Protein AF-A0A8H7F3T9-F1 (afdb_monomer)

Radius of gyration: 26.92 Å; Cα contacts (8 Å, |Δi|>4): 583; chains: 1; bounding box: 80×58×82 Å

InterPro domains:
  IPR002259 Equilibrative nucleoside transporter [PF01733] (180-491)
  IPR002259 Equilibrative nucleoside transporter [PIRSF016379] (73-493)
  IPR002259 Equilibrative nucleoside transporter [PR01130] (208-228)
  IPR002259 Equilibrative nucleoside transporter [PR01130] (334-351)
  IPR002259 Equilibrative nucleoside transporter [PR01130] (392-409)
  IPR002259 Equilibrative nucleoside transporter [PTHR10332] (68-492)

Solvent-accessible surface area (backbone atoms only — not comparable to full-atom values): 27573 Å² total; per-residue (Å²): 133,87,79,92,84,90,89,86,83,84,91,86,78,72,74,74,65,64,67,60,63,80,70,72,82,85,87,84,84,89,84,88,86,84,86,81,89,79,90,86,85,89,83,90,78,89,86,82,92,82,92,82,91,79,86,89,81,90,70,84,69,81,78,68,81,73,76,72,52,67,67,60,29,52,42,31,16,48,48,17,23,56,48,46,41,63,63,54,51,56,64,72,34,40,67,40,53,42,62,60,24,58,94,67,83,50,46,90,50,43,67,58,53,41,51,50,40,25,51,53,31,26,53,55,36,26,53,52,34,46,75,44,48,66,62,40,32,43,68,59,44,28,51,52,18,44,52,50,40,30,54,52,34,44,50,55,33,53,48,64,80,52,91,60,60,41,70,57,45,50,51,49,51,41,53,46,45,21,52,40,25,32,26,29,23,34,26,46,42,25,50,44,20,56,22,30,69,71,27,45,72,29,34,35,28,22,54,31,16,36,27,50,46,46,28,54,52,26,47,50,47,31,53,54,40,48,54,67,63,73,58,78,60,100,80,71,101,62,86,57,65,66,57,44,38,50,51,38,36,52,52,29,46,54,50,27,53,49,35,51,54,41,48,53,46,51,55,54,47,65,70,33,69,68,40,48,71,70,45,41,68,44,44,51,51,16,49,54,61,61,54,66,75,72,65,92,83,72,98,63,100,60,75,60,75,58,56,55,54,50,51,52,50,49,49,51,53,49,44,48,64,64,40,36,57,37,32,50,22,29,10,44,39,30,23,56,42,32,30,35,50,59,81,48,64,62,49,43,56,66,74,54,85,88,55,55,61,67,44,53,47,28,45,51,52,26,38,28,26,46,16,20,29,51,16,24,52,44,65,74,40,79,89,66,62,71,69,50,54,67,59,50,29,51,55,30,59,55,50,59,61,52,56,61,55,56,68,34,28,49,52,78,28,89,89,51,84,83,62,83,39,81,48,81,44,59,67,58,53,51,50,53,38,24,52,54,17,20,54,43,23,29,50,41,39,44,30,60,26,36,61,22,26,68,93,67,24,86,77,52,93,50,78,86,42,1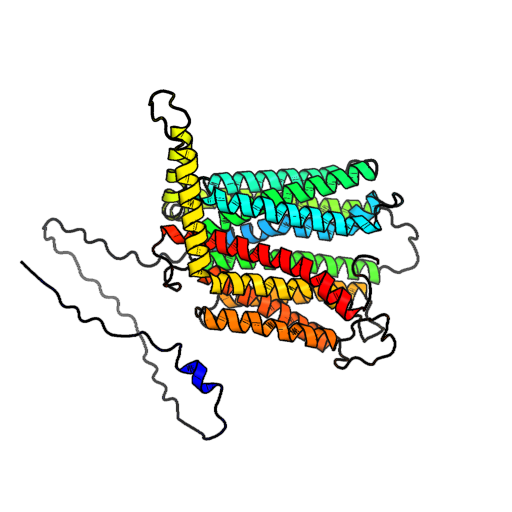5,34,56,32,26,25,49,42,51,47,31,33,52,50,10,41,55,52,2,51,58,41,21,43,56,47,46,20,68,69,51,76,44,64,68,87,60,132

Foldseek 3Di:
DDDDDDDDDDDDDPPPPVVVVVPDDDDDDDDDDDDDDDDDDDDDDDDDDDDDDDDDDPDPDDPDLPPLDPLLLLLLLLLLLLLQLLVLLLVLLLVLLLVLQPPVVCSVCLVVLLVCLLLVLLLVLLVVLLLCVLLDQLLVLLLVLLVQLLVLLVVLLVVLVDRDRNVVSSVSSSVSSSSNSNSSSSNQLSSLLLQLLSALSSLLSSLLSNLVNLLVSLVVLLVVLVVVVVPPDPDDPPPPSVVSSVVSNVSSVVSSVSSVVSSVSSVVQCVDPVSCVRSVVSNVSNVVVVVVVPDPDDDDPDPVVVVVSVVSVVLLVLLCVLLVLLLCLLLLLLLLCLLCPPLFLLQFAALDPVDDSSSLSSVLSNLLSLLLSLLSVLCNDPVLADLDSVVLNVLSVCLVVLLVVSLLGRHDAPVCNPDDRPPSHSVVSSVSSSPSSNSSNNSNSNSLNNQLHVVSRVSDPDSVSRSSSNSSSVSSNSVSNVNSNVSNLVSCCVSRVDNSPPD

Mean predicted aligned error: 12.06 Å

Structure (mmCIF, N/CA/C/O backbone):
data_AF-A0A8H7F3T9-F1
#
_entry.id   AF-A0A8H7F3T9-F1
#
loop_
_atom_site.group_PDB
_atom_site.id
_atom_site.type_symbol
_atom_site.label_atom_id
_atom_site.label_alt_id
_atom_site.label_comp_id
_atom_site.label_asym_id
_atom_site.label_entity_id
_atom_site.label_seq_id
_atom_site.pdbx_PDB_ins_code
_atom_site.Cartn_x
_atom_site.Cartn_y
_atom_site.Cartn_z
_atom_site.occupancy
_atom_site.B_iso_or_equiv
_atom_site.auth_seq_id
_atom_site.auth_comp_id
_atom_site.auth_asym_id
_atom_site.auth_atom_id
_atom_site.pdbx_PDB_model_num
ATOM 1 N N . MET A 1 1 ? -34.857 -10.027 46.946 1.00 29.08 1 MET A N 1
ATOM 2 C CA . MET A 1 1 ? -35.131 -11.472 46.869 1.00 29.08 1 MET A CA 1
ATOM 3 C C . MET A 1 1 ?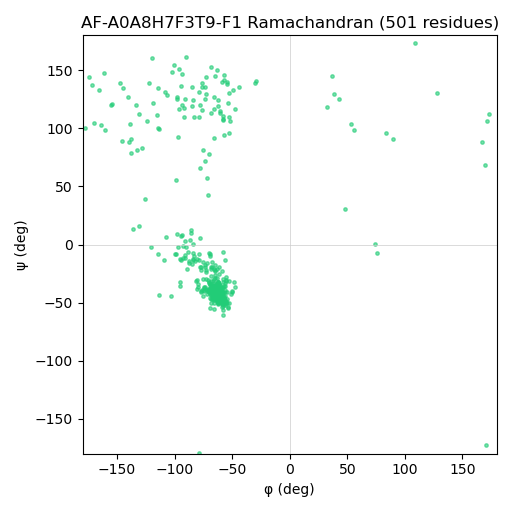 -35.548 -11.751 45.433 1.00 29.08 1 MET A C 1
ATOM 5 O O . MET A 1 1 ? -36.601 -11.265 45.062 1.00 29.08 1 MET A O 1
ATOM 9 N N . ASN A 1 2 ? -34.618 -12.328 44.657 1.00 25.08 2 ASN A N 1
ATOM 10 C CA . ASN A 1 2 ? -34.732 -13.279 43.528 1.00 25.08 2 ASN A CA 1
ATOM 11 C C . ASN A 1 2 ? -35.911 -13.139 42.537 1.00 25.08 2 ASN A C 1
ATOM 13 O O . ASN A 1 2 ? -37.032 -12.918 42.955 1.00 25.08 2 ASN A O 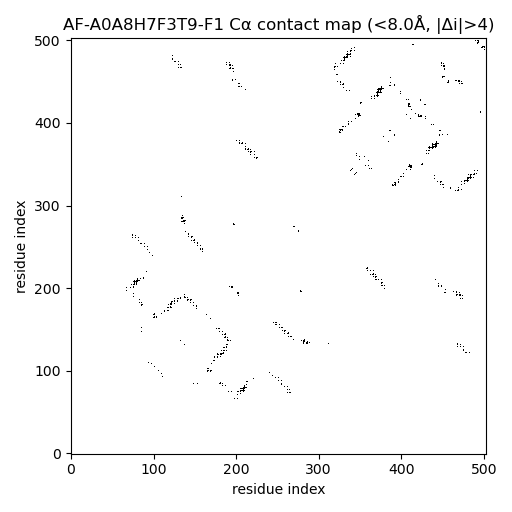1
ATOM 17 N N . GLU A 1 3 ? -35.848 -13.392 41.230 1.00 24.84 3 GLU A N 1
ATOM 18 C CA . GLU A 1 3 ? -34.859 -13.764 40.209 1.00 24.84 3 GLU A CA 1
ATOM 19 C C . GLU A 1 3 ? -35.647 -13.723 38.864 1.00 24.84 3 GLU A C 1
ATOM 21 O O . GLU A 1 3 ? -36.829 -14.048 38.830 1.00 24.84 3 GLU A O 1
ATOM 26 N N . TRP A 1 4 ? -34.991 -13.298 37.780 1.00 24.72 4 TRP A N 1
ATOM 27 C CA . TRP A 1 4 ? -35.016 -13.819 36.392 1.00 24.72 4 TRP A CA 1
ATOM 28 C C . TRP A 1 4 ? -36.285 -14.349 35.673 1.00 24.72 4 TRP A C 1
ATOM 30 O O . TRP A 1 4 ? -36.911 -15.320 36.078 1.00 24.72 4 TRP A O 1
ATOM 40 N N . THR A 1 5 ? -36.516 -13.836 34.448 1.00 26.75 5 THR A N 1
ATOM 41 C CA . THR A 1 5 ? -36.383 -14.517 33.116 1.00 26.75 5 THR A CA 1
ATOM 42 C C . THR A 1 5 ? -36.969 -13.586 32.028 1.00 26.75 5 THR A C 1
ATOM 44 O O . THR A 1 5 ? -38.134 -13.223 32.072 1.00 26.75 5 THR A O 1
ATOM 47 N N . SER A 1 6 ? -36.184 -12.917 31.174 1.00 24.92 6 SER A N 1
ATOM 48 C CA . SER A 1 6 ? -35.502 -13.371 29.945 1.00 24.92 6 SER A CA 1
ATOM 49 C C . SER A 1 6 ? -36.415 -14.001 28.881 1.00 24.92 6 SER A C 1
ATOM 51 O O . SER A 1 6 ? -36.696 -15.194 28.917 1.00 24.92 6 SER A O 1
ATOM 53 N N . ALA A 1 7 ? -36.786 -13.201 27.875 1.00 24.58 7 ALA A N 1
ATOM 54 C CA . ALA A 1 7 ? -37.246 -13.666 26.568 1.00 24.58 7 ALA A CA 1
ATOM 55 C C . ALA A 1 7 ? -36.658 -12.766 25.460 1.00 24.58 7 ALA A C 1
ATOM 57 O O . ALA A 1 7 ? -37.250 -11.770 25.050 1.00 24.58 7 ALA A O 1
ATOM 58 N N . LYS A 1 8 ? -35.457 -13.118 24.985 1.00 23.66 8 LYS A N 1
ATOM 59 C CA . LYS A 1 8 ? -34.898 -12.692 23.690 1.00 23.66 8 LYS A CA 1
ATOM 60 C C . LYS A 1 8 ? -34.537 -13.949 22.892 1.00 23.66 8 LYS A C 1
ATOM 62 O O . LYS A 1 8 ? -33.540 -14.593 23.185 1.00 23.66 8 LYS A O 1
ATOM 67 N N . TYR A 1 9 ? -35.332 -14.263 21.875 1.00 26.31 9 TYR A N 1
ATOM 68 C CA . TYR A 1 9 ? -35.023 -15.176 20.766 1.00 26.31 9 TYR A CA 1
ATOM 69 C C . TYR A 1 9 ? -35.770 -14.631 19.535 1.00 26.31 9 TYR A C 1
ATOM 71 O O . TYR A 1 9 ? -36.903 -14.192 19.669 1.00 26.31 9 TYR A O 1
ATOM 79 N N . GLY A 1 10 ? -35.241 -14.591 18.315 1.00 23.11 10 GLY A N 1
ATOM 80 C CA . GLY A 1 10 ? -33.932 -14.985 17.827 1.00 23.11 10 GLY A CA 1
ATOM 81 C C . GLY A 1 10 ? -33.781 -14.543 16.367 1.00 23.11 10 GLY A C 1
ATOM 82 O O . GLY A 1 10 ? -34.691 -14.706 15.563 1.00 23.11 10 GLY A O 1
ATOM 83 N N . TRP A 1 11 ? -32.614 -14.002 16.030 1.00 25.55 11 TRP A N 1
ATOM 84 C CA . TRP A 1 11 ? -32.131 -13.815 14.659 1.00 25.55 11 TRP A CA 1
ATOM 85 C C . TRP A 1 11 ? -30.655 -14.201 14.666 1.00 25.55 11 TRP A C 1
ATOM 87 O O . TRP A 1 11 ? -29.779 -13.357 14.803 1.00 25.55 11 TRP A O 1
ATOM 97 N N . GLN A 1 12 ? -30.371 -15.505 14.642 1.00 30.08 12 GLN A N 1
ATOM 98 C CA . GLN A 1 12 ? -28.996 -15.991 14.808 1.00 30.08 12 GLN A CA 1
ATOM 99 C C . GLN A 1 12 ? -28.579 -17.094 13.834 1.00 30.08 12 GLN A C 1
ATOM 101 O O . GLN A 1 12 ? -27.525 -17.692 14.020 1.00 30.08 12 GLN A O 1
ATOM 106 N N . ARG A 1 13 ? -29.334 -17.366 12.759 1.00 32.09 13 ARG A N 1
ATOM 107 C CA . ARG A 1 13 ? -28.899 -18.343 11.743 1.00 32.09 13 ARG A CA 1
ATOM 108 C C . ARG A 1 13 ? -29.325 -17.982 10.311 1.00 32.09 13 ARG A C 1
ATOM 110 O O . ARG A 1 13 ? -30.347 -18.478 9.855 1.00 32.09 13 ARG A O 1
ATOM 117 N N . PRO A 1 14 ? -28.505 -17.220 9.561 1.00 32.84 14 PRO A N 1
ATOM 118 C CA . PRO A 1 14 ? -28.488 -17.347 8.098 1.00 32.84 14 PRO A CA 1
ATOM 119 C C . PRO A 1 14 ? -27.153 -17.886 7.546 1.00 32.84 14 PRO A C 1
ATOM 121 O O . PRO A 1 14 ? -27.061 -18.193 6.360 1.00 32.84 14 PRO A O 1
ATOM 124 N N . CYS A 1 15 ? -26.106 -18.027 8.368 1.00 34.84 15 CYS A N 1
ATOM 125 C CA . CYS A 1 15 ? -24.763 -18.354 7.867 1.00 34.84 15 CYS A CA 1
ATOM 126 C C . CYS A 1 15 ? -24.530 -19.847 7.579 1.00 34.84 15 CYS A C 1
ATOM 128 O O . CYS A 1 15 ? -23.792 -20.160 6.647 1.00 34.84 15 CYS A O 1
ATOM 130 N N . ASP A 1 16 ? -25.173 -20.764 8.308 1.00 33.75 16 ASP A N 1
ATOM 131 C CA . ASP A 1 16 ? -24.966 -22.209 8.108 1.00 33.75 16 ASP A CA 1
ATOM 132 C C . ASP A 1 16 ? -25.892 -22.816 7.037 1.00 33.75 16 ASP A C 1
ATOM 134 O O . ASP A 1 16 ? -25.623 -23.903 6.528 1.00 33.75 16 ASP A O 1
ATOM 138 N N . PHE A 1 17 ? -26.960 -22.112 6.645 1.00 31.59 17 PHE A N 1
ATOM 139 C CA . PHE A 1 17 ? -27.946 -22.638 5.694 1.00 31.59 17 PHE A CA 1
ATOM 140 C C . PHE A 1 17 ? -27.475 -22.537 4.233 1.00 31.59 17 PHE A C 1
ATOM 142 O O . PHE A 1 17 ? -27.714 -23.439 3.437 1.00 31.59 17 PHE A O 1
ATOM 149 N N . LEU A 1 18 ? -26.716 -21.491 3.884 1.00 33.34 18 LEU A N 1
ATOM 150 C CA . LEU A 1 18 ? -26.244 -21.275 2.508 1.00 33.34 18 LEU A CA 1
ATOM 151 C C . LEU A 1 18 ? -24.987 -22.078 2.139 1.00 33.34 18 LEU A C 1
ATOM 153 O O . LEU A 1 18 ? -24.693 -22.215 0.956 1.00 33.34 18 LEU A O 1
ATOM 157 N N . LEU A 1 19 ? -24.270 -22.656 3.111 1.00 31.36 19 LEU A N 1
ATOM 158 C CA . LEU A 1 19 ? -23.142 -23.554 2.822 1.00 31.36 19 LEU A CA 1
ATOM 159 C C . LEU A 1 19 ? -23.613 -24.958 2.389 1.00 31.36 19 LEU A C 1
ATOM 161 O O . LEU A 1 19 ? 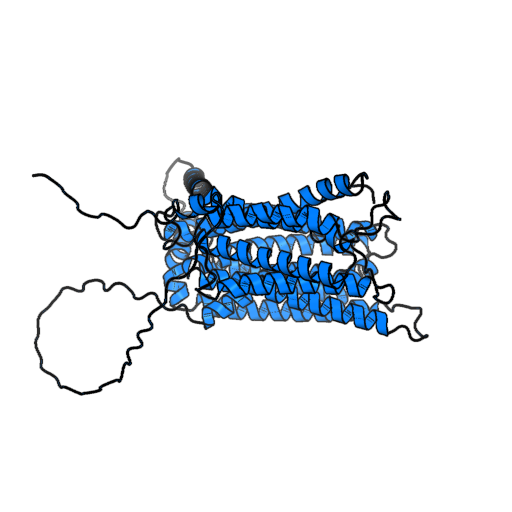-22.873 -25.669 1.718 1.00 31.36 19 LEU A O 1
ATOM 165 N N . ARG A 1 20 ? -24.851 -25.351 2.733 1.00 31.08 20 ARG A N 1
ATOM 166 C CA . ARG A 1 20 ? -25.444 -26.640 2.327 1.00 31.08 20 ARG A CA 1
ATOM 167 C C . ARG A 1 20 ? -26.077 -26.627 0.932 1.00 31.08 20 ARG A C 1
ATOM 169 O O . ARG A 1 20 ? -26.332 -27.695 0.398 1.00 31.08 20 ARG A O 1
ATOM 176 N N . LEU A 1 21 ? -26.278 -25.457 0.322 1.00 29.12 21 LEU A N 1
ATOM 177 C CA . LEU A 1 21 ? -26.834 -25.342 -1.034 1.00 29.12 21 LEU A CA 1
ATOM 178 C C . LEU A 1 21 ? -25.782 -25.383 -2.154 1.00 29.12 21 LEU A C 1
ATOM 180 O O . LEU A 1 21 ? -26.151 -25.457 -3.319 1.00 29.12 21 LEU A O 1
ATOM 184 N N . SER A 1 22 ? -24.485 -25.391 -1.827 1.00 30.44 22 SER A N 1
ATOM 185 C CA . SER A 1 22 ? -23.418 -25.523 -2.834 1.00 30.44 22 SER A CA 1
ATOM 186 C C . SER A 1 22 ? -23.074 -26.981 -3.182 1.00 30.44 22 SER A C 1
ATOM 188 O O . SER A 1 22 ? -22.148 -27.216 -3.953 1.00 30.44 22 SER A O 1
ATOM 190 N N . ILE A 1 23 ? -23.804 -27.957 -2.625 1.00 35.25 23 ILE A N 1
ATOM 191 C CA . ILE A 1 23 ? -23.659 -29.394 -2.899 1.00 35.25 23 ILE A CA 1
ATOM 192 C C . ILE A 1 23 ? -25.067 -29.967 -3.136 1.00 35.25 23 ILE A C 1
ATOM 194 O O . ILE A 1 23 ? -25.700 -30.490 -2.224 1.00 35.25 23 ILE A O 1
ATOM 198 N N . GLY A 1 24 ? -25.598 -29.807 -4.349 1.00 25.09 24 GLY A N 1
ATOM 199 C CA . GLY A 1 24 ? -26.915 -30.330 -4.729 1.00 25.09 24 GLY A CA 1
ATOM 200 C C . GLY A 1 24 ? -27.350 -29.856 -6.116 1.00 25.09 24 GLY A C 1
ATOM 201 O O . GLY A 1 24 ? -27.567 -28.671 -6.332 1.00 25.09 24 GLY A O 1
ATOM 202 N N . LEU A 1 25 ? -27.424 -30.797 -7.052 1.00 26.41 25 LEU A N 1
ATOM 203 C CA . LEU A 1 25 ? -27.729 -30.642 -8.476 1.00 26.41 25 LEU A CA 1
ATOM 204 C C . LEU A 1 25 ? -29.141 -30.094 -8.793 1.00 26.41 25 LEU A C 1
ATOM 206 O O . LEU A 1 25 ? -30.101 -30.389 -8.094 1.00 26.41 25 LEU A O 1
ATOM 210 N N . THR A 1 26 ? -29.216 -29.388 -9.933 1.00 27.80 26 THR A N 1
ATOM 211 C CA . THR A 1 26 ? -30.293 -29.328 -10.955 1.00 27.80 26 THR A CA 1
ATOM 212 C C . THR A 1 26 ? -31.773 -29.261 -10.543 1.00 27.80 26 THR A C 1
ATOM 214 O O . THR A 1 26 ? -32.322 -30.223 -10.018 1.00 27.80 26 THR A O 1
ATOM 217 N N . GLY A 1 27 ? -32.469 -28.235 -11.056 1.00 23.69 27 GLY A N 1
ATOM 218 C CA . GLY A 1 27 ? -33.854 -28.364 -11.532 1.00 23.69 27 GLY A CA 1
ATOM 219 C C . GLY A 1 27 ? -34.877 -27.366 -10.972 1.00 23.69 27 GLY A C 1
ATOM 220 O O . GLY A 1 27 ? -35.044 -27.259 -9.766 1.00 23.69 27 GLY A O 1
ATOM 221 N N . LEU A 1 28 ? -35.629 -26.761 -11.904 1.00 24.83 28 LEU A N 1
ATOM 222 C CA . LEU A 1 28 ? -36.981 -26.176 -11.780 1.00 24.83 28 LEU A CA 1
ATOM 223 C C . LEU A 1 28 ? -37.134 -24.691 -11.371 1.00 24.83 28 LEU A C 1
ATOM 225 O O . LEU A 1 28 ? -37.266 -24.315 -10.214 1.00 24.83 28 LEU A O 1
ATOM 229 N N . SER A 1 29 ? -37.177 -23.863 -12.422 1.00 24.38 29 SER A N 1
ATOM 230 C CA . SER A 1 29 ? -38.244 -22.908 -12.788 1.00 24.38 29 SER A CA 1
ATOM 231 C C . SER A 1 29 ? -39.091 -22.208 -11.706 1.00 24.38 29 SER A C 1
ATOM 233 O O . SER A 1 29 ? -39.962 -22.816 -11.094 1.00 24.38 29 SER A O 1
ATOM 235 N N . GLY A 1 30 ? -38.984 -20.871 -11.700 1.00 25.45 30 GLY A N 1
ATOM 236 C CA . GLY A 1 30 ? -40.120 -19.950 -11.859 1.00 25.45 30 GLY A CA 1
ATOM 237 C C . GLY A 1 30 ? -40.952 -19.604 -10.625 1.00 25.45 30 GLY A C 1
ATOM 238 O O . GLY A 1 30 ? -41.942 -20.274 -10.368 1.00 25.45 30 GLY A O 1
ATOM 239 N N . ILE A 1 31 ? -40.661 -18.470 -9.967 1.00 26.89 31 ILE A N 1
ATOM 240 C CA . ILE A 1 31 ? -41.640 -17.749 -9.130 1.00 26.89 31 ILE A CA 1
ATOM 241 C C . ILE A 1 31 ? -41.481 -16.227 -9.312 1.00 26.89 31 ILE A C 1
ATOM 243 O O . ILE A 1 31 ? -40.394 -15.665 -9.193 1.00 26.89 31 ILE A O 1
ATOM 247 N N . TYR A 1 32 ? -42.613 -15.601 -9.638 1.00 23.89 32 TYR A N 1
ATOM 248 C CA . TYR A 1 32 ? -42.886 -14.182 -9.882 1.00 23.89 32 TYR A CA 1
ATOM 249 C C . TYR A 1 32 ? -42.466 -13.242 -8.734 1.00 23.89 32 TYR A C 1
ATOM 251 O O . TYR A 1 32 ? -42.804 -13.483 -7.576 1.00 23.89 32 TYR A O 1
ATOM 259 N N . TRP A 1 33 ? -41.872 -12.091 -9.075 1.00 24.81 33 TRP A N 1
ATOM 260 C CA . TRP A 1 33 ? -41.761 -10.927 -8.186 1.00 24.81 33 TRP A CA 1
ATOM 261 C C . TRP A 1 33 ? -42.932 -9.965 -8.423 1.00 24.81 33 TRP A C 1
ATOM 263 O O . TRP A 1 33 ? -43.113 -9.451 -9.526 1.00 24.81 33 TRP A O 1
ATOM 273 N N . ARG A 1 34 ? -43.729 -9.715 -7.378 1.00 22.20 34 ARG A N 1
ATOM 274 C CA . ARG A 1 34 ? -44.790 -8.700 -7.349 1.00 22.20 34 ARG A CA 1
ATOM 275 C C . ARG A 1 34 ? -44.204 -7.395 -6.802 1.00 22.20 34 ARG A C 1
ATOM 277 O O . ARG A 1 34 ? -43.741 -7.347 -5.667 1.00 22.20 34 ARG A O 1
ATOM 284 N N . THR A 1 35 ? -44.211 -6.354 -7.625 1.00 25.52 35 THR A N 1
ATOM 285 C CA . THR A 1 35 ? -43.823 -4.979 -7.294 1.00 25.52 35 THR A CA 1
ATOM 286 C C . THR A 1 35 ? -44.920 -4.280 -6.486 1.00 25.52 35 THR A C 1
ATOM 288 O O . THR A 1 35 ? -46.100 -4.394 -6.804 1.00 25.52 35 THR A O 1
ATOM 291 N N . SER A 1 36 ? -44.536 -3.513 -5.463 1.00 24.59 36 SER A N 1
ATOM 292 C CA . SER A 1 36 ? -45.397 -2.490 -4.861 1.00 24.59 36 SER A CA 1
ATOM 293 C C . SER A 1 36 ? -44.564 -1.247 -4.558 1.00 24.59 36 SER A C 1
ATOM 295 O O . SER A 1 36 ? -43.776 -1.224 -3.617 1.00 24.59 36 SER A O 1
ATOM 297 N N . GLN A 1 37 ? -44.732 -0.231 -5.404 1.00 25.42 37 GLN A N 1
ATOM 298 C CA . GLN A 1 37 ? -44.357 1.157 -5.148 1.00 25.42 37 GLN A CA 1
ATOM 299 C C . GLN A 1 37 ? -45.386 1.779 -4.199 1.00 25.42 37 GLN A C 1
ATOM 301 O O . GLN A 1 37 ? -46.583 1.667 -4.449 1.00 25.42 37 GLN A O 1
ATOM 306 N N . THR A 1 38 ? -44.943 2.526 -3.189 1.00 26.81 38 THR A N 1
ATOM 307 C CA . THR A 1 38 ? -45.796 3.528 -2.535 1.00 26.81 38 THR A CA 1
ATOM 308 C C . THR A 1 38 ? -45.042 4.840 -2.366 1.00 26.81 38 THR A C 1
ATOM 310 O O . THR A 1 38 ? -43.989 4.907 -1.737 1.00 26.81 38 THR A O 1
ATOM 313 N N . HIS A 1 39 ? -45.623 5.861 -2.994 1.00 24.91 39 HIS A N 1
ATOM 314 C CA . HIS A 1 39 ? -45.281 7.276 -2.978 1.00 24.91 39 HIS A CA 1
ATOM 315 C C . HIS A 1 39 ? -45.266 7.884 -1.568 1.00 24.91 39 HIS A C 1
ATOM 317 O O . HIS A 1 39 ? -46.143 7.595 -0.759 1.00 24.91 39 HIS A O 1
ATOM 323 N N . VAL A 1 40 ? -44.361 8.840 -1.334 1.00 27.88 40 VAL A N 1
ATOM 324 C CA . VAL A 1 40 ? -44.433 9.789 -0.212 1.00 27.88 40 VAL A CA 1
ATOM 325 C C . VAL A 1 40 ? -44.527 11.208 -0.785 1.00 27.88 40 VAL A C 1
ATOM 327 O O . VAL A 1 40 ? -43.661 11.628 -1.551 1.00 27.88 40 VAL A O 1
ATOM 330 N N . ARG A 1 41 ? -45.593 11.938 -0.432 1.00 24.88 41 ARG A N 1
ATOM 331 C CA . ARG A 1 41 ? -45.717 13.402 -0.581 1.00 24.88 41 ARG A CA 1
ATOM 332 C C . ARG A 1 41 ? -45.500 14.065 0.791 1.00 24.88 41 ARG A C 1
ATOM 334 O O . ARG A 1 41 ? -45.890 13.461 1.788 1.00 24.88 41 ARG A O 1
ATOM 341 N N . PRO A 1 42 ? -44.945 15.290 0.864 1.00 32.72 42 PRO A N 1
ATOM 342 C CA . PRO A 1 42 ? -44.750 16.005 2.121 1.00 32.72 42 PRO A CA 1
ATOM 343 C C . PRO A 1 42 ? -45.935 16.937 2.424 1.00 32.72 42 PRO A C 1
ATOM 345 O O . PRO A 1 42 ? -46.516 17.526 1.513 1.00 32.72 42 PRO A O 1
ATOM 348 N N . LEU A 1 43 ? -46.264 17.111 3.704 1.00 24.89 43 LEU A N 1
ATOM 349 C CA . LEU A 1 43 ? -47.196 18.135 4.182 1.00 24.89 43 LEU A CA 1
ATOM 350 C C . LEU A 1 43 ? -46.552 18.879 5.356 1.00 24.89 43 LEU A C 1
ATOM 352 O O . LEU A 1 43 ? -46.307 18.312 6.417 1.00 24.89 43 LEU A O 1
ATOM 356 N N . LEU A 1 44 ? -46.247 20.151 5.107 1.00 29.92 44 LEU A N 1
ATOM 357 C CA . LEU A 1 44 ? -45.952 21.173 6.103 1.00 29.92 44 LEU A CA 1
ATOM 358 C C . LEU A 1 44 ? -47.276 21.669 6.694 1.00 29.92 44 LEU A C 1
ATOM 360 O O . LEU A 1 44 ? -48.152 22.088 5.940 1.00 29.92 44 LEU A O 1
ATOM 364 N N . SER A 1 45 ? -47.375 21.729 8.020 1.00 26.56 45 SER A N 1
ATOM 365 C CA . SER A 1 45 ? -48.245 22.695 8.694 1.00 26.56 45 SER A CA 1
ATOM 366 C C . SER A 1 45 ? -47.755 22.988 10.112 1.00 26.56 45 SER A C 1
ATOM 368 O O . SER A 1 45 ? -47.645 22.106 10.958 1.00 26.56 45 SER A O 1
ATOM 370 N N . THR A 1 46 ? -47.471 24.270 10.302 1.00 27.06 46 THR A N 1
ATOM 371 C CA . THR A 1 46 ? -47.393 25.099 11.506 1.00 27.06 46 THR A CA 1
ATOM 372 C C . THR A 1 46 ? -48.319 24.663 12.646 1.00 27.06 46 THR A C 1
ATOM 374 O O . THR A 1 46 ? -49.481 24.387 12.375 1.00 27.06 46 THR A O 1
ATOM 377 N N . LEU A 1 47 ? -47.859 24.732 13.905 1.00 25.64 47 LEU A N 1
ATOM 378 C CA . LEU A 1 47 ? -48.685 25.097 15.068 1.00 25.64 47 LEU A CA 1
ATOM 379 C C . LEU A 1 47 ? -47.815 25.542 16.261 1.00 25.64 47 LEU A C 1
ATOM 381 O O . LEU A 1 47 ? -46.672 25.130 16.430 1.00 25.64 47 LEU A O 1
ATOM 385 N N . THR A 1 48 ? -48.389 26.470 17.014 1.00 24.61 48 THR A N 1
ATOM 386 C CA . THR A 1 48 ? -47.820 27.433 17.964 1.00 24.61 48 THR A CA 1
ATOM 387 C C . THR A 1 48 ? -47.713 26.941 19.416 1.00 24.61 48 THR A C 1
ATOM 389 O O . THR A 1 48 ? -48.403 26.017 19.826 1.00 24.61 48 THR A O 1
ATOM 392 N N . PHE A 1 49 ? -46.862 27.645 20.175 1.00 26.31 49 PHE A N 1
ATOM 393 C CA . PHE A 1 49 ? -46.593 27.630 21.625 1.00 26.31 49 PHE A CA 1
ATOM 394 C C . PHE A 1 49 ? -47.747 27.264 22.583 1.00 26.31 49 PHE A C 1
ATOM 396 O O . PHE A 1 49 ? -48.807 27.881 22.523 1.00 26.31 49 PHE A O 1
ATOM 403 N N . THR A 1 50 ? -47.426 26.468 23.616 1.00 25.17 50 THR A N 1
ATOM 404 C CA . THR A 1 50 ? -47.924 26.646 24.999 1.00 25.17 50 THR A CA 1
ATOM 405 C C . THR A 1 50 ? -46.852 26.252 26.021 1.00 25.17 50 THR A C 1
ATOM 407 O O . THR A 1 50 ? -46.202 25.218 25.890 1.00 25.17 50 THR A O 1
ATOM 410 N N . HIS A 1 51 ? -46.687 27.106 27.030 1.00 27.33 51 HIS A N 1
ATOM 411 C CA . HIS A 1 51 ? -45.759 27.016 28.158 1.00 27.33 51 HIS A CA 1
ATOM 412 C C . HIS A 1 51 ? -46.229 25.956 29.172 1.00 27.33 51 HIS A C 1
ATOM 414 O O . HIS A 1 51 ? -47.405 25.939 29.530 1.00 27.33 51 HIS A O 1
ATOM 420 N N . GLY A 1 52 ? -45.321 25.116 29.673 1.00 25.38 52 GLY A N 1
ATOM 421 C CA . GLY A 1 52 ? -45.595 24.140 30.731 1.00 25.38 52 GLY A CA 1
ATOM 422 C C . GLY A 1 52 ? -44.292 23.625 31.336 1.00 25.38 52 GLY A C 1
ATOM 423 O O . GLY A 1 52 ? -43.582 22.843 30.718 1.00 25.38 52 GLY A O 1
ATOM 424 N N . SER A 1 53 ? -43.963 24.138 32.516 1.00 27.66 53 SER A N 1
ATOM 425 C CA . SER A 1 53 ? -42.810 23.805 33.356 1.00 27.66 53 SER A CA 1
ATOM 426 C C . SER A 1 53 ? -42.962 22.435 34.016 1.00 27.66 53 SER A C 1
ATOM 428 O O . SER A 1 53 ? -43.984 22.225 34.661 1.00 27.66 53 SER A O 1
ATOM 430 N N . HIS A 1 54 ? -41.954 21.561 33.919 1.00 28.91 54 HIS A N 1
ATOM 431 C CA . HIS A 1 54 ? -41.627 20.540 34.925 1.00 28.91 54 HIS A CA 1
ATOM 432 C C . HIS A 1 54 ? -40.221 19.962 34.670 1.00 28.91 54 HIS A C 1
ATOM 434 O O . HIS A 1 54 ? -39.874 19.647 33.532 1.00 28.91 54 HIS A O 1
ATOM 440 N N . ASP A 1 55 ? -39.445 19.875 35.748 1.00 28.50 55 ASP A N 1
ATOM 441 C CA . ASP A 1 55 ? -38.038 19.478 35.823 1.00 28.50 55 ASP A CA 1
ATOM 442 C C . ASP A 1 55 ? -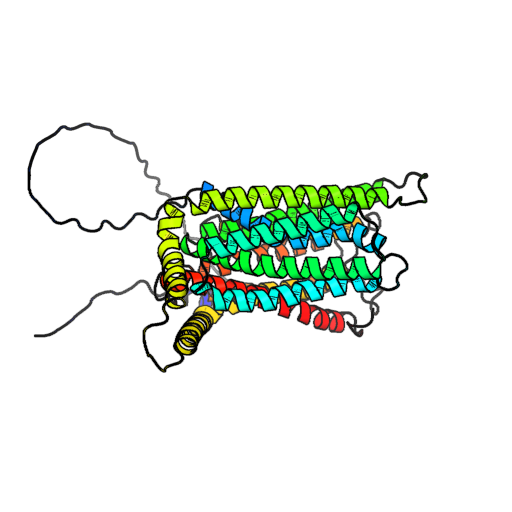37.760 17.991 35.506 1.00 28.50 55 ASP A C 1
ATOM 444 O O . ASP A 1 55 ? -38.595 17.117 35.743 1.00 28.50 55 ASP A O 1
ATOM 448 N N . ASP A 1 56 ? -36.536 17.758 35.015 1.00 29.39 56 ASP A N 1
ATOM 449 C CA . ASP A 1 56 ? -35.667 16.574 35.133 1.00 29.39 56 ASP A CA 1
ATOM 450 C C . ASP A 1 56 ? -36.181 15.173 34.748 1.00 29.39 56 ASP A C 1
ATOM 452 O O . ASP A 1 56 ? -36.789 14.486 35.557 1.00 29.39 56 ASP A O 1
ATOM 456 N N . VAL A 1 57 ? -35.761 14.682 33.568 1.00 28.86 57 VAL A N 1
ATOM 457 C CA . VAL A 1 57 ? -34.959 13.443 33.377 1.00 28.86 57 VAL A CA 1
ATOM 458 C C . VAL A 1 57 ? -34.303 13.544 31.992 1.00 28.86 57 VAL A C 1
ATOM 460 O O . VAL A 1 57 ? -34.922 13.247 30.968 1.00 28.86 57 VAL A O 1
ATOM 463 N N . GLU A 1 58 ? -33.038 13.956 31.935 1.00 27.12 58 GLU A N 1
ATOM 464 C CA . GLU A 1 58 ? -32.258 13.967 30.694 1.00 27.12 58 GLU A CA 1
ATOM 465 C C . GLU A 1 58 ? -31.835 12.529 30.345 1.00 27.12 58 GLU A C 1
ATOM 467 O O . GLU A 1 58 ? -30.747 12.049 30.659 1.00 27.12 58 GLU A O 1
ATOM 472 N N . GLY A 1 59 ? -32.767 11.794 29.735 1.00 26.55 59 GLY A N 1
ATOM 473 C CA . GLY A 1 59 ? -32.496 10.515 29.099 1.00 26.55 59 GLY A CA 1
ATOM 474 C C . GLY A 1 59 ? -31.518 10.725 27.949 1.00 26.55 59 GLY A C 1
ATOM 475 O O . GLY A 1 59 ? -31.806 11.452 26.997 1.00 26.55 59 GLY A O 1
ATOM 476 N N . SER A 1 60 ? -30.361 10.075 28.036 1.00 31.25 60 SER A N 1
ATOM 477 C CA . SER A 1 60 ? -29.365 9.996 26.975 1.00 31.25 60 SER A CA 1
ATOM 478 C C . SER A 1 60 ? -29.991 9.404 25.711 1.00 31.25 60 SER A C 1
ATOM 480 O O . SER A 1 60 ? -30.078 8.192 25.520 1.00 31.25 60 SER A O 1
ATOM 482 N N . GLN A 1 61 ? -30.442 10.296 24.830 1.00 25.64 61 GLN A N 1
ATOM 483 C CA . GLN A 1 61 ? -30.830 9.980 23.463 1.00 25.64 61 GLN A CA 1
ATOM 484 C C . GLN A 1 61 ? -29.715 9.141 22.812 1.00 25.64 61 GLN A C 1
ATOM 486 O O . GLN A 1 61 ? -28.537 9.511 22.913 1.00 25.64 61 GLN A O 1
ATOM 491 N N . PRO A 1 62 ? -30.037 8.024 22.136 1.00 32.66 62 PRO A N 1
ATOM 492 C CA . PRO A 1 62 ? -29.044 7.294 21.369 1.00 32.66 62 PRO A CA 1
ATOM 493 C C . PRO A 1 62 ? -28.515 8.238 20.289 1.00 32.66 62 PRO A C 1
ATOM 495 O O . PRO A 1 62 ? -29.265 8.676 19.417 1.00 32.66 62 PRO A O 1
ATOM 498 N N . LYS A 1 63 ? -27.225 8.592 20.369 1.00 34.06 63 LYS A N 1
ATOM 499 C CA . LYS A 1 63 ? -26.545 9.379 19.337 1.00 34.06 63 LYS A CA 1
ATOM 500 C C . LYS A 1 63 ? -26.778 8.683 17.997 1.00 34.06 63 LYS A C 1
ATOM 502 O O . LYS A 1 63 ? -26.236 7.605 17.760 1.00 34.06 63 LYS A O 1
ATOM 507 N N . THR A 1 64 ? -27.583 9.296 17.131 1.00 33.47 64 THR A N 1
ATOM 508 C CA . THR A 1 64 ? -27.657 8.959 15.705 1.00 33.47 64 THR A CA 1
ATOM 509 C C . THR A 1 64 ? -26.236 8.784 15.173 1.00 33.47 64 THR A C 1
ATOM 511 O O . THR A 1 64 ? -25.385 9.613 15.516 1.00 33.47 64 THR A O 1
ATOM 514 N N . PRO A 1 65 ? -25.949 7.744 14.366 1.00 41.22 65 PRO A N 1
ATOM 515 C CA . PRO A 1 65 ? -24.611 7.528 13.842 1.00 41.22 65 PRO A CA 1
ATOM 516 C C . PRO A 1 65 ? -24.231 8.783 13.064 1.00 41.22 65 PRO A C 1
ATOM 518 O O . PRO A 1 65 ? -24.847 9.106 12.048 1.00 41.22 65 PRO A O 1
ATOM 521 N N . THR A 1 66 ? -23.276 9.547 13.591 1.00 49.06 66 THR A N 1
ATOM 522 C CA . THR A 1 66 ? -22.767 10.744 12.932 1.00 49.06 66 THR A CA 1
ATOM 523 C C . THR A 1 66 ? -22.253 10.298 11.577 1.00 49.06 66 THR A C 1
ATOM 525 O O . THR A 1 66 ? -21.248 9.589 11.508 1.00 49.06 66 THR A O 1
ATOM 528 N N . LEU A 1 67 ? -22.973 10.655 10.511 1.00 55.31 67 LEU A N 1
ATOM 529 C CA . LEU A 1 67 ? -22.529 10.457 9.142 1.00 55.31 67 LEU A CA 1
ATOM 530 C C . LEU A 1 67 ? -21.131 11.072 9.059 1.00 55.31 67 LEU A C 1
ATOM 532 O O . LEU A 1 67 ? -20.993 12.290 9.159 1.00 55.31 67 LEU A O 1
ATOM 536 N N . VAL A 1 68 ? -20.095 10.230 9.003 1.00 65.19 68 VAL A N 1
ATOM 537 C CA . VAL A 1 68 ? -18.708 10.705 8.991 1.00 65.19 68 VAL A CA 1
ATOM 538 C C . VAL A 1 68 ? -18.579 11.704 7.855 1.00 65.19 68 VAL A C 1
ATOM 540 O O . VAL A 1 68 ? -18.858 11.348 6.706 1.00 65.19 68 VAL A O 1
ATOM 543 N N . ASP A 1 69 ? -18.180 12.931 8.193 1.00 83.88 69 ASP A N 1
ATOM 544 C CA . ASP A 1 69 ? -18.065 14.025 7.235 1.00 83.88 69 ASP A CA 1
ATOM 545 C C . ASP A 1 69 ? -17.205 13.567 6.049 1.00 83.88 69 ASP A C 1
ATOM 547 O O . ASP A 1 69 ? -16.112 13.012 6.211 1.00 83.88 69 ASP A O 1
ATOM 551 N N . PHE A 1 70 ? -17.712 13.799 4.842 1.00 89.12 70 PHE A N 1
ATOM 552 C CA . PHE A 1 70 ? -17.008 13.561 3.589 1.00 89.12 70 PHE A CA 1
ATOM 553 C C . PHE A 1 70 ? -15.589 14.145 3.617 1.00 89.12 70 PHE A C 1
ATOM 555 O O . PHE A 1 70 ? -14.653 13.503 3.142 1.00 89.12 70 PHE A O 1
ATOM 562 N N . LYS A 1 71 ? -15.397 15.305 4.261 1.00 92.38 71 LYS A N 1
ATOM 563 C CA . LYS A 1 71 ? -14.078 15.928 4.446 1.00 92.38 71 LYS A CA 1
ATOM 564 C C . LYS A 1 71 ? -13.104 15.032 5.213 1.00 92.38 71 LYS A C 1
ATOM 566 O O . LYS A 1 71 ? -11.953 14.896 4.809 1.00 92.38 71 LYS A O 1
ATOM 571 N N . ILE A 1 72 ? -13.557 14.372 6.280 1.00 93.56 72 ILE A N 1
ATOM 572 C CA . ILE A 1 72 ? -12.724 13.463 7.084 1.00 93.56 72 ILE A CA 1
ATOM 573 C C . ILE A 1 72 ? -12.289 12.258 6.246 1.00 93.56 72 ILE A C 1
ATOM 575 O O . ILE A 1 72 ? -11.135 11.832 6.337 1.00 93.56 72 ILE A O 1
ATOM 579 N N . ARG A 1 73 ? -13.178 11.736 5.391 1.00 94.06 73 ARG A N 1
ATOM 580 C CA . ARG A 1 73 ? -12.848 10.633 4.476 1.00 94.06 73 ARG A CA 1
ATOM 581 C C . ARG A 1 73 ? -11.780 11.041 3.463 1.00 94.06 73 ARG A C 1
ATOM 583 O O . ARG A 1 73 ? -10.839 10.283 3.262 1.00 94.06 73 ARG A O 1
ATOM 590 N N . TRP A 1 74 ? -11.863 12.245 2.895 1.00 95.00 74 TRP A N 1
ATOM 591 C CA . TRP A 1 74 ? -10.820 12.757 1.995 1.00 95.00 74 TRP A CA 1
ATOM 592 C C . TRP A 1 74 ? -9.469 12.929 2.667 1.00 95.00 74 TRP A C 1
ATOM 594 O O . TRP A 1 74 ? -8.453 12.607 2.059 1.00 95.00 74 TRP A O 1
ATOM 604 N N . VAL A 1 75 ? -9.437 13.389 3.919 1.00 96.44 75 VAL A N 1
ATOM 605 C CA . VAL A 1 75 ? -8.170 13.478 4.654 1.00 96.44 75 VAL A CA 1
ATOM 606 C C . VAL A 1 75 ? -7.564 12.092 4.860 1.00 96.44 75 VAL A C 1
ATOM 608 O O . VAL A 1 75 ? -6.368 11.922 4.657 1.00 96.44 75 VAL A O 1
ATOM 611 N N . HIS A 1 76 ? -8.368 11.084 5.200 1.00 96.44 76 HIS A N 1
ATOM 612 C CA . HIS A 1 76 ? -7.864 9.715 5.332 1.00 96.44 76 HIS A CA 1
ATOM 613 C C . HIS A 1 76 ? -7.422 9.125 3.993 1.00 96.44 76 HIS A C 1
ATOM 615 O O . HIS A 1 76 ? -6.398 8.453 3.952 1.00 96.44 76 HIS A O 1
ATOM 621 N N . LEU A 1 77 ? -8.119 9.432 2.897 1.00 97.31 77 LEU A N 1
ATOM 622 C CA . LEU A 1 77 ? -7.668 9.089 1.550 1.00 97.31 77 LEU A CA 1
ATOM 623 C C . LEU A 1 77 ? -6.304 9.720 1.249 1.00 97.31 77 LEU A C 1
ATOM 625 O O . LEU A 1 77 ? -5.389 9.019 0.826 1.00 97.31 77 LEU A O 1
ATOM 629 N N . LEU A 1 78 ? -6.128 11.012 1.539 1.00 97.50 78 LEU A N 1
ATOM 630 C CA . LEU A 1 78 ? -4.852 11.704 1.359 1.00 97.50 78 LEU A CA 1
ATOM 631 C C . LEU A 1 78 ? -3.737 11.068 2.202 1.00 97.50 78 LEU A C 1
ATOM 633 O O . LEU A 1 78 ? -2.667 10.785 1.673 1.00 97.50 78 LEU A O 1
ATOM 637 N N . LEU A 1 79 ? -4.004 10.773 3.478 1.00 97.31 79 LEU A N 1
ATOM 638 C CA . LEU A 1 79 ? -3.063 10.078 4.364 1.00 97.31 79 LEU A CA 1
ATOM 639 C C . LEU A 1 79 ? -2.724 8.669 3.858 1.00 97.31 79 LEU A C 1
ATOM 641 O O . LEU A 1 79 ? -1.589 8.219 3.998 1.00 97.31 79 LEU A O 1
ATOM 645 N N . GLY A 1 80 ? -3.684 7.991 3.226 1.00 97.25 80 GLY A N 1
ATOM 646 C CA . GLY A 1 80 ? -3.485 6.713 2.546 1.00 97.25 80 GLY A CA 1
ATOM 647 C C . GLY A 1 80 ? -2.469 6.821 1.418 1.00 97.25 80 GLY A C 1
ATOM 648 O O . GLY A 1 80 ? -1.543 6.012 1.345 1.00 97.25 80 GLY A O 1
ATOM 649 N N . CYS A 1 81 ? -2.587 7.864 0.593 1.00 96.75 81 CYS A N 1
ATOM 650 C CA . CYS A 1 81 ? -1.583 8.178 -0.418 1.00 96.75 81 CYS A CA 1
ATOM 651 C C . CYS A 1 81 ? -0.211 8.429 0.230 1.00 96.75 81 CYS A C 1
ATOM 653 O O . CYS A 1 81 ? 0.782 7.863 -0.218 1.00 96.75 81 CYS A O 1
ATOM 655 N N . THR A 1 82 ? -0.144 9.215 1.314 1.00 96.75 82 THR A N 1
ATOM 656 C CA . THR A 1 82 ? 1.114 9.535 2.017 1.00 96.75 82 THR A CA 1
ATOM 657 C C . THR A 1 82 ? 1.824 8.297 2.564 1.00 96.75 82 THR A C 1
ATOM 659 O O . THR A 1 82 ? 3.049 8.261 2.565 1.00 96.75 82 THR A O 1
ATOM 662 N N . ILE A 1 83 ? 1.084 7.278 3.018 1.00 95.44 83 ILE A N 1
ATOM 663 C CA . ILE A 1 83 ? 1.665 6.039 3.562 1.00 95.44 83 ILE A CA 1
ATOM 664 C C . ILE A 1 83 ? 2.455 5.271 2.494 1.00 95.44 83 ILE A C 1
ATOM 666 O O . ILE A 1 83 ? 3.544 4.783 2.783 1.00 95.44 83 ILE A O 1
ATOM 670 N N . LEU A 1 84 ? 1.926 5.156 1.270 1.00 92.31 84 LEU A N 1
ATOM 671 C CA . LEU A 1 84 ? 2.583 4.401 0.194 1.00 92.31 84 LEU A CA 1
ATOM 672 C C . LEU A 1 84 ? 3.455 5.251 -0.732 1.00 92.31 84 LEU A C 1
ATOM 674 O O . LEU A 1 84 ? 4.236 4.692 -1.504 1.00 92.31 84 LEU A O 1
ATOM 678 N N . LEU A 1 85 ? 3.342 6.577 -0.674 1.00 90.25 85 LEU A N 1
ATOM 679 C CA . LEU A 1 85 ? 4.110 7.478 -1.526 1.00 90.25 85 LEU A CA 1
ATOM 680 C C . LEU A 1 85 ? 5.632 7.236 -1.450 1.00 90.25 85 LEU A C 1
ATOM 682 O O . LEU A 1 85 ? 6.224 7.104 -2.519 1.00 90.25 85 LEU A O 1
ATOM 686 N N . PRO A 1 86 ? 6.278 7.099 -0.270 1.00 89.25 86 PRO A N 1
ATOM 687 C CA . PRO A 1 86 ? 7.733 6.943 -0.199 1.00 89.25 86 PRO A CA 1
ATOM 688 C C . PRO A 1 86 ? 8.245 5.746 -1.002 1.00 89.25 86 PRO A C 1
ATOM 690 O O . PRO A 1 86 ? 9.139 5.887 -1.828 1.00 89.25 86 PRO A O 1
ATOM 693 N N . TRP A 1 87 ? 7.619 4.579 -0.837 1.00 89.62 87 TRP A N 1
ATOM 694 C CA . TRP A 1 87 ? 7.995 3.370 -1.572 1.00 89.62 87 TRP A CA 1
ATOM 695 C C . TRP A 1 87 ? 7.815 3.525 -3.087 1.00 89.62 87 TRP A C 1
ATOM 697 O O . TRP A 1 87 ? 8.691 3.155 -3.868 1.00 89.62 87 TRP A O 1
ATOM 707 N N . ASN A 1 88 ? 6.699 4.119 -3.508 1.00 89.62 88 ASN A N 1
ATOM 708 C CA . ASN A 1 88 ? 6.414 4.341 -4.923 1.00 89.62 88 ASN A CA 1
ATOM 709 C C . ASN A 1 88 ? 7.404 5.314 -5.583 1.00 89.62 88 ASN A C 1
ATOM 711 O O . ASN A 1 88 ? 7.803 5.119 -6.733 1.00 89.62 88 ASN A O 1
ATOM 715 N N . VAL A 1 89 ? 7.831 6.339 -4.847 1.00 88.19 89 VAL A N 1
ATOM 716 C CA . VAL A 1 89 ? 8.859 7.290 -5.283 1.00 88.19 89 VAL A CA 1
ATOM 717 C C . VAL A 1 89 ? 10.197 6.587 -5.492 1.00 88.19 89 VAL A C 1
ATOM 719 O O . VAL A 1 89 ? 10.831 6.791 -6.525 1.00 88.19 89 VAL A O 1
ATOM 722 N N . MET A 1 90 ? 10.584 5.705 -4.567 1.00 89.81 90 MET A N 1
ATOM 723 C CA . MET A 1 90 ? 11.816 4.923 -4.686 1.00 89.81 90 MET A CA 1
ATOM 724 C C . MET A 1 90 ? 11.822 4.033 -5.933 1.00 89.81 90 MET A C 1
ATOM 726 O O . MET A 1 90 ? 12.807 4.021 -6.663 1.00 89.81 90 MET A O 1
ATOM 730 N N . ILE A 1 91 ? 10.722 3.326 -6.216 1.00 86.06 91 ILE A N 1
ATOM 731 C CA . ILE A 1 91 ? 10.626 2.476 -7.415 1.00 86.06 91 ILE A CA 1
ATOM 732 C C . ILE A 1 91 ? 10.702 3.317 -8.695 1.00 86.06 91 ILE A C 1
ATOM 734 O O . ILE A 1 91 ? 11.357 2.930 -9.659 1.00 86.06 91 ILE A O 1
ATOM 738 N N . THR A 1 92 ? 10.034 4.468 -8.721 1.00 85.56 92 THR A N 1
ATOM 739 C CA . THR A 1 92 ? 9.973 5.315 -9.924 1.00 85.56 92 THR A CA 1
ATOM 740 C C . THR A 1 92 ? 11.314 5.970 -10.235 1.00 85.56 92 THR A C 1
ATOM 742 O O . THR A 1 92 ? 11.650 6.143 -11.399 1.00 85.56 92 THR A O 1
ATOM 745 N N . ALA A 1 93 ? 12.103 6.283 -9.206 1.00 89.31 93 ALA A N 1
ATOM 746 C CA . ALA A 1 93 ? 13.429 6.874 -9.349 1.00 89.31 93 ALA A CA 1
ATOM 747 C C . ALA A 1 93 ? 14.557 5.842 -9.557 1.00 89.31 93 ALA A C 1
ATOM 749 O O . ALA A 1 93 ? 15.730 6.207 -9.527 1.00 89.31 93 ALA A O 1
ATOM 750 N N . MET A 1 94 ? 14.232 4.562 -9.784 1.00 88.38 94 MET A N 1
ATOM 751 C CA . MET A 1 94 ? 15.234 3.519 -10.035 1.00 88.38 94 MET A CA 1
ATOM 752 C C . MET A 1 94 ? 16.197 3.830 -11.194 1.00 88.38 94 MET A C 1
ATOM 754 O O . MET A 1 94 ? 17.387 3.591 -11.000 1.00 88.38 94 MET A O 1
ATOM 758 N N . PRO A 1 95 ? 15.765 4.392 -12.345 1.00 86.94 95 PRO A N 1
ATOM 759 C CA . PRO A 1 95 ? 16.691 4.781 -13.414 1.00 86.94 95 PRO A CA 1
ATOM 760 C C . PRO A 1 95 ? 17.774 5.762 -12.940 1.00 86.94 95 PRO A C 1
ATOM 762 O O . PRO A 1 95 ? 18.961 5.506 -13.129 1.00 86.94 95 PRO A O 1
ATOM 765 N N . TYR A 1 96 ? 17.374 6.809 -12.210 1.00 89.75 96 TYR A N 1
ATOM 766 C CA . TYR A 1 96 ? 18.296 7.765 -11.588 1.00 89.75 96 TYR A CA 1
ATOM 767 C C . TYR A 1 96 ? 19.262 7.082 -10.610 1.00 89.75 96 TYR A C 1
ATOM 769 O O . TYR A 1 96 ? 20.460 7.368 -10.602 1.00 89.75 96 TYR A O 1
ATOM 777 N N . PHE A 1 97 ? 18.768 6.153 -9.788 1.00 91.88 97 PHE A N 1
ATOM 778 C CA . PHE A 1 97 ? 19.635 5.441 -8.856 1.00 91.88 97 PHE A CA 1
ATOM 779 C C . PHE A 1 97 ? 20.655 4.551 -9.561 1.00 91.88 97 PHE A C 1
ATOM 781 O O . PHE A 1 97 ? 21.814 4.551 -9.148 1.00 91.88 97 PHE A O 1
ATOM 788 N N . PHE A 1 98 ? 20.246 3.825 -10.605 1.00 89.88 98 PHE A N 1
ATOM 789 C CA . PHE A 1 98 ? 21.137 2.967 -11.385 1.00 89.88 98 PHE A CA 1
ATOM 790 C C . PHE A 1 98 ? 22.241 3.765 -12.061 1.00 89.88 98 PHE A C 1
ATOM 792 O O . PHE A 1 98 ? 23.406 3.395 -11.946 1.00 89.88 98 PHE A O 1
ATOM 799 N N . GLU A 1 99 ? 21.903 4.902 -12.662 1.00 88.25 99 GLU A N 1
ATOM 800 C CA . GLU A 1 99 ? 22.892 5.780 -13.273 1.00 88.25 99 GLU A CA 1
ATOM 801 C C . GLU A 1 99 ? 23.938 6.275 -12.262 1.00 88.25 99 GLU A C 1
ATOM 803 O O . GLU A 1 99 ? 25.142 6.198 -12.508 1.00 88.25 99 GLU A O 1
ATOM 808 N N . ARG A 1 100 ? 23.506 6.701 -11.069 1.00 89.31 100 ARG A N 1
ATOM 809 C CA . ARG A 1 100 ? 24.420 7.179 -10.017 1.00 89.31 100 ARG A CA 1
ATOM 810 C C . ARG A 1 100 ? 25.321 6.090 -9.430 1.00 89.31 100 ARG A C 1
ATOM 812 O O . ARG A 1 100 ? 26.340 6.416 -8.816 1.00 89.31 100 ARG A O 1
ATOM 819 N N . VAL A 1 101 ? 24.972 4.814 -9.595 1.00 89.75 101 VAL A N 1
ATOM 820 C CA . VAL A 1 101 ? 25.811 3.679 -9.178 1.00 89.75 101 VAL A CA 1
ATOM 821 C C . VAL A 1 101 ? 26.454 2.937 -10.352 1.00 89.75 101 VAL A C 1
ATOM 823 O O . VAL A 1 101 ? 27.111 1.915 -10.129 1.00 89.75 101 VAL A O 1
ATOM 826 N N . ALA A 1 102 ? 26.325 3.439 -11.580 1.00 86.62 102 ALA A N 1
ATOM 827 C CA . ALA A 1 102 ? 26.857 2.786 -12.768 1.00 86.62 102 ALA A CA 1
ATOM 828 C C . ALA A 1 102 ? 28.374 2.545 -12.653 1.00 86.62 102 ALA A C 1
ATOM 830 O O . ALA A 1 102 ? 29.127 3.343 -12.086 1.00 86.62 102 ALA A O 1
ATOM 831 N N . GLY A 1 103 ? 28.835 1.392 -13.144 1.00 81.69 103 GLY A N 1
ATOM 832 C CA . GLY A 1 103 ? 30.259 1.024 -13.157 1.00 81.69 103 GLY A CA 1
ATOM 833 C C . GLY A 1 103 ? 30.865 0.631 -11.800 1.00 81.69 103 GLY A C 1
ATOM 834 O O . GLY A 1 103 ? 32.043 0.286 -11.733 1.00 81.69 103 GLY A O 1
ATOM 835 N N . SER A 1 104 ? 30.089 0.628 -10.710 1.00 83.06 104 SER A N 1
ATOM 836 C CA . SER A 1 104 ? 30.587 0.298 -9.362 1.00 83.06 104 SER A CA 1
ATOM 837 C C . SER A 1 104 ? 30.447 -1.183 -8.962 1.00 83.06 104 SER A C 1
ATOM 839 O O . SER A 1 104 ? 30.854 -1.566 -7.863 1.00 83.06 104 SER A O 1
ATOM 841 N N . GLY A 1 105 ? 29.870 -2.019 -9.836 1.00 81.38 105 GLY A N 1
ATOM 842 C CA . GLY A 1 105 ? 29.634 -3.455 -9.612 1.00 81.38 105 GLY A CA 1
ATOM 843 C C . GLY A 1 105 ? 28.464 -3.787 -8.670 1.00 81.38 105 GLY A C 1
ATOM 844 O O . GLY A 1 105 ? 28.084 -4.949 -8.560 1.00 81.38 105 GLY A O 1
ATOM 845 N N . ILE A 1 106 ? 27.866 -2.783 -8.018 1.00 84.06 106 ILE A N 1
ATOM 846 C CA . ILE A 1 106 ? 26.708 -2.925 -7.107 1.00 84.06 106 ILE A CA 1
ATOM 847 C C . ILE A 1 106 ? 25.358 -2.621 -7.778 1.00 84.06 106 ILE A C 1
ATOM 849 O O . ILE A 1 106 ? 24.310 -2.770 -7.159 1.00 84.06 106 ILE A O 1
ATOM 853 N N . GLU A 1 107 ? 25.364 -2.224 -9.050 1.00 79.50 107 GLU A N 1
ATOM 854 C CA . GLU A 1 107 ? 24.167 -1.860 -9.818 1.00 79.50 107 GLU A CA 1
ATOM 855 C C . GLU A 1 107 ? 23.144 -3.007 -9.877 1.00 79.50 107 GLU A C 1
ATOM 857 O O . GLU A 1 107 ? 21.988 -2.838 -9.489 1.00 79.50 107 GLU A O 1
ATOM 862 N N . HIS A 1 108 ? 23.589 -4.213 -10.246 1.00 77.56 108 HIS A N 1
ATOM 863 C CA . HIS A 1 108 ? 22.720 -5.389 -10.381 1.00 77.56 108 HIS A CA 1
ATOM 864 C C . HIS A 1 108 ? 22.086 -5.855 -9.063 1.00 77.56 108 HIS A C 1
ATOM 866 O O . HIS A 1 108 ? 21.055 -6.525 -9.076 1.00 77.56 108 HIS A O 1
ATOM 872 N N . THR A 1 109 ? 22.683 -5.516 -7.918 1.00 84.00 109 THR A N 1
ATOM 873 C CA . THR A 1 109 ? 22.172 -5.907 -6.596 1.00 84.00 109 THR A CA 1
ATOM 874 C C . THR A 1 109 ? 21.375 -4.793 -5.917 1.00 84.00 109 THR A C 1
ATOM 876 O O . THR A 1 109 ? 20.713 -5.049 -4.908 1.00 84.00 109 THR A O 1
ATOM 879 N N . PHE A 1 110 ? 21.369 -3.581 -6.485 1.00 87.25 110 PHE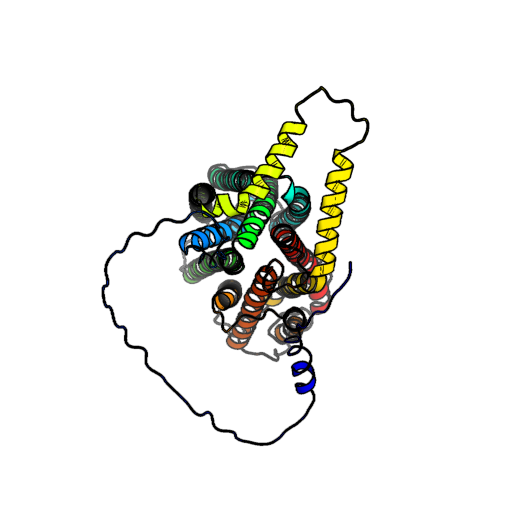 A N 1
ATOM 880 C CA . PHE A 1 110 ? 20.776 -2.390 -5.879 1.00 87.25 110 PHE A CA 1
ATOM 881 C C . PHE A 1 110 ? 19.297 -2.570 -5.530 1.00 87.25 110 PHE A C 1
ATOM 883 O O . PHE A 1 110 ? 18.898 -2.362 -4.384 1.00 87.25 110 PHE A O 1
ATOM 890 N N . ALA A 1 111 ? 18.492 -3.014 -6.499 1.00 86.81 111 ALA A N 1
ATOM 891 C CA . ALA A 1 111 ? 17.053 -3.212 -6.322 1.00 86.81 111 ALA A CA 1
ATOM 892 C C . ALA A 1 111 ? 16.739 -4.218 -5.201 1.00 86.81 111 ALA A C 1
ATOM 894 O O . ALA A 1 111 ? 15.844 -3.994 -4.383 1.00 86.81 111 ALA A O 1
ATOM 895 N N . SER A 1 112 ? 17.511 -5.307 -5.136 1.00 86.31 112 SER A N 1
ATOM 896 C CA . SER A 1 112 ? 17.361 -6.356 -4.126 1.00 86.31 112 SER A CA 1
ATOM 897 C C . SER A 1 112 ? 17.687 -5.835 -2.728 1.00 86.31 112 SER A C 1
ATOM 899 O O . SER A 1 112 ? 16.897 -6.025 -1.803 1.00 86.31 112 SER A O 1
ATOM 901 N N . TYR A 1 113 ? 18.809 -5.123 -2.570 1.00 89.81 113 TYR A N 1
ATOM 902 C CA . TYR A 1 113 ? 19.177 -4.520 -1.287 1.00 89.81 113 TYR A CA 1
ATOM 903 C C . TYR A 1 113 ? 18.172 -3.459 -0.837 1.00 89.81 113 TYR A C 1
ATOM 905 O O . TYR A 1 113 ? 17.809 -3.433 0.341 1.00 89.81 113 TYR A O 1
ATOM 913 N N . LEU A 1 114 ? 17.681 -2.628 -1.761 1.00 91.06 114 LEU A N 1
ATOM 914 C CA . LEU A 1 114 ? 16.654 -1.627 -1.480 1.00 91.06 114 LEU A CA 1
ATOM 915 C C . LEU A 1 114 ? 15.365 -2.285 -0.973 1.00 91.06 114 LEU A C 1
ATOM 917 O O . LEU A 1 114 ? 14.850 -1.912 0.080 1.00 91.06 114 LEU A O 1
ATOM 921 N N . SER A 1 115 ? 14.881 -3.312 -1.676 1.00 88.56 115 SER A N 1
ATOM 922 C CA . SER A 1 115 ? 13.661 -4.035 -1.307 1.00 88.56 115 SER A CA 1
ATOM 923 C C . SER A 1 115 ? 13.776 -4.738 0.051 1.00 88.56 115 SER A C 1
ATOM 925 O O . SER A 1 115 ? 12.885 -4.588 0.894 1.00 88.56 115 SER A O 1
ATOM 927 N N . ILE A 1 116 ? 14.882 -5.448 0.310 1.00 88.38 116 ILE A N 1
ATOM 928 C CA . ILE A 1 116 ? 15.111 -6.144 1.587 1.00 88.38 116 ILE A CA 1
ATOM 929 C C . ILE A 1 116 ? 15.220 -5.141 2.741 1.00 88.38 116 ILE A C 1
ATOM 931 O O . ILE A 1 116 ? 14.624 -5.365 3.798 1.00 88.38 116 ILE A O 1
ATOM 935 N N . SER A 1 117 ? 15.927 -4.024 2.540 1.00 91.50 117 SER A N 1
ATOM 936 C CA . SER A 1 117 ? 16.102 -2.983 3.564 1.00 91.50 117 SER A CA 1
ATOM 937 C C . SER A 1 117 ? 14.766 -2.348 3.950 1.00 91.50 117 SER A C 1
ATOM 939 O O . SER A 1 117 ? 14.436 -2.275 5.135 1.00 91.50 117 SER A O 1
ATOM 941 N N . CYS A 1 118 ? 13.956 -1.958 2.960 1.00 91.81 118 CYS A N 1
ATOM 942 C CA . CYS A 1 118 ? 12.624 -1.402 3.196 1.00 91.81 118 CYS A CA 1
ATOM 943 C C . CYS A 1 118 ? 11.691 -2.410 3.869 1.00 91.81 118 CYS A C 1
ATOM 945 O O . CYS A 1 118 ? 11.043 -2.079 4.858 1.00 91.81 118 CYS A O 1
ATOM 947 N N . THR A 1 119 ? 11.649 -3.651 3.377 1.00 90.50 119 THR A N 1
ATOM 948 C CA . THR A 1 119 ? 10.745 -4.690 3.897 1.00 90.50 119 THR A CA 1
ATOM 949 C C . THR A 1 119 ? 11.085 -5.059 5.340 1.00 90.50 119 THR A C 1
ATOM 951 O O . THR A 1 119 ? 10.192 -5.121 6.186 1.00 90.50 119 THR A O 1
ATOM 954 N N . THR A 1 120 ? 12.374 -5.248 5.641 1.00 90.75 120 THR A N 1
ATOM 955 C CA . THR A 1 120 ? 12.848 -5.567 6.996 1.00 90.75 120 THR A CA 1
ATOM 956 C C . THR A 1 120 ? 12.568 -4.415 7.953 1.00 90.75 120 THR A C 1
ATOM 958 O O . THR A 1 120 ? 12.019 -4.634 9.031 1.00 90.75 120 THR A O 1
ATOM 961 N N . SER A 1 121 ? 12.886 -3.181 7.542 1.00 94.75 121 SER A N 1
ATOM 962 C CA . SER A 1 121 ? 12.592 -1.986 8.334 1.00 94.75 121 SER A CA 1
ATOM 963 C C . SER A 1 121 ? 11.090 -1.863 8.606 1.00 94.75 121 SER A C 1
ATOM 965 O O . SER A 1 121 ? 10.678 -1.785 9.762 1.00 94.75 121 SER A O 1
ATOM 967 N N . ASN A 1 122 ? 10.258 -1.950 7.565 1.00 93.38 122 ASN A N 1
ATOM 968 C CA . ASN A 1 122 ? 8.808 -1.851 7.692 1.00 93.38 122 ASN A CA 1
ATOM 969 C C . ASN A 1 122 ? 8.247 -2.906 8.657 1.00 93.38 122 ASN A C 1
ATOM 971 O O . ASN A 1 122 ? 7.477 -2.577 9.547 1.00 93.38 122 ASN A O 1
ATOM 975 N N . PHE A 1 123 ? 8.658 -4.171 8.543 1.00 92.38 123 PHE A N 1
ATOM 976 C CA . PHE A 1 123 ? 8.149 -5.224 9.424 1.00 92.38 123 PHE A CA 1
ATOM 977 C C . PHE A 1 123 ? 8.547 -5.013 10.894 1.00 92.38 123 PHE A C 1
ATOM 979 O O . PHE A 1 123 ? 7.694 -5.077 11.781 1.00 92.38 123 PHE A O 1
ATOM 986 N N . MET A 1 124 ? 9.823 -4.710 11.157 1.00 94.56 124 MET A N 1
ATOM 987 C CA . MET A 1 124 ? 10.334 -4.526 12.520 1.00 94.56 124 MET A CA 1
ATOM 988 C C . MET A 1 124 ? 9.728 -3.295 13.200 1.00 94.56 124 MET A C 1
ATOM 990 O O . MET A 1 124 ? 9.263 -3.373 14.340 1.00 94.56 124 MET A O 1
ATOM 994 N N . PHE A 1 125 ? 9.691 -2.159 12.501 1.00 95.25 125 PHE A N 1
ATOM 995 C CA . PHE A 1 125 ? 9.122 -0.933 13.053 1.00 95.25 125 PHE A CA 1
ATOM 996 C C . PHE A 1 125 ? 7.604 -0.989 13.147 1.00 95.25 125 PHE A C 1
ATOM 998 O O . PHE A 1 125 ? 7.050 -0.400 14.071 1.00 95.25 125 PHE A O 1
ATOM 1005 N N . LEU A 1 126 ? 6.921 -1.730 12.273 1.00 93.06 126 LEU A N 1
ATOM 1006 C CA . LEU A 1 126 ? 5.488 -1.949 12.411 1.00 93.06 126 LEU A CA 1
ATOM 1007 C C . LEU A 1 126 ? 5.148 -2.850 13.598 1.00 93.06 126 LEU A C 1
ATOM 1009 O O . LEU A 1 126 ? 4.188 -2.555 14.311 1.00 93.06 126 LEU A O 1
ATOM 1013 N N . ALA A 1 127 ? 5.937 -3.898 13.857 1.00 91.19 127 ALA A N 1
ATOM 1014 C CA . ALA A 1 127 ? 5.792 -4.703 15.069 1.00 91.19 127 ALA A CA 1
ATOM 1015 C C . ALA A 1 127 ? 5.890 -3.805 16.311 1.00 91.19 127 ALA A C 1
ATOM 1017 O O . ALA A 1 127 ? 4.987 -3.776 17.147 1.00 91.19 127 ALA A O 1
ATOM 1018 N N . HIS A 1 128 ? 6.937 -2.979 16.372 1.00 92.50 128 HIS A N 1
ATOM 1019 C CA . HIS A 1 128 ? 7.130 -2.031 17.464 1.00 92.50 128 HIS A CA 1
ATOM 1020 C C . HIS A 1 128 ? 6.004 -0.982 17.553 1.00 92.50 128 HIS A C 1
ATOM 1022 O O . HIS A 1 128 ? 5.492 -0.703 18.639 1.00 92.50 128 HIS A O 1
ATOM 1028 N N . ALA A 1 129 ? 5.566 -0.415 16.426 1.00 91.19 129 ALA A N 1
ATOM 1029 C CA . ALA A 1 129 ? 4.484 0.566 16.378 1.00 91.19 129 ALA A CA 1
ATOM 1030 C C . ALA A 1 129 ? 3.139 -0.020 16.834 1.00 91.19 129 ALA A C 1
ATOM 1032 O O . ALA A 1 129 ? 2.340 0.695 17.441 1.00 91.19 129 ALA A O 1
ATOM 1033 N N . THR A 1 130 ? 2.894 -1.303 16.555 1.00 89.06 130 THR A N 1
ATOM 1034 C CA . THR A 1 130 ? 1.690 -2.030 16.982 1.00 89.06 130 THR A CA 1
ATOM 1035 C C . THR A 1 130 ? 1.699 -2.227 18.495 1.00 89.06 130 THR A C 1
ATOM 1037 O O . THR A 1 130 ? 0.722 -1.882 19.155 1.00 89.06 130 THR A O 1
ATOM 1040 N N . LEU A 1 131 ? 2.830 -2.668 19.057 1.00 86.75 131 LEU A N 1
ATOM 1041 C CA . LEU A 1 131 ? 2.999 -2.861 20.503 1.00 86.75 131 LEU A CA 1
ATOM 1042 C C . LEU A 1 131 ? 2.893 -1.554 21.298 1.00 86.75 131 LEU A C 1
ATOM 1044 O O . LEU A 1 131 ? 2.329 -1.529 22.382 1.00 86.75 131 LEU A O 1
ATOM 1048 N N . THR A 1 132 ? 3.403 -0.452 20.751 1.00 85.75 132 THR A N 1
ATOM 1049 C CA . THR A 1 132 ? 3.399 0.866 21.415 1.00 85.75 132 THR A CA 1
ATOM 1050 C C . THR A 1 132 ? 2.164 1.713 21.095 1.00 85.75 132 THR A C 1
ATOM 1052 O O . THR A 1 132 ? 2.069 2.862 21.531 1.00 85.75 132 THR A O 1
ATOM 1055 N N . SER A 1 133 ? 1.212 1.177 20.322 1.00 82.69 133 SER A N 1
ATOM 1056 C CA . SER A 1 133 ? 0.079 1.938 19.783 1.00 82.69 133 SER A CA 1
ATOM 1057 C C . SER A 1 133 ? -0.844 2.526 20.850 1.00 82.69 133 SER A C 1
ATOM 1059 O O . SER A 1 133 ? -1.348 3.627 20.644 1.00 82.69 133 SER A O 1
ATOM 1061 N N . LYS A 1 134 ? -0.999 1.847 21.990 1.00 78.50 134 LYS A N 1
ATOM 1062 C CA . LYS A 1 134 ? -1.830 2.291 23.115 1.00 78.50 134 LYS A CA 1
ATOM 1063 C C . LYS A 1 134 ? -1.219 3.424 23.933 1.00 78.50 134 LYS A C 1
ATOM 1065 O O . LYS A 1 134 ? -1.921 4.331 24.374 1.00 78.50 134 LYS A O 1
ATOM 1070 N N . HIS A 1 135 ? 0.092 3.378 24.149 1.00 72.62 135 HIS A N 1
ATOM 1071 C CA . HIS A 1 135 ? 0.788 4.359 24.985 1.00 72.62 135 HIS A CA 1
ATOM 1072 C C . HIS A 1 135 ? 1.180 5.624 24.215 1.00 72.62 135 HIS A C 1
ATOM 1074 O O . HIS A 1 135 ? 1.484 6.657 24.817 1.00 72.62 135 HIS A O 1
ATOM 1080 N N . ALA A 1 136 ? 1.180 5.568 22.883 1.00 78.44 136 ALA A N 1
ATOM 1081 C CA . ALA A 1 136 ? 1.544 6.687 22.032 1.00 78.44 136 ALA A CA 1
ATOM 1082 C C . ALA A 1 136 ? 0.308 7.444 21.530 1.00 78.44 136 ALA A C 1
ATOM 1084 O O . ALA A 1 136 ? -0.537 6.883 20.841 1.00 78.44 136 ALA A O 1
ATOM 1085 N N . SER A 1 137 ? 0.272 8.757 21.777 1.00 86.81 137 SER A N 1
ATOM 1086 C CA . SER A 1 137 ? -0.657 9.690 21.125 1.00 86.81 137 SER A CA 1
ATOM 1087 C C . SER A 1 137 ? -0.680 9.470 19.601 1.00 86.81 137 SER A C 1
ATOM 1089 O O . SER A 1 137 ? 0.348 9.694 18.938 1.00 86.81 137 SER A O 1
ATOM 1091 N N . PRO A 1 138 ? -1.827 9.071 19.011 1.00 88.12 138 PRO A N 1
ATOM 1092 C CA . PRO A 1 138 ? -1.949 8.907 17.567 1.00 88.12 138 PRO A CA 1
ATOM 1093 C C . PRO A 1 138 ? -1.631 10.200 16.811 1.00 88.12 138 PRO A C 1
ATOM 1095 O O . PRO A 1 138 ? -0.895 10.149 15.824 1.00 88.12 138 PRO A O 1
ATOM 1098 N N . ALA A 1 139 ? -2.078 11.364 17.309 1.00 90.31 139 ALA A N 1
ATOM 1099 C CA . ALA A 1 139 ? -1.788 12.657 16.687 1.00 90.31 139 ALA A CA 1
ATOM 1100 C C . ALA A 1 139 ? -0.289 12.971 16.667 1.00 90.31 139 ALA A C 1
ATOM 1102 O O . ALA A 1 139 ? 0.239 13.426 15.647 1.00 90.31 139 ALA A O 1
ATOM 1103 N N . ARG A 1 140 ? 0.408 12.763 17.793 1.00 90.50 140 ARG A N 1
ATOM 1104 C CA . ARG A 1 140 ? 1.846 13.047 17.903 1.00 90.50 140 ARG A CA 1
ATOM 1105 C C . ARG A 1 140 ? 2.651 12.101 17.022 1.00 90.50 140 ARG A C 1
ATOM 1107 O O . ARG A 1 140 ? 3.535 12.556 16.299 1.00 90.50 140 ARG A O 1
ATOM 1114 N N . ARG A 1 141 ? 2.304 10.811 17.043 1.00 93.38 141 ARG A N 1
ATOM 1115 C CA . ARG A 1 141 ? 2.946 9.770 16.237 1.00 93.38 141 ARG A CA 1
ATOM 1116 C C . ARG A 1 141 ? 2.779 10.027 14.741 1.00 93.38 141 ARG A C 1
ATOM 1118 O O . ARG A 1 141 ? 3.775 10.062 14.025 1.00 93.38 141 ARG A O 1
ATOM 1125 N N . ALA A 1 142 ? 1.552 10.274 14.281 1.00 94.81 142 ALA A N 1
ATOM 1126 C CA . ALA A 1 142 ? 1.283 10.581 12.878 1.00 94.81 142 ALA A CA 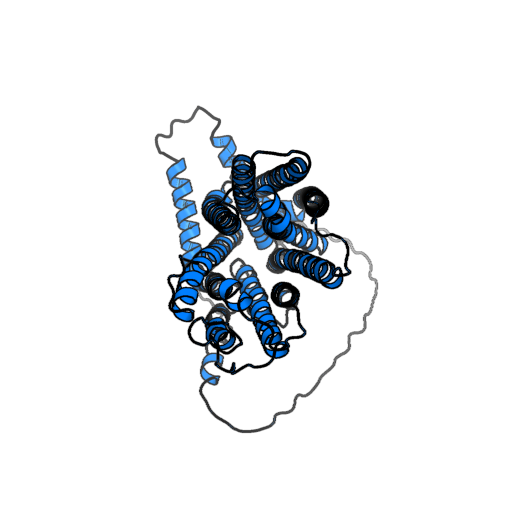1
ATOM 1127 C C . ALA A 1 142 ? 1.999 11.864 12.431 1.00 94.81 142 ALA A C 1
ATOM 1129 O O . ALA A 1 142 ? 2.649 11.874 11.390 1.00 94.81 142 ALA A O 1
ATOM 1130 N N . ARG A 1 143 ? 1.958 12.932 13.240 1.00 94.62 143 ARG A N 1
ATOM 1131 C CA . ARG A 1 143 ? 2.644 14.193 12.918 1.00 94.62 143 ARG A CA 1
ATOM 1132 C C . ARG A 1 143 ? 4.159 14.018 12.821 1.00 94.62 143 ARG A C 1
ATOM 1134 O O . ARG A 1 143 ? 4.748 14.483 11.852 1.00 94.62 143 ARG A O 1
ATOM 1141 N N . GLY A 1 144 ? 4.772 13.349 13.799 1.00 95.31 144 GLY A N 1
ATOM 1142 C CA . GLY A 1 144 ? 6.206 13.059 13.790 1.00 95.31 144 GLY A CA 1
ATOM 1143 C C . GLY A 1 144 ? 6.606 12.258 12.553 1.00 95.31 144 GLY A C 1
ATOM 1144 O O . GLY A 1 144 ? 7.521 12.655 11.842 1.00 95.31 144 GLY A O 1
ATOM 1145 N N . ALA A 1 145 ? 5.849 11.207 12.232 1.00 97.00 145 ALA A N 1
ATOM 1146 C CA . ALA A 1 145 ? 6.097 10.382 11.057 1.00 97.00 145 ALA A CA 1
ATOM 1147 C C . ALA A 1 145 ? 5.957 11.151 9.729 1.00 97.00 145 ALA A C 1
ATOM 1149 O O . ALA A 1 145 ? 6.821 11.020 8.866 1.00 97.00 145 ALA A O 1
ATOM 1150 N N . ILE A 1 146 ? 4.924 11.990 9.567 1.00 96.88 146 ILE A N 1
ATOM 1151 C CA . ILE A 1 146 ? 4.751 12.830 8.366 1.00 96.88 146 ILE A CA 1
ATOM 1152 C C . ILE A 1 146 ? 5.931 13.797 8.206 1.00 96.88 146 ILE A C 1
ATOM 1154 O O . ILE A 1 146 ? 6.464 13.931 7.106 1.00 96.88 146 ILE A O 1
ATOM 1158 N N . ILE A 1 147 ? 6.371 14.440 9.295 1.00 96.38 147 ILE A N 1
ATOM 1159 C CA . ILE A 1 147 ? 7.533 15.341 9.275 1.00 96.38 147 ILE A CA 1
ATOM 1160 C C . ILE A 1 147 ? 8.800 14.570 8.886 1.00 96.38 147 ILE A C 1
ATOM 1162 O O . ILE A 1 147 ? 9.534 15.018 8.008 1.00 96.38 147 ILE A O 1
ATOM 1166 N N . SER A 1 148 ? 9.036 13.395 9.479 1.00 97.19 148 SER A N 1
ATOM 1167 C CA . SER A 1 148 ? 10.178 12.543 9.134 1.00 97.19 148 SER A CA 1
ATOM 1168 C C . SER A 1 148 ? 10.165 12.131 7.661 1.00 97.19 148 SER A C 1
ATOM 1170 O O . SER A 1 148 ? 11.186 12.266 6.992 1.00 97.19 148 SER A O 1
ATOM 1172 N N . ILE A 1 149 ? 9.019 11.696 7.125 1.00 96.62 149 ILE A N 1
ATOM 1173 C CA . ILE A 1 149 ? 8.876 11.367 5.698 1.00 96.62 149 ILE A CA 1
ATOM 1174 C C . ILE A 1 149 ? 9.168 12.596 4.828 1.00 96.62 149 ILE A C 1
ATOM 1176 O O . ILE A 1 149 ? 9.865 12.474 3.821 1.00 96.62 149 ILE A O 1
ATOM 1180 N N . GLY A 1 150 ? 8.683 13.778 5.219 1.00 96.00 150 GLY A N 1
ATOM 1181 C CA . GLY A 1 150 ? 8.929 15.030 4.503 1.00 96.00 150 GLY A CA 1
ATOM 1182 C C . GLY A 1 150 ? 10.415 15.379 4.433 1.00 96.00 150 GLY A C 1
ATOM 1183 O O . GLY A 1 150 ? 10.927 15.642 3.349 1.00 96.00 150 GLY A O 1
ATOM 1184 N N . ILE A 1 151 ? 11.126 15.294 5.562 1.00 97.12 151 ILE A N 1
ATOM 1185 C CA . ILE A 1 151 ? 12.577 15.529 5.629 1.00 97.12 151 ILE A CA 1
ATOM 1186 C C . ILE A 1 151 ? 13.330 14.512 4.766 1.00 97.12 151 ILE A C 1
ATOM 1188 O O . ILE A 1 151 ? 14.175 14.896 3.965 1.00 97.12 151 ILE A O 1
ATOM 1192 N N . LEU A 1 152 ? 13.017 13.220 4.888 1.00 96.88 152 LEU A N 1
ATOM 1193 C CA . LEU A 1 152 ? 13.703 12.164 4.137 1.00 96.88 152 LEU A CA 1
ATOM 1194 C C . LEU A 1 152 ? 13.490 12.294 2.624 1.00 96.88 152 LEU A C 1
ATOM 1196 O O . LEU A 1 152 ? 14.432 12.112 1.856 1.00 96.88 152 LEU A O 1
ATOM 1200 N N . THR A 1 153 ? 12.282 12.670 2.199 1.00 94.31 153 THR A N 1
ATOM 1201 C CA . THR A 1 153 ? 11.978 12.925 0.781 1.00 94.31 153 THR A CA 1
ATOM 1202 C C . THR A 1 153 ? 12.691 14.183 0.284 1.00 94.31 153 THR A C 1
ATOM 1204 O O . THR A 1 153 ? 13.247 14.185 -0.811 1.00 94.31 153 THR A O 1
ATOM 1207 N N . PHE A 1 154 ? 12.776 15.228 1.111 1.00 95.19 154 PHE A N 1
ATOM 1208 C CA . PHE A 1 154 ? 13.557 16.422 0.795 1.00 95.19 154 PHE A CA 1
ATOM 1209 C C . PHE A 1 154 ? 15.062 16.124 0.674 1.00 95.19 154 PHE A C 1
ATOM 1211 O O . PHE A 1 154 ? 15.727 16.667 -0.204 1.00 95.19 154 PHE A O 1
ATOM 1218 N N . LEU A 1 155 ? 15.611 15.210 1.482 1.00 95.81 155 LEU A N 1
ATOM 1219 C CA . LEU A 1 155 ? 16.997 14.755 1.318 1.00 95.81 155 LEU A CA 1
ATOM 1220 C C . LEU A 1 155 ? 17.226 14.063 -0.038 1.00 95.81 155 LEU A C 1
ATOM 1222 O O . LEU A 1 155 ? 18.309 14.199 -0.604 1.00 95.81 155 LEU A O 1
ATOM 1226 N N . LEU A 1 156 ? 16.226 13.363 -0.590 1.00 94.56 156 LEU A N 1
ATOM 1227 C CA . LEU A 1 156 ? 16.312 12.808 -1.947 1.00 94.56 156 LEU A CA 1
ATOM 1228 C C . LEU A 1 156 ? 16.341 13.915 -3.007 1.00 94.56 156 LEU A C 1
ATOM 1230 O O . LEU A 1 156 ? 17.146 13.824 -3.931 1.00 94.56 156 LEU A O 1
ATOM 1234 N N . VAL A 1 157 ? 15.555 14.988 -2.841 1.00 94.62 157 VAL A N 1
ATOM 1235 C CA . VAL A 1 157 ? 15.658 16.195 -3.689 1.00 94.62 157 VAL A CA 1
ATOM 1236 C C . VAL A 1 157 ? 17.074 16.760 -3.627 1.00 94.62 157 VAL A C 1
ATOM 1238 O O . VAL A 1 157 ? 17.680 17.037 -4.652 1.00 94.62 157 VAL A O 1
ATOM 1241 N N . LEU A 1 158 ? 17.642 16.888 -2.427 1.00 93.81 158 LEU A N 1
ATOM 1242 C CA . LEU A 1 158 ? 18.990 17.420 -2.263 1.00 93.81 158 LEU A CA 1
ATOM 1243 C C . LEU A 1 158 ? 20.046 16.548 -2.963 1.00 93.81 158 LEU A C 1
ATOM 1245 O O . LEU A 1 158 ? 21.012 17.069 -3.518 1.00 93.81 158 LEU A O 1
ATOM 1249 N N . SER A 1 159 ? 19.839 15.228 -2.988 1.00 93.31 159 SER A N 1
ATOM 1250 C CA . SER A 1 159 ? 20.750 14.286 -3.645 1.00 93.31 159 SER A CA 1
ATOM 1251 C C . SER A 1 159 ? 20.898 14.523 -5.152 1.00 93.31 159 SER A C 1
ATOM 1253 O O . SER A 1 159 ? 21.951 14.203 -5.699 1.00 93.31 159 SER A O 1
ATOM 1255 N N . THR A 1 160 ? 19.902 15.124 -5.816 1.00 91.62 160 THR A N 1
ATOM 1256 C CA . THR A 1 160 ? 19.980 15.398 -7.261 1.00 91.62 160 THR A CA 1
ATOM 1257 C C . THR A 1 160 ? 20.935 16.546 -7.581 1.00 91.62 160 THR A C 1
ATOM 1259 O O . THR A 1 160 ? 21.413 16.638 -8.702 1.00 91.62 160 THR A O 1
ATOM 1262 N N . PHE A 1 161 ? 21.259 17.403 -6.607 1.00 88.81 161 PHE A N 1
ATOM 1263 C CA . PHE A 1 161 ? 22.204 18.512 -6.788 1.00 88.81 161 PHE A CA 1
ATOM 1264 C C . PHE A 1 161 ? 23.657 18.134 -6.494 1.00 88.81 161 PHE A C 1
ATOM 1266 O O . PHE A 1 161 ? 24.569 18.826 -6.941 1.00 88.81 161 PHE A O 1
ATOM 1273 N N . PHE A 1 162 ? 23.891 17.061 -5.734 1.00 87.19 162 PHE A N 1
ATOM 1274 C CA . PHE A 1 162 ? 25.229 16.669 -5.295 1.00 87.19 162 PHE A CA 1
ATOM 1275 C C . PHE A 1 162 ? 25.663 15.339 -5.906 1.00 87.19 162 PHE A C 1
ATOM 1277 O O . PHE A 1 162 ? 24.937 14.345 -5.877 1.00 87.19 162 PHE A O 1
ATOM 1284 N N . THR A 1 163 ? 26.897 15.293 -6.401 1.00 86.50 163 THR A N 1
ATOM 1285 C CA . THR A 1 163 ? 27.542 14.067 -6.878 1.00 86.50 163 THR A CA 1
ATOM 1286 C C . THR A 1 163 ? 28.327 13.421 -5.740 1.00 86.50 163 THR A C 1
ATOM 1288 O O . THR A 1 163 ? 29.348 13.948 -5.297 1.00 86.50 163 THR A O 1
ATOM 1291 N N . MET A 1 164 ? 27.849 12.278 -5.254 1.00 87.75 164 MET A N 1
ATOM 1292 C CA . MET A 1 164 ? 28.531 11.471 -4.239 1.00 87.75 164 MET A CA 1
ATOM 1293 C C . MET A 1 164 ? 29.252 10.280 -4.886 1.00 87.75 164 MET A C 1
ATOM 1295 O O . MET A 1 164 ? 28.800 9.793 -5.922 1.00 87.75 164 MET A O 1
ATOM 1299 N N . PRO A 1 165 ? 30.320 9.743 -4.265 1.00 91.94 165 PRO A N 1
ATOM 1300 C CA . PRO A 1 165 ? 30.896 8.467 -4.676 1.00 91.94 165 PRO A CA 1
ATOM 1301 C C . PRO A 1 165 ? 29.831 7.351 -4.687 1.00 91.94 165 PRO A C 1
ATOM 1303 O O . PRO A 1 165 ? 29.053 7.273 -3.729 1.00 91.94 165 PRO A O 1
ATOM 1306 N N . PRO A 1 166 ? 29.829 6.433 -5.677 1.00 90.94 166 PRO A N 1
ATOM 1307 C CA . PRO A 1 166 ? 28.766 5.434 -5.858 1.00 90.94 166 PRO A CA 1
ATOM 1308 C C . PRO A 1 166 ? 28.406 4.630 -4.602 1.00 90.94 166 PRO A C 1
ATOM 1310 O O . PRO A 1 166 ? 27.235 4.430 -4.296 1.00 90.94 166 PRO A O 1
ATOM 1313 N N . ARG A 1 167 ? 29.407 4.219 -3.810 1.00 90.56 167 ARG A N 1
ATOM 1314 C CA . ARG A 1 167 ? 29.194 3.453 -2.566 1.00 90.56 167 ARG A CA 1
ATOM 1315 C C . ARG A 1 167 ? 28.512 4.268 -1.465 1.00 90.56 167 ARG A C 1
ATOM 1317 O O . ARG A 1 167 ? 27.714 3.724 -0.707 1.00 90.56 167 ARG A O 1
ATOM 1324 N N . LEU A 1 168 ? 28.834 5.559 -1.365 1.00 92.62 168 LEU A N 1
ATOM 1325 C CA . LEU A 1 168 ? 28.215 6.455 -0.387 1.00 92.62 168 LEU A CA 1
ATOM 1326 C C . LEU A 1 168 ? 26.792 6.811 -0.808 1.00 92.62 168 LEU A C 1
ATOM 1328 O O . LEU A 1 168 ? 25.900 6.800 0.033 1.00 92.62 168 LEU A O 1
ATOM 1332 N N . PHE A 1 169 ? 26.572 7.046 -2.104 1.00 94.06 169 PHE A N 1
ATOM 1333 C CA . PHE A 1 169 ? 25.236 7.250 -2.655 1.00 94.06 169 PHE A CA 1
ATOM 1334 C C . PHE A 1 169 ? 24.340 6.028 -2.421 1.00 94.06 169 PHE A C 1
ATOM 1336 O O . PHE A 1 169 ? 23.226 6.158 -1.921 1.00 94.06 169 PHE A O 1
ATOM 1343 N N . PHE A 1 170 ? 24.865 4.832 -2.691 1.00 92.75 170 PHE A N 1
ATOM 1344 C CA . PHE A 1 170 ? 24.193 3.568 -2.411 1.00 92.75 170 PHE A CA 1
ATOM 1345 C C . PHE A 1 170 ? 23.751 3.451 -0.948 1.00 92.75 170 PHE A C 1
ATOM 1347 O O . PHE A 1 170 ? 22.572 3.234 -0.667 1.00 92.75 170 PHE A O 1
ATOM 1354 N N . LEU A 1 171 ? 24.683 3.645 -0.008 1.00 94.38 171 LEU A N 1
ATOM 1355 C CA . LEU A 1 171 ? 24.386 3.571 1.421 1.00 94.38 171 LEU A CA 1
ATOM 1356 C C . LEU A 1 171 ? 23.375 4.643 1.849 1.00 94.38 171 LEU A C 1
ATOM 1358 O O . LEU A 1 171 ? 22.453 4.344 2.606 1.00 94.38 171 LEU A O 1
ATOM 1362 N N . PHE A 1 172 ? 23.524 5.870 1.343 1.00 95.75 172 PHE A N 1
ATOM 1363 C CA . PHE A 1 172 ? 22.589 6.965 1.587 1.00 95.75 172 PHE A CA 1
ATOM 1364 C C . PHE A 1 172 ? 21.164 6.580 1.181 1.00 95.75 172 PHE A C 1
ATOM 1366 O O . PHE A 1 172 ? 20.246 6.724 1.989 1.00 95.75 172 PHE A O 1
ATOM 1373 N N . VAL A 1 173 ? 20.980 6.043 -0.030 1.00 95.12 173 VAL A N 1
ATOM 1374 C CA . VAL A 1 173 ? 19.659 5.648 -0.525 1.00 95.12 173 VAL A CA 1
ATOM 1375 C C . VAL A 1 173 ? 19.059 4.524 0.323 1.00 95.12 173 VAL A C 1
ATOM 1377 O O . VAL A 1 173 ? 17.898 4.623 0.716 1.00 95.12 173 VAL A O 1
ATOM 1380 N N . LEU A 1 174 ? 19.836 3.492 0.673 1.00 94.88 174 LEU A N 1
ATOM 1381 C CA . LEU A 1 174 ? 19.342 2.391 1.509 1.00 94.88 174 LEU A CA 1
ATOM 1382 C C . LEU A 1 174 ? 18.913 2.854 2.905 1.00 94.88 174 LEU A C 1
ATOM 1384 O O . LEU A 1 174 ? 17.842 2.475 3.379 1.00 94.88 174 LEU A O 1
ATOM 1388 N N . VAL A 1 175 ? 19.730 3.684 3.560 1.00 96.38 175 VAL A N 1
ATOM 1389 C CA . VAL A 1 175 ? 19.420 4.218 4.893 1.00 96.38 175 VAL A CA 1
ATOM 1390 C C . VAL A 1 175 ? 18.203 5.138 4.834 1.00 96.38 175 VAL A C 1
ATOM 1392 O O . VAL A 1 175 ? 17.323 5.035 5.689 1.00 96.38 175 VAL A O 1
ATOM 1395 N N . ASN A 1 176 ? 18.109 5.995 3.812 1.00 96.69 176 ASN A N 1
ATOM 1396 C CA . ASN A 1 176 ? 16.950 6.860 3.599 1.00 96.69 176 ASN A CA 1
ATOM 1397 C C . ASN A 1 176 ? 15.670 6.027 3.430 1.00 96.69 176 ASN A C 1
ATOM 1399 O O . ASN A 1 176 ? 14.702 6.233 4.161 1.00 96.69 176 ASN A O 1
ATOM 1403 N N . ALA A 1 177 ? 15.696 5.021 2.556 1.00 95.75 177 ALA A N 1
ATOM 1404 C CA . ALA A 1 177 ? 14.546 4.170 2.275 1.00 95.75 177 ALA A CA 1
ATOM 1405 C C . ALA A 1 177 ? 14.114 3.333 3.496 1.00 95.75 177 ALA A C 1
ATOM 1407 O O . ALA A 1 177 ? 12.920 3.196 3.785 1.00 95.75 177 ALA A O 1
ATOM 1408 N N . ALA A 1 178 ? 15.079 2.825 4.272 1.00 96.44 178 ALA A N 1
ATOM 1409 C CA . ALA A 1 178 ? 14.809 2.142 5.533 1.00 96.44 178 ALA A CA 1
ATOM 1410 C C . ALA A 1 178 ? 14.175 3.091 6.564 1.00 96.44 178 ALA A C 1
ATOM 1412 O O . ALA A 1 178 ? 13.193 2.718 7.209 1.00 96.44 178 ALA A O 1
ATOM 1413 N N . ALA A 1 179 ? 14.672 4.325 6.690 1.00 97.44 179 ALA A N 1
ATOM 1414 C CA . ALA A 1 179 ? 14.102 5.333 7.581 1.00 97.44 179 ALA A CA 1
ATOM 1415 C C . ALA A 1 179 ? 12.692 5.771 7.141 1.00 97.44 179 ALA A C 1
ATOM 1417 O O . ALA A 1 179 ? 11.808 5.942 7.982 1.00 97.44 179 ALA A O 1
ATOM 1418 N N . GLN A 1 180 ? 12.446 5.888 5.831 1.00 96.62 180 GLN A N 1
ATOM 1419 C CA . GLN A 1 180 ? 11.118 6.177 5.287 1.00 96.62 180 GLN A CA 1
ATOM 1420 C C . GLN A 1 180 ? 10.142 5.037 5.582 1.00 96.62 180 GLN A C 1
ATOM 1422 O O . GLN A 1 180 ? 9.008 5.297 5.974 1.00 96.62 180 GLN A O 1
ATOM 1427 N N . SER A 1 181 ? 10.589 3.785 5.464 1.00 95.62 181 SER A N 1
ATOM 1428 C CA . SER A 1 181 ? 9.790 2.603 5.812 1.00 95.62 181 SER A CA 1
ATOM 1429 C C . SER A 1 181 ? 9.435 2.576 7.302 1.00 95.62 181 SER A C 1
ATOM 1431 O O . SER A 1 181 ? 8.285 2.322 7.658 1.00 95.62 181 SER A O 1
ATOM 1433 N N . ALA A 1 182 ? 10.386 2.932 8.173 1.00 96.44 182 ALA A N 1
ATOM 1434 C CA . ALA A 1 182 ? 10.157 3.048 9.612 1.00 96.44 182 ALA A CA 1
ATOM 1435 C C . ALA A 1 182 ? 9.113 4.129 9.936 1.00 96.44 182 ALA A C 1
ATOM 1437 O O . ALA A 1 182 ? 8.133 3.869 10.636 1.00 96.44 182 ALA A O 1
ATOM 1438 N N . ALA A 1 183 ? 9.279 5.337 9.388 1.00 97.12 183 ALA A N 1
ATOM 1439 C CA . ALA A 1 183 ? 8.317 6.421 9.564 1.00 97.12 183 ALA A CA 1
ATOM 1440 C C . ALA A 1 183 ? 6.936 6.052 8.988 1.00 97.12 183 ALA A C 1
ATOM 1442 O O . ALA A 1 183 ? 5.914 6.282 9.637 1.00 97.12 183 ALA A O 1
ATOM 1443 N N . GLY A 1 184 ? 6.901 5.403 7.822 1.00 96.12 184 GLY A N 1
ATOM 1444 C CA . GLY A 1 184 ? 5.687 4.882 7.194 1.00 96.12 184 GLY A CA 1
ATOM 1445 C C . GLY A 1 184 ? 4.936 3.891 8.083 1.00 96.12 184 GLY A C 1
ATOM 1446 O O . GLY A 1 184 ? 3.720 4.012 8.222 1.00 96.12 184 GLY A O 1
ATOM 1447 N N . SER A 1 185 ? 5.644 2.987 8.769 1.00 95.81 185 SER A N 1
ATOM 1448 C CA . SER A 1 185 ? 5.049 2.044 9.729 1.00 95.81 185 SER A CA 1
ATOM 1449 C C . SER A 1 185 ? 4.330 2.754 10.880 1.00 95.81 185 SER A C 1
ATOM 1451 O O . SER A 1 185 ? 3.183 2.427 11.206 1.00 95.81 185 SER A O 1
ATOM 1453 N N . TYR A 1 186 ? 4.967 3.763 11.486 1.00 96.12 186 TYR A N 1
ATOM 1454 C CA . TYR A 1 186 ? 4.348 4.550 12.558 1.00 96.12 186 TYR A CA 1
ATOM 1455 C C . TYR A 1 186 ? 3.157 5.371 12.057 1.00 96.12 186 TYR A C 1
ATOM 1457 O O . TYR A 1 186 ? 2.135 5.438 12.747 1.00 96.12 186 TYR A O 1
ATOM 1465 N N . LEU A 1 187 ? 3.265 5.962 10.860 1.00 96.56 187 LEU A N 1
ATOM 1466 C CA . LEU A 1 187 ? 2.175 6.709 10.237 1.00 96.56 187 LEU A CA 1
ATOM 1467 C C . LEU A 1 187 ? 0.970 5.805 9.968 1.00 96.56 187 LEU A C 1
ATOM 1469 O O . LEU A 1 187 ? -0.139 6.117 10.396 1.00 96.56 187 LEU A O 1
ATOM 1473 N N . GLN A 1 188 ? 1.194 4.667 9.309 1.00 95.62 188 GLN A N 1
ATOM 1474 C CA . GLN A 1 188 ? 0.149 3.703 8.977 1.00 95.62 188 GLN A CA 1
ATOM 1475 C C . GLN A 1 188 ? -0.573 3.220 10.233 1.00 95.62 188 GLN A C 1
ATOM 1477 O O . GLN A 1 188 ? -1.800 3.239 10.270 1.00 95.62 188 GLN A O 1
ATOM 1482 N N . THR A 1 189 ? 0.177 2.872 11.283 1.00 95.12 189 THR A N 1
ATOM 1483 C CA . THR A 1 189 ? -0.388 2.403 12.558 1.00 95.12 189 THR A CA 1
ATOM 1484 C C . THR A 1 189 ? -1.218 3.482 13.256 1.00 95.12 189 THR A C 1
ATOM 1486 O O . THR A 1 189 ? -2.275 3.190 13.811 1.00 95.12 189 THR A O 1
ATOM 1489 N N . ALA A 1 190 ? -0.771 4.741 13.232 1.00 95.00 190 ALA A N 1
ATOM 1490 C CA . ALA A 1 190 ? -1.514 5.850 13.829 1.00 95.00 190 ALA A CA 1
ATOM 1491 C C . ALA A 1 190 ? -2.819 6.142 13.086 1.00 95.00 190 ALA A C 1
ATOM 1493 O O . ALA A 1 190 ? -3.869 6.290 13.708 1.00 95.00 190 ALA A O 1
ATOM 1494 N N . VAL A 1 191 ? -2.753 6.211 11.757 1.00 95.75 191 VAL A N 1
ATOM 1495 C CA . VAL A 1 191 ? -3.898 6.608 10.939 1.00 95.75 191 VAL A CA 1
ATOM 1496 C C . VAL A 1 191 ? -4.931 5.487 10.851 1.00 95.75 191 VAL A C 1
ATOM 1498 O O . VAL A 1 191 ? -6.120 5.783 10.920 1.00 95.75 191 VAL A O 1
ATOM 1501 N N . ILE A 1 192 ? -4.525 4.211 10.771 1.00 95.50 192 ILE A N 1
ATOM 1502 C CA . ILE A 1 192 ? -5.481 3.088 10.760 1.00 95.50 192 ILE A CA 1
ATOM 1503 C C . ILE A 1 192 ? -6.238 2.974 12.089 1.00 95.50 192 ILE A C 1
ATOM 1505 O O . ILE A 1 192 ? -7.446 2.746 12.077 1.00 95.50 192 ILE A O 1
ATOM 1509 N N . ALA A 1 193 ? -5.561 3.208 13.220 1.00 94.12 193 ALA A N 1
ATOM 1510 C CA . ALA A 1 193 ? -6.184 3.227 14.540 1.00 94.12 193 ALA A CA 1
ATOM 1511 C C . ALA A 1 193 ? -7.297 4.285 14.600 1.00 94.12 193 ALA A C 1
ATOM 1513 O O . ALA A 1 193 ? -8.453 3.960 14.861 1.00 94.12 193 ALA A O 1
ATOM 1514 N N . VAL A 1 194 ? -6.987 5.536 14.242 1.00 93.88 194 VAL A N 1
ATOM 1515 C CA . VAL A 1 194 ? -7.974 6.631 14.221 1.00 93.88 194 VAL A CA 1
ATOM 1516 C C . VAL A 1 194 ? -9.091 6.369 13.205 1.00 93.88 194 VAL A C 1
ATOM 1518 O O . VAL A 1 194 ? -10.267 6.551 13.520 1.00 93.88 194 VAL A O 1
ATOM 1521 N N . ALA A 1 195 ? -8.750 5.899 12.002 1.00 95.06 195 ALA A N 1
ATOM 1522 C CA . ALA A 1 195 ? -9.722 5.583 10.959 1.00 95.06 195 ALA A CA 1
ATOM 1523 C C . ALA A 1 195 ? -10.726 4.520 11.419 1.00 95.06 195 ALA A C 1
ATOM 1525 O O . ALA A 1 195 ? -11.918 4.643 11.145 1.00 95.06 195 ALA A O 1
ATOM 1526 N N . SER A 1 196 ? -10.254 3.496 12.133 1.00 94.75 196 SER A N 1
ATOM 1527 C CA . SER A 1 196 ? -11.091 2.398 12.616 1.00 94.75 196 SER A CA 1
ATOM 1528 C C . SER A 1 196 ? -12.124 2.846 13.645 1.00 94.75 196 SER A C 1
ATOM 1530 O O . SER A 1 196 ? -13.276 2.422 13.577 1.00 94.75 196 SER A O 1
ATOM 1532 N N . LEU A 1 197 ? -11.755 3.787 14.517 1.00 92.31 197 LEU A N 1
ATOM 1533 C CA . LEU A 1 197 ? -12.663 4.369 15.499 1.00 92.31 197 LEU A CA 1
ATOM 1534 C C . LEU A 1 197 ? -13.719 5.282 14.857 1.00 92.31 197 LEU A C 1
ATOM 1536 O O . LEU A 1 197 ? -14.838 5.384 15.353 1.00 92.31 197 LEU A O 1
ATOM 1540 N N . LEU A 1 198 ? -13.381 5.928 13.735 1.00 92.12 198 LEU A N 1
ATOM 1541 C CA . LEU A 1 198 ? -14.328 6.694 12.915 1.00 92.12 198 LEU A CA 1
ATOM 1542 C C . LEU A 1 198 ? -15.243 5.789 12.075 1.00 92.12 198 LEU A C 1
ATOM 1544 O O . LEU A 1 198 ? -16.251 6.254 11.546 1.00 92.12 198 LEU A O 1
ATOM 1548 N N . GLY A 1 199 ? -14.899 4.510 11.941 1.00 92.19 199 GLY A N 1
ATOM 1549 C CA . GLY A 1 199 ? -15.723 3.479 11.329 1.00 92.19 199 GLY A CA 1
ATOM 1550 C C . GLY A 1 199 ? -15.241 2.988 9.955 1.00 92.19 199 GLY A C 1
ATOM 1551 O O . GLY A 1 199 ? -14.319 3.547 9.350 1.00 92.19 199 GLY A O 1
ATOM 1552 N N . PRO A 1 200 ? -15.896 1.940 9.415 1.00 93.88 200 PRO A N 1
ATOM 1553 C CA . PRO A 1 200 ? -15.417 1.202 8.243 1.00 93.88 200 PRO A CA 1
ATOM 1554 C C . PRO A 1 200 ? -15.215 2.054 6.987 1.00 93.88 200 PRO A C 1
ATOM 1556 O O . PRO A 1 200 ? -14.259 1.848 6.248 1.00 93.88 200 PRO A O 1
ATOM 1559 N N . ALA A 1 201 ? -16.074 3.048 6.749 1.00 93.56 201 ALA A N 1
ATOM 1560 C CA . ALA A 1 201 ? -15.958 3.915 5.575 1.00 93.56 201 ALA A CA 1
ATOM 1561 C C . ALA A 1 201 ? -14.678 4.774 5.586 1.00 93.56 201 ALA A C 1
ATOM 1563 O O . ALA A 1 201 ? -14.147 5.112 4.531 1.00 93.56 201 ALA A O 1
ATOM 1564 N N . THR A 1 202 ? -14.165 5.118 6.768 1.00 95.56 202 THR A N 1
ATOM 1565 C CA . THR A 1 202 ? -12.919 5.882 6.912 1.00 95.56 202 THR A CA 1
ATOM 1566 C C . THR A 1 202 ? -11.702 4.988 6.682 1.00 95.56 202 THR A C 1
ATOM 1568 O O . THR A 1 202 ? -10.766 5.392 5.994 1.00 95.56 202 THR A O 1
ATOM 1571 N N . VAL A 1 203 ? -11.744 3.747 7.183 1.00 96.56 203 VAL A N 1
ATOM 1572 C CA . VAL A 1 203 ? -10.737 2.715 6.875 1.00 96.56 203 VAL A CA 1
ATOM 1573 C C . VAL A 1 203 ? -10.696 2.430 5.374 1.00 96.56 203 VAL A C 1
ATOM 1575 O O . VAL A 1 203 ? -9.620 2.363 4.786 1.00 96.56 203 VAL A O 1
ATOM 1578 N N . GLN A 1 204 ? -11.862 2.331 4.733 1.00 96.31 204 GLN A N 1
ATOM 1579 C CA . GLN A 1 204 ? -11.969 2.162 3.287 1.00 96.31 204 GLN A CA 1
ATOM 1580 C C . GLN A 1 204 ? -11.332 3.328 2.528 1.00 96.31 204 GLN A C 1
ATOM 1582 O O . GLN A 1 204 ? -10.549 3.088 1.615 1.00 96.31 204 GLN A O 1
ATOM 1587 N N . ALA A 1 205 ? -11.617 4.575 2.915 1.00 97.06 205 ALA A N 1
ATOM 1588 C CA . ALA A 1 205 ? -11.027 5.751 2.278 1.00 97.06 205 ALA A CA 1
ATOM 1589 C C . ALA A 1 205 ? -9.493 5.758 2.401 1.00 97.06 205 ALA A C 1
ATOM 1591 O O . ALA A 1 205 ? -8.800 5.994 1.411 1.00 97.06 205 ALA A O 1
ATOM 1592 N N . LEU A 1 206 ? -8.968 5.417 3.584 1.00 97.38 206 LEU A N 1
ATOM 1593 C CA . LEU A 1 206 ? -7.533 5.243 3.823 1.00 97.38 206 LEU A CA 1
ATOM 1594 C C . LEU A 1 206 ? -6.921 4.189 2.892 1.00 97.38 206 LEU A C 1
ATOM 1596 O O . LEU A 1 206 ? -5.911 4.437 2.232 1.00 97.38 206 LEU A O 1
ATOM 1600 N N . MET A 1 207 ? -7.554 3.018 2.807 1.00 96.38 207 MET A N 1
ATOM 1601 C CA . MET A 1 207 ? -7.123 1.936 1.925 1.00 96.38 207 MET A CA 1
ATOM 1602 C C . MET A 1 207 ? -7.209 2.350 0.450 1.00 96.38 207 MET A C 1
ATOM 1604 O O . MET A 1 207 ? -6.305 2.030 -0.315 1.00 96.38 207 MET A O 1
ATOM 1608 N N . ALA A 1 208 ? -8.251 3.064 0.027 1.00 97.00 208 ALA A N 1
ATOM 1609 C CA . ALA A 1 208 ? -8.396 3.538 -1.348 1.00 97.00 208 ALA A CA 1
ATOM 1610 C C . ALA A 1 208 ? -7.282 4.521 -1.733 1.00 97.00 208 ALA A C 1
ATOM 1612 O O . ALA A 1 208 ? -6.735 4.408 -2.826 1.00 97.00 208 ALA A O 1
ATOM 1613 N N . GLY A 1 209 ? -6.879 5.416 -0.824 1.00 97.06 209 GLY A N 1
ATOM 1614 C CA . GLY A 1 209 ? -5.754 6.332 -1.041 1.00 97.06 209 GLY A CA 1
ATOM 1615 C C . GLY A 1 209 ? -4.446 5.620 -1.392 1.00 97.06 209 GLY A C 1
ATOM 1616 O O . GLY A 1 209 ? -3.740 6.014 -2.320 1.00 97.06 209 GLY A O 1
ATOM 1617 N N . GLN A 1 210 ? -4.164 4.501 -0.721 1.00 96.06 210 GLN A N 1
ATOM 1618 C CA . GLN A 1 210 ? -3.015 3.649 -1.043 1.00 96.06 210 GLN A CA 1
ATOM 1619 C C . GLN A 1 210 ? -3.053 3.129 -2.494 1.00 96.06 210 GLN A C 1
ATOM 1621 O O . GLN A 1 210 ? -2.029 3.124 -3.174 1.00 96.06 210 GLN A O 1
ATOM 1626 N N . ALA A 1 211 ? -4.224 2.735 -2.997 1.00 96.56 211 ALA A N 1
ATOM 1627 C CA . ALA A 1 211 ? -4.364 2.281 -4.381 1.00 96.56 211 ALA A CA 1
ATOM 1628 C C . ALA A 1 211 ? -4.321 3.441 -5.391 1.00 96.56 211 ALA A C 1
ATOM 1630 O O . ALA A 1 211 ? -3.727 3.300 -6.458 1.00 96.56 211 ALA A O 1
ATOM 1631 N N . VAL A 1 212 ? -4.888 4.606 -5.049 1.00 97.06 212 VAL A N 1
ATOM 1632 C CA . VAL A 1 212 ? -4.846 5.809 -5.900 1.00 97.06 212 VAL A CA 1
ATOM 1633 C C . VAL A 1 212 ? -3.404 6.204 -6.206 1.00 97.06 212 VAL A C 1
ATOM 1635 O O . VAL A 1 212 ? -3.073 6.434 -7.370 1.00 97.06 212 VAL A O 1
ATOM 1638 N N . ILE A 1 213 ? -2.532 6.246 -5.190 1.00 94.94 213 ILE A N 1
ATOM 1639 C CA . ILE A 1 213 ? -1.135 6.625 -5.426 1.00 94.94 213 ILE A CA 1
ATOM 1640 C C . ILE A 1 213 ? -0.384 5.577 -6.259 1.00 94.94 213 ILE A C 1
ATOM 1642 O O . ILE A 1 213 ? 0.419 5.946 -7.112 1.00 94.94 213 ILE A O 1
ATOM 1646 N N . ALA A 1 214 ? -0.695 4.288 -6.091 1.00 94.38 214 ALA A N 1
ATOM 1647 C CA . ALA A 1 214 ? -0.107 3.218 -6.897 1.00 94.38 214 ALA A CA 1
ATOM 1648 C C . ALA A 1 214 ? -0.518 3.313 -8.381 1.00 94.38 214 ALA A C 1
ATOM 1650 O O . ALA A 1 214 ? 0.322 3.161 -9.271 1.00 94.38 214 ALA A O 1
ATOM 1651 N N . VAL A 1 215 ? -1.787 3.634 -8.669 1.00 96.19 215 VAL A N 1
ATOM 1652 C CA . VAL A 1 215 ? -2.267 3.897 -10.041 1.00 96.19 215 VAL A CA 1
ATOM 1653 C C . VAL A 1 215 ? -1.576 5.120 -10.641 1.00 96.19 215 VAL A C 1
ATOM 1655 O O . VAL A 1 215 ? -1.097 5.048 -11.768 1.00 96.19 215 VAL A O 1
ATOM 1658 N N . ALA A 1 216 ? -1.472 6.224 -9.894 1.00 93.25 216 ALA A N 1
ATOM 1659 C CA . ALA A 1 216 ? -0.809 7.435 -10.380 1.00 93.25 216 ALA A CA 1
ATOM 1660 C C . ALA A 1 216 ? 0.659 7.169 -10.759 1.00 93.25 216 ALA A C 1
ATOM 1662 O O . ALA A 1 216 ? 1.114 7.570 -11.829 1.00 93.25 216 ALA A O 1
ATOM 1663 N N . VAL A 1 217 ? 1.379 6.436 -9.909 1.00 90.50 217 VAL A N 1
ATOM 1664 C CA . VAL A 1 217 ? 2.796 6.105 -10.106 1.00 90.50 217 VAL A CA 1
ATOM 1665 C C . VAL A 1 217 ? 3.004 5.137 -11.269 1.00 90.50 217 VAL A C 1
ATOM 1667 O O . VAL A 1 217 ? 3.852 5.371 -12.126 1.00 90.50 217 VAL A O 1
ATOM 1670 N N . SER A 1 218 ? 2.209 4.072 -11.355 1.00 93.00 218 SER A N 1
ATOM 1671 C CA . SER A 1 218 ? 2.289 3.149 -12.496 1.00 93.00 218 SER A CA 1
ATOM 1672 C C . SER A 1 218 ? 1.855 3.804 -13.814 1.00 93.00 218 SER A C 1
ATOM 1674 O O . SER A 1 218 ? 2.428 3.509 -14.859 1.00 93.00 218 SER A O 1
ATOM 1676 N N . GLY A 1 219 ? 0.919 4.758 -13.778 1.00 92.56 219 GLY A N 1
ATOM 1677 C CA . GLY A 1 219 ? 0.554 5.574 -14.939 1.00 92.56 219 GLY A CA 1
ATOM 1678 C C . GLY A 1 219 ? 1.717 6.436 -15.431 1.00 92.56 219 GLY A C 1
ATOM 1679 O O . GLY A 1 219 ? 2.007 6.457 -16.625 1.00 92.56 219 GLY A O 1
ATOM 1680 N N . VAL A 1 220 ? 2.441 7.074 -14.508 1.00 88.12 220 VAL A N 1
ATOM 1681 C CA . VAL A 1 220 ? 3.694 7.782 -14.812 1.00 88.12 220 VAL A CA 1
ATOM 1682 C C . VAL A 1 220 ? 4.715 6.848 -15.466 1.00 88.12 220 VAL A C 1
ATOM 1684 O O . VAL A 1 220 ? 5.297 7.212 -16.482 1.00 88.12 220 VAL A O 1
ATOM 1687 N N . GLN A 1 221 ? 4.903 5.637 -14.934 1.00 87.31 221 GLN A N 1
ATOM 1688 C CA . GLN A 1 221 ? 5.840 4.660 -15.502 1.00 87.31 221 GLN A CA 1
ATOM 1689 C C . GLN A 1 221 ? 5.467 4.269 -16.938 1.00 87.31 221 GLN A C 1
ATOM 1691 O O . GLN A 1 221 ? 6.351 4.158 -17.784 1.00 87.31 221 GLN A O 1
ATOM 1696 N N . VAL A 1 222 ? 4.172 4.109 -17.237 1.00 91.31 222 VAL A N 1
ATOM 1697 C CA . VAL A 1 222 ? 3.693 3.861 -18.607 1.00 91.31 222 VAL A CA 1
ATOM 1698 C C . VAL A 1 222 ? 4.019 5.038 -19.522 1.00 91.31 222 VAL A C 1
ATOM 1700 O O . VAL A 1 222 ? 4.555 4.823 -20.606 1.00 91.31 222 VAL A O 1
ATOM 1703 N N . VAL A 1 223 ? 3.746 6.274 -19.094 1.00 88.75 223 VAL A N 1
ATOM 1704 C CA . VAL A 1 223 ? 4.051 7.471 -19.894 1.00 88.75 223 VAL A CA 1
ATOM 1705 C C . VAL A 1 223 ? 5.552 7.576 -20.171 1.00 88.75 223 VAL A C 1
ATOM 1707 O O . VAL A 1 223 ? 5.937 7.780 -21.321 1.00 88.75 223 VAL A O 1
ATOM 1710 N N . SER A 1 224 ? 6.400 7.362 -19.160 1.00 84.12 224 SER A N 1
ATOM 1711 C CA . SER A 1 224 ? 7.858 7.356 -19.328 1.00 84.12 224 SER A CA 1
ATOM 1712 C C . SER A 1 224 ? 8.331 6.251 -20.280 1.00 84.12 224 SER A C 1
ATOM 1714 O O . SER A 1 224 ? 9.190 6.499 -21.124 1.00 84.12 224 SER A O 1
ATOM 1716 N N . ALA A 1 225 ? 7.750 5.049 -20.202 1.00 86.25 225 ALA A N 1
ATOM 1717 C CA . ALA A 1 225 ? 8.081 3.938 -21.097 1.00 86.25 225 ALA A CA 1
ATOM 1718 C C . ALA A 1 225 ? 7.641 4.181 -22.550 1.00 86.25 225 ALA A C 1
ATOM 1720 O O . ALA A 1 225 ? 8.346 3.803 -23.484 1.00 86.25 225 ALA A O 1
ATOM 1721 N N . VAL A 1 226 ? 6.488 4.817 -22.769 1.00 88.25 226 VAL A N 1
ATOM 1722 C CA . VAL A 1 226 ? 6.033 5.196 -24.117 1.00 88.25 226 VAL A CA 1
ATOM 1723 C C . VAL A 1 226 ? 6.924 6.300 -24.688 1.00 88.25 226 VAL A C 1
ATOM 1725 O O . VAL A 1 226 ? 7.363 6.203 -25.831 1.00 88.25 226 VAL A O 1
ATOM 1728 N N . ALA A 1 227 ? 7.266 7.312 -23.887 1.00 84.88 227 ALA A N 1
ATOM 1729 C CA . ALA A 1 227 ? 8.147 8.396 -24.315 1.00 84.88 227 ALA A CA 1
ATOM 1730 C C . ALA A 1 227 ? 9.550 7.894 -24.707 1.00 84.88 227 ALA A C 1
ATOM 1732 O O . ALA A 1 227 ? 10.090 8.318 -25.728 1.00 84.88 227 ALA A O 1
ATOM 1733 N N . SER A 1 228 ? 10.118 6.949 -23.948 1.00 80.25 228 SER A N 1
ATOM 1734 C CA . SER A 1 228 ? 11.447 6.389 -24.233 1.00 80.25 228 SER A CA 1
ATOM 1735 C C . SER A 1 228 ? 11.482 5.456 -25.447 1.00 80.25 228 SER A C 1
ATOM 1737 O O . SER A 1 228 ? 12.533 5.284 -26.064 1.00 80.25 228 SER A O 1
ATOM 1739 N N . THR A 1 229 ? 10.346 4.866 -25.824 1.00 80.94 229 THR A N 1
ATOM 1740 C CA . THR A 1 229 ? 10.252 3.919 -26.949 1.00 80.94 229 THR A CA 1
ATOM 1741 C C . THR A 1 229 ? 9.832 4.580 -28.261 1.00 80.94 229 THR A C 1
ATOM 1743 O O . THR A 1 229 ? 10.322 4.175 -29.313 1.00 80.94 229 THR A O 1
ATOM 1746 N N . TRP A 1 230 ? 9.005 5.632 -28.227 1.00 72.19 230 TRP A N 1
ATOM 1747 C CA . TRP A 1 230 ? 8.695 6.459 -29.404 1.00 72.19 230 TRP A CA 1
ATOM 1748 C C . TRP A 1 230 ? 9.856 7.366 -29.837 1.00 72.19 230 TRP A C 1
ATOM 1750 O O . TRP A 1 230 ? 9.920 7.758 -30.997 1.00 72.19 230 TRP A O 1
ATOM 1760 N N . GLY A 1 231 ? 10.793 7.675 -28.935 1.00 56.12 231 GLY A N 1
ATOM 1761 C CA . GLY A 1 231 ? 11.911 8.593 -29.175 1.00 56.12 231 GLY A CA 1
ATOM 1762 C C . GLY A 1 231 ? 13.101 8.048 -29.976 1.00 56.12 231 GLY A C 1
ATOM 1763 O O . GLY A 1 231 ? 14.091 8.762 -30.112 1.00 56.12 231 GLY A O 1
ATOM 1764 N N . LYS A 1 232 ? 13.055 6.825 -30.528 1.00 48.44 232 LYS A N 1
ATOM 1765 C CA . LYS A 1 232 ? 14.112 6.320 -31.430 1.00 48.44 232 LYS A CA 1
ATOM 1766 C C . LYS A 1 232 ? 13.968 6.901 -32.845 1.00 48.44 232 LYS A C 1
ATOM 1768 O O . LYS A 1 232 ? 13.734 6.180 -33.808 1.00 48.44 232 LYS A O 1
ATOM 1773 N N . SER A 1 233 ? 14.163 8.211 -32.954 1.00 35.62 233 SER A N 1
ATOM 1774 C CA . SER A 1 233 ? 14.716 8.833 -34.158 1.00 35.62 233 SER A CA 1
ATOM 1775 C C . SER A 1 233 ? 16.226 8.969 -33.956 1.00 35.62 233 SER A C 1
ATOM 1777 O O . SER A 1 233 ? 16.685 9.328 -32.874 1.00 35.62 233 SER A O 1
ATOM 1779 N N . GLU A 1 234 ? 17.004 8.635 -34.981 1.00 41.94 234 GLU A N 1
ATOM 1780 C CA . GLU A 1 234 ? 18.464 8.728 -35.018 1.00 41.94 234 GLU A CA 1
ATOM 1781 C C . GLU A 1 234 ? 18.966 10.136 -34.640 1.00 41.94 234 GLU A C 1
ATOM 1783 O O . GLU A 1 234 ? 18.981 11.042 -35.465 1.00 41.94 234 GLU A O 1
ATOM 1788 N N . SER A 1 235 ? 19.333 10.348 -33.374 1.00 37.41 235 SER A N 1
ATOM 1789 C CA . SER A 1 235 ? 20.318 11.335 -32.886 1.00 37.41 235 SER A CA 1
ATOM 1790 C C . SER A 1 235 ? 20.191 11.473 -31.370 1.00 37.41 235 SER A C 1
ATOM 1792 O O . SER A 1 235 ? 19.435 12.308 -30.895 1.00 37.41 235 SER A O 1
ATOM 1794 N N . SER A 1 236 ? 20.904 10.631 -30.612 1.00 37.06 236 SER A N 1
ATOM 1795 C CA . SER A 1 236 ? 21.414 10.871 -29.239 1.00 37.06 236 SER A CA 1
ATOM 1796 C C . SER A 1 236 ? 21.936 9.557 -28.657 1.00 37.06 236 SER A C 1
ATOM 1798 O O . SER A 1 236 ? 21.382 8.972 -27.730 1.00 37.06 236 SER A O 1
ATOM 1800 N N . SER A 1 237 ? 23.037 9.063 -29.217 1.00 37.75 237 SER A N 1
ATOM 1801 C CA . SER A 1 237 ? 23.926 8.125 -28.531 1.00 37.75 237 SER A CA 1
ATOM 1802 C C . SER A 1 237 ? 24.717 8.885 -27.460 1.00 37.75 237 SER A C 1
ATOM 1804 O O . SER A 1 237 ? 25.891 9.186 -27.645 1.00 37.75 237 SER A O 1
ATOM 1806 N N . ALA A 1 238 ? 24.016 9.262 -26.395 1.00 38.50 238 ALA A N 1
ATOM 1807 C CA . ALA A 1 238 ? 24.494 9.649 -25.072 1.00 38.50 238 ALA A CA 1
ATOM 1808 C C . ALA A 1 238 ? 23.216 9.915 -24.267 1.00 38.50 238 ALA A C 1
ATOM 1810 O O . ALA A 1 238 ? 22.568 10.940 -24.458 1.00 38.50 238 ALA A O 1
ATOM 1811 N N . SER A 1 239 ? 22.791 8.961 -23.437 1.00 45.78 239 SER A N 1
ATOM 1812 C CA . SER A 1 239 ? 21.809 9.263 -22.395 1.00 45.78 239 SER A CA 1
ATOM 1813 C C . SER A 1 239 ? 22.506 10.209 -21.427 1.00 45.78 239 SER A C 1
ATOM 1815 O O . SER A 1 239 ? 23.250 9.768 -20.559 1.00 45.78 239 SER A O 1
ATOM 1817 N N . ASP A 1 240 ? 22.368 11.506 -21.669 1.00 51.34 240 ASP A N 1
ATOM 1818 C CA . ASP A 1 240 ? 22.861 12.554 -20.792 1.00 51.34 240 ASP A CA 1
ATOM 1819 C C . ASP A 1 240 ? 22.154 12.366 -19.440 1.00 51.34 240 ASP A C 1
ATOM 1821 O O . ASP A 1 240 ? 20.934 12.529 -19.352 1.00 51.34 240 ASP A O 1
ATOM 1825 N N . GLY A 1 241 ? 22.889 12.001 -18.385 1.00 60.81 241 GLY A N 1
ATOM 1826 C CA . GLY A 1 241 ? 22.319 11.752 -17.049 1.00 60.81 241 GLY A CA 1
ATOM 1827 C C . GLY A 1 241 ? 21.520 12.898 -16.451 1.00 60.81 241 GLY A C 1
ATOM 1828 O O . GLY A 1 241 ? 20.727 12.744 -15.525 1.00 60.81 241 GLY A O 1
ATOM 1829 N N . THR A 1 242 ? 21.653 14.065 -17.067 1.00 72.00 242 THR A N 1
ATOM 1830 C CA . THR A 1 242 ? 20.855 15.253 -16.814 1.00 72.00 242 THR A CA 1
ATOM 1831 C C . THR A 1 242 ? 19.345 15.006 -16.968 1.00 72.00 242 THR A C 1
ATOM 1833 O O . THR A 1 242 ? 18.558 15.635 -16.256 1.00 72.00 242 THR A O 1
ATOM 1836 N N . ALA A 1 243 ? 18.902 14.091 -17.843 1.00 79.19 243 ALA A N 1
ATOM 1837 C CA . ALA A 1 243 ? 17.480 13.812 -18.068 1.00 79.19 243 ALA A CA 1
ATOM 1838 C C . ALA A 1 243 ? 16.839 12.986 -16.936 1.00 79.19 243 ALA A C 1
ATOM 1840 O O . ALA A 1 243 ? 15.748 13.328 -16.457 1.00 79.19 243 ALA A O 1
ATOM 1841 N N . GLU A 1 244 ? 17.519 11.935 -16.475 1.00 82.44 244 GLU A N 1
ATOM 1842 C CA . GLU A 1 244 ? 17.051 11.090 -15.370 1.00 82.44 244 GLU A CA 1
ATOM 1843 C C . GLU A 1 244 ? 17.129 11.837 -14.036 1.00 82.44 244 GLU A C 1
ATOM 1845 O O . GLU A 1 244 ? 16.183 11.810 -13.245 1.00 82.44 244 GLU A O 1
ATOM 1850 N N . GLU A 1 245 ? 18.195 12.615 -13.824 1.00 85.31 245 GLU A N 1
ATOM 1851 C CA . GLU A 1 245 ? 18.328 13.517 -12.676 1.00 85.31 245 GLU A CA 1
ATOM 1852 C C . GLU A 1 245 ? 17.201 14.548 -12.613 1.00 85.31 245 GLU A C 1
ATOM 1854 O O . GLU A 1 245 ? 16.608 14.766 -11.552 1.00 85.31 245 GLU A O 1
ATOM 1859 N N . ARG A 1 246 ? 16.861 15.166 -13.750 1.00 86.94 246 ARG A N 1
ATOM 1860 C CA . ARG A 1 246 ? 15.778 16.151 -13.830 1.00 86.94 246 ARG A CA 1
ATOM 1861 C C . ARG A 1 246 ? 14.419 15.516 -13.549 1.00 86.94 246 ARG A C 1
ATOM 1863 O O . ARG A 1 246 ? 13.606 16.110 -12.840 1.00 86.94 246 ARG A O 1
ATOM 1870 N N . SER A 1 247 ? 14.178 14.314 -14.066 1.00 86.75 247 SER A N 1
ATOM 1871 C CA . SER A 1 247 ? 12.950 13.560 -13.799 1.00 86.75 247 SER A CA 1
ATOM 1872 C C . SER A 1 247 ? 12.835 13.210 -12.314 1.00 86.75 247 SER A C 1
ATOM 1874 O O . SER A 1 247 ? 11.818 13.515 -11.686 1.00 86.75 247 SER A O 1
ATOM 1876 N N . ALA A 1 248 ? 13.900 12.664 -11.719 1.00 89.75 248 ALA A N 1
ATOM 1877 C CA . ALA A 1 248 ? 13.960 12.355 -10.293 1.00 89.75 248 ALA A CA 1
ATOM 1878 C C . ALA A 1 248 ? 13.752 13.604 -9.423 1.00 89.75 248 ALA A C 1
ATOM 1880 O O . ALA A 1 248 ? 12.952 13.572 -8.488 1.00 89.75 248 ALA A O 1
ATOM 1881 N N . PHE A 1 249 ? 14.382 14.731 -9.772 1.00 92.38 249 PHE A N 1
ATOM 1882 C CA . PHE A 1 249 ? 14.195 16.009 -9.084 1.00 92.38 249 PHE A CA 1
ATOM 1883 C C . PHE A 1 249 ? 12.723 16.441 -9.059 1.00 92.38 249 PHE A C 1
ATOM 1885 O O . PHE A 1 249 ? 12.198 16.785 -7.993 1.00 92.38 249 PHE A O 1
ATOM 1892 N N . PHE A 1 250 ? 12.030 16.391 -10.202 1.00 90.06 250 PHE A N 1
ATOM 1893 C CA . PHE A 1 250 ? 10.608 16.734 -10.264 1.00 90.06 250 PHE A CA 1
ATOM 1894 C C . PHE A 1 250 ? 9.750 15.779 -9.429 1.00 90.06 250 PHE A C 1
ATOM 1896 O O . PHE A 1 250 ? 8.900 16.247 -8.667 1.00 90.06 250 PHE A O 1
ATOM 1903 N N . PHE A 1 251 ? 9.992 14.465 -9.503 1.00 88.62 251 PHE A N 1
ATOM 1904 C CA . PHE A 1 251 ? 9.248 13.483 -8.707 1.00 88.62 251 PHE A CA 1
ATOM 1905 C C . PHE A 1 251 ? 9.467 13.652 -7.205 1.00 88.62 251 PHE A C 1
ATOM 1907 O O . PHE A 1 251 ? 8.493 13.673 -6.446 1.00 88.62 251 PHE A O 1
ATOM 1914 N N . PHE A 1 252 ? 10.712 13.814 -6.755 1.00 93.94 252 PHE A N 1
ATOM 1915 C CA . PHE A 1 252 ? 11.027 14.029 -5.342 1.00 93.94 252 PHE A CA 1
ATOM 1916 C C . PHE A 1 252 ? 10.442 15.347 -4.827 1.00 93.94 252 PHE A C 1
ATOM 1918 O O . PHE A 1 252 ? 9.895 15.392 -3.721 1.00 93.94 252 PHE A O 1
ATOM 1925 N N . THR A 1 253 ? 10.481 16.408 -5.637 1.00 94.12 253 THR A N 1
ATOM 1926 C CA . THR A 1 253 ? 9.908 17.713 -5.278 1.00 94.12 253 THR A CA 1
ATOM 1927 C C . THR A 1 253 ? 8.391 17.630 -5.154 1.00 94.12 253 THR A C 1
ATOM 1929 O O . THR A 1 253 ? 7.837 18.015 -4.124 1.00 94.12 253 THR A O 1
ATOM 1932 N N . LEU A 1 254 ? 7.710 17.063 -6.155 1.00 92.69 254 LEU A N 1
ATOM 1933 C CA . LEU A 1 254 ? 6.260 16.874 -6.128 1.00 92.69 254 LEU A CA 1
ATOM 1934 C C . LEU A 1 254 ? 5.829 16.021 -4.927 1.00 92.69 254 LEU A C 1
ATOM 1936 O O . LEU A 1 254 ? 4.857 16.345 -4.245 1.00 92.69 254 LEU A O 1
ATOM 1940 N N . SER A 1 255 ? 6.593 14.974 -4.622 1.00 93.69 255 SER A N 1
ATOM 1941 C CA . SER A 1 255 ? 6.338 14.105 -3.471 1.00 93.69 255 SER A CA 1
ATOM 1942 C C . SER A 1 255 ? 6.525 14.839 -2.146 1.00 93.69 255 SER A C 1
ATOM 1944 O O . SER A 1 255 ? 5.702 14.701 -1.244 1.00 93.69 255 SER A O 1
ATOM 1946 N N . THR A 1 256 ? 7.552 15.684 -2.039 1.00 94.81 256 THR A N 1
ATOM 1947 C CA . THR A 1 256 ? 7.775 16.531 -0.858 1.00 94.81 256 THR A CA 1
ATOM 1948 C C . THR A 1 256 ? 6.604 17.497 -0.652 1.00 94.81 256 THR A C 1
ATOM 1950 O O . THR A 1 256 ? 6.067 17.586 0.453 1.00 94.81 256 THR A O 1
ATOM 1953 N N . LEU A 1 257 ? 6.136 18.161 -1.716 1.00 95.56 257 LEU A N 1
ATOM 1954 C CA . LEU A 1 257 ? 4.962 19.043 -1.665 1.00 95.56 257 LEU A CA 1
ATOM 1955 C C . LEU A 1 257 ? 3.688 18.289 -1.257 1.00 95.56 257 LEU A C 1
ATOM 1957 O O . LEU A 1 257 ? 2.901 18.791 -0.452 1.00 95.56 257 LEU A O 1
ATOM 1961 N N . PHE A 1 258 ? 3.502 17.063 -1.749 1.00 96.00 258 PHE A N 1
ATOM 1962 C CA . PHE A 1 258 ? 2.373 16.215 -1.371 1.00 96.00 258 PHE A CA 1
ATOM 1963 C C . PHE A 1 258 ? 2.390 15.853 0.123 1.00 96.00 258 PHE A C 1
ATOM 1965 O O . PHE A 1 258 ? 1.356 15.906 0.797 1.00 96.00 258 PHE A O 1
ATOM 1972 N N . VAL A 1 259 ? 3.561 15.524 0.677 1.00 96.00 259 VAL A N 1
ATOM 1973 C CA . VAL A 1 259 ? 3.719 15.239 2.114 1.00 96.00 259 VAL A CA 1
ATOM 1974 C C . VAL A 1 259 ? 3.426 16.486 2.956 1.00 96.00 259 VAL A C 1
ATOM 1976 O O . VAL A 1 259 ? 2.747 16.381 3.978 1.00 96.00 259 VAL A O 1
ATOM 1979 N N . LEU A 1 260 ? 3.842 17.677 2.510 1.00 95.31 260 LEU A N 1
ATOM 1980 C CA . LEU A 1 260 ? 3.505 18.943 3.177 1.00 95.31 260 LEU A CA 1
ATOM 1981 C C . LEU A 1 260 ? 1.993 19.212 3.172 1.00 95.31 260 LEU A C 1
ATOM 1983 O O . LEU A 1 260 ? 1.425 19.541 4.214 1.00 95.31 260 LEU A O 1
ATOM 1987 N N . ALA A 1 261 ? 1.317 19.000 2.040 1.00 96.00 261 ALA A N 1
ATOM 1988 C CA . ALA A 1 261 ? -0.142 19.096 1.965 1.00 96.00 261 ALA A CA 1
ATOM 1989 C C . ALA A 1 261 ? -0.827 18.095 2.916 1.00 96.00 261 ALA A C 1
ATOM 1991 O O . ALA A 1 261 ? -1.791 18.434 3.606 1.00 96.00 261 ALA A O 1
ATOM 1992 N N . SER A 1 262 ? -0.276 16.883 3.025 1.00 96.19 262 SER A N 1
ATOM 1993 C CA . SER A 1 262 ? -0.746 15.851 3.957 1.00 96.19 262 SER A CA 1
ATOM 1994 C C . SER A 1 262 ? -0.564 16.265 5.423 1.00 96.19 262 SER A C 1
ATOM 1996 O O . SER A 1 262 ? -1.435 15.998 6.251 1.00 96.19 262 SER A O 1
ATOM 1998 N N . ALA A 1 263 ? 0.520 16.976 5.753 1.00 95.94 263 ALA A N 1
ATOM 1999 C CA . ALA A 1 263 ? 0.751 17.526 7.089 1.00 95.94 263 ALA A CA 1
ATOM 2000 C C . ALA A 1 263 ? -0.300 18.580 7.468 1.00 95.94 263 ALA A C 1
ATOM 2002 O O . ALA A 1 263 ? -0.822 18.555 8.586 1.00 95.94 263 ALA A O 1
ATOM 2003 N N . VAL A 1 264 ? -0.654 19.469 6.531 1.00 96.56 264 VAL A N 1
ATOM 2004 C CA . VAL A 1 264 ? -1.711 20.477 6.720 1.00 96.56 264 VAL A CA 1
ATOM 2005 C C . VAL A 1 264 ? -3.072 19.805 6.913 1.00 96.56 264 VAL A C 1
ATOM 2007 O O . VAL A 1 264 ? -3.792 20.129 7.858 1.00 96.56 264 VAL A O 1
ATOM 2010 N N . ALA A 1 265 ? -3.407 18.821 6.076 1.00 95.44 265 ALA A N 1
ATOM 2011 C CA . ALA A 1 265 ? -4.654 18.068 6.193 1.00 95.44 265 ALA A CA 1
ATOM 2012 C C . ALA A 1 265 ? -4.753 17.306 7.526 1.00 95.44 265 ALA A C 1
ATOM 2014 O O . ALA A 1 265 ? -5.793 17.332 8.186 1.00 95.44 265 ALA A O 1
ATOM 2015 N N . HIS A 1 266 ? -3.656 16.683 7.968 1.00 95.31 266 HIS A N 1
ATOM 2016 C CA . HIS A 1 266 ? -3.583 16.031 9.273 1.00 95.31 266 HIS A CA 1
ATOM 2017 C C . HIS A 1 266 ? -3.749 17.033 10.423 1.00 95.31 266 HIS A C 1
ATOM 2019 O O . HIS A 1 266 ? -4.469 16.757 11.381 1.00 95.31 266 HIS A O 1
ATOM 2025 N N . HIS A 1 267 ? -3.126 18.213 10.329 1.00 94.81 267 HIS A N 1
ATOM 2026 C CA . HIS A 1 267 ? -3.291 19.276 11.320 1.00 94.81 267 HIS A CA 1
ATOM 2027 C C . HIS A 1 267 ? -4.747 19.761 11.413 1.00 94.81 267 HIS A C 1
ATOM 2029 O O . HIS A 1 267 ? -5.266 19.983 12.505 1.00 94.81 267 HIS A O 1
ATOM 2035 N N . TRP A 1 268 ? -5.435 19.878 10.280 1.00 95.38 268 TRP A N 1
ATOM 2036 C CA . TRP A 1 268 ? -6.860 20.194 10.262 1.00 95.38 268 TRP A CA 1
ATOM 2037 C C . TRP A 1 268 ? -7.708 19.087 10.917 1.00 95.38 268 TRP A C 1
ATOM 2039 O O . TRP A 1 268 ? -8.578 19.380 11.742 1.00 95.38 268 TRP A O 1
ATOM 2049 N N . LEU A 1 269 ? -7.414 17.812 10.627 1.00 93.38 269 LEU A N 1
ATOM 2050 C CA . LEU A 1 269 ? -8.138 16.665 11.186 1.00 93.38 269 LEU A CA 1
ATOM 2051 C C . LEU A 1 269 ? -8.093 16.647 12.717 1.00 93.38 269 LEU A C 1
ATOM 2053 O O . LEU A 1 269 ? -9.143 16.568 13.352 1.00 93.38 269 LEU A O 1
ATOM 2057 N N . ILE A 1 270 ? -6.906 16.786 13.314 1.00 92.81 270 ILE A N 1
ATOM 2058 C CA . ILE A 1 270 ? -6.740 16.737 14.779 1.00 92.81 270 ILE A CA 1
ATOM 2059 C C . ILE A 1 270 ? -7.439 17.893 15.514 1.00 92.81 270 ILE A C 1
ATOM 2061 O O . ILE A 1 270 ? -7.754 17.786 16.700 1.00 92.81 270 ILE A O 1
ATOM 2065 N N . ASN A 1 271 ? -7.699 19.003 14.818 1.00 90.69 271 ASN A N 1
ATOM 2066 C CA . ASN A 1 271 ? -8.385 20.161 15.386 1.00 90.69 271 ASN A CA 1
ATOM 2067 C C . ASN A 1 271 ? -9.916 20.022 15.349 1.00 90.69 271 ASN A C 1
ATOM 2069 O O . ASN A 1 271 ? -10.608 20.767 16.049 1.00 90.69 271 ASN A O 1
ATOM 2073 N N . THR A 1 272 ? -10.445 19.056 14.594 1.00 90.50 272 THR A N 1
ATOM 2074 C CA . THR A 1 272 ? -11.885 18.824 14.424 1.00 90.50 272 THR A CA 1
ATOM 2075 C C . THR A 1 272 ? -12.514 18.225 15.689 1.00 90.50 272 THR A C 1
ATOM 2077 O O . THR A 1 272 ? -11.914 17.390 16.369 1.00 90.50 272 THR A O 1
ATOM 2080 N N . SER A 1 273 ? -13.755 18.614 16.005 1.00 87.31 273 SER A N 1
ATOM 2081 C CA . SER A 1 273 ? -14.503 18.100 17.166 1.00 87.31 273 SER A CA 1
ATOM 2082 C C . SER A 1 273 ? -14.715 16.584 17.107 1.00 87.31 273 SER A C 1
ATOM 2084 O O . SER A 1 273 ? -14.600 15.914 18.129 1.00 87.31 273 SER A O 1
ATOM 2086 N N . THR A 1 274 ? -14.938 16.028 15.913 1.00 87.94 274 THR A N 1
ATOM 2087 C CA . THR A 1 274 ? -15.063 14.582 15.679 1.00 87.94 274 THR A CA 1
ATOM 2088 C C . THR A 1 274 ? -13.791 13.824 16.052 1.00 87.94 274 THR A C 1
ATOM 2090 O O . THR A 1 274 ? -13.880 12.801 16.723 1.00 87.94 274 THR A O 1
ATOM 2093 N N . TYR A 1 275 ? -12.607 14.336 15.684 1.00 88.19 275 TYR A N 1
ATOM 2094 C CA . TYR A 1 275 ? -11.340 13.718 16.089 1.00 88.19 275 TYR A CA 1
ATOM 2095 C C . TYR A 1 275 ? -11.206 13.733 17.609 1.00 88.19 275 TYR A C 1
ATOM 2097 O O . TYR A 1 275 ? -10.966 12.697 18.215 1.00 88.19 275 TYR A O 1
ATOM 2105 N N . LYS A 1 276 ? -11.429 14.893 18.238 1.00 88.12 276 LYS A N 1
ATOM 2106 C CA . LYS A 1 276 ? -11.325 15.035 19.696 1.00 88.12 276 LYS A CA 1
ATOM 2107 C C . LYS A 1 276 ? -12.294 14.108 20.430 1.00 88.12 276 LYS A C 1
ATOM 2109 O O . LYS A 1 276 ? -11.901 13.505 21.416 1.00 88.12 276 LYS A O 1
ATOM 2114 N N . ALA A 1 277 ? -13.520 13.939 19.938 1.00 86.06 277 ALA A N 1
ATOM 2115 C CA . ALA A 1 277 ? -14.505 13.051 20.553 1.00 86.06 277 ALA A CA 1
ATOM 2116 C C . ALA A 1 277 ? -14.097 11.568 20.506 1.00 86.06 277 ALA A C 1
ATOM 2118 O O . ALA A 1 277 ? -14.397 10.825 21.434 1.00 86.06 277 ALA A O 1
ATOM 2119 N N . VAL A 1 278 ? -13.426 11.144 19.433 1.00 86.19 278 VAL A N 1
ATOM 2120 C CA . VAL A 1 278 ? -13.114 9.733 19.169 1.00 86.19 278 VAL A CA 1
ATOM 2121 C C . VAL A 1 278 ? -11.713 9.344 19.658 1.00 86.19 278 VAL A C 1
ATOM 2123 O O . VAL A 1 278 ? -11.517 8.242 20.158 1.00 86.19 278 VAL A O 1
ATOM 2126 N N . ALA A 1 279 ? -10.741 10.253 19.562 1.00 83.56 279 ALA A N 1
ATOM 2127 C CA . ALA A 1 279 ? -9.350 10.016 19.938 1.00 83.56 279 ALA A CA 1
ATOM 2128 C C . ALA A 1 279 ? -9.002 10.473 21.368 1.00 83.56 279 ALA A C 1
ATOM 2130 O O . ALA A 1 279 ? -7.945 10.094 21.867 1.00 83.56 279 ALA A O 1
ATOM 2131 N N . ALA A 1 280 ? -9.858 11.246 22.058 1.00 78.56 280 ALA A N 1
ATOM 2132 C CA . ALA A 1 280 ? -9.587 11.711 23.429 1.00 78.56 280 ALA A CA 1
ATOM 2133 C C . ALA A 1 280 ? -9.177 10.600 24.416 1.00 78.56 280 ALA A C 1
ATOM 2135 O O . ALA A 1 280 ? -8.218 10.833 25.154 1.00 78.56 280 ALA A O 1
ATOM 2136 N N . PRO A 1 281 ? -9.806 9.403 24.432 1.00 77.75 281 PRO A N 1
ATOM 2137 C CA . PRO A 1 281 ? -9.384 8.326 25.331 1.00 77.75 281 PRO A CA 1
ATOM 2138 C C . PRO A 1 281 ? -7.927 7.894 25.101 1.00 77.75 281 PRO A C 1
ATOM 2140 O O . PRO A 1 281 ? -7.180 7.705 26.061 1.00 77.75 281 PRO A O 1
ATOM 2143 N N . LEU A 1 282 ? -7.498 7.827 23.834 1.00 77.12 282 LEU A N 1
ATOM 2144 C CA . LEU A 1 282 ? -6.129 7.465 23.447 1.00 77.12 282 LEU A CA 1
ATOM 2145 C C . LEU A 1 282 ? -5.121 8.567 23.806 1.00 77.12 282 LEU A C 1
ATOM 2147 O O . LEU A 1 282 ? -4.034 8.296 24.317 1.00 77.12 282 LEU A O 1
ATOM 2151 N N . GLU A 1 283 ? -5.491 9.831 23.589 1.00 80.69 283 GLU A N 1
ATOM 2152 C CA . GLU A 1 283 ? -4.644 10.983 23.923 1.00 80.69 283 GLU A CA 1
ATOM 2153 C C . GLU A 1 283 ? -4.471 11.141 25.450 1.00 80.69 283 GLU A C 1
ATOM 2155 O O . GLU A 1 283 ? -3.379 11.447 25.943 1.00 80.69 283 GLU A O 1
ATOM 2160 N N . GLN A 1 284 ? -5.530 10.889 26.227 1.00 70.69 284 GLN A N 1
ATOM 2161 C CA . GLN A 1 284 ? -5.518 11.017 27.685 1.00 70.69 284 GLN A CA 1
ATOM 2162 C C . GLN A 1 284 ? -4.745 9.876 28.364 1.00 70.69 284 GLN A C 1
ATOM 2164 O O . GLN A 1 284 ? -4.032 10.126 29.340 1.00 70.69 284 GLN A O 1
ATOM 2169 N N . HIS A 1 285 ? -4.834 8.649 27.839 1.00 69.62 285 HIS A N 1
ATOM 2170 C CA . HIS A 1 285 ? -4.042 7.514 28.322 1.00 69.62 285 HIS A CA 1
ATOM 2171 C C . HIS A 1 285 ? -2.535 7.750 28.109 1.00 69.62 285 HIS A C 1
ATOM 2173 O O . HIS A 1 285 ? -1.752 7.607 29.047 1.00 69.62 285 HIS A O 1
ATOM 2179 N N . SER A 1 286 ? -2.135 8.254 26.934 1.00 61.47 286 SER A N 1
ATOM 2180 C CA . SER A 1 286 ? -0.736 8.609 26.636 1.00 61.47 286 SER A CA 1
ATOM 2181 C C . SER A 1 286 ? -0.176 9.713 27.553 1.00 61.47 286 SER A C 1
ATOM 2183 O O . SER A 1 286 ? 0.978 9.662 27.991 1.00 61.47 286 SER A O 1
ATOM 2185 N N . THR A 1 287 ? -1.003 10.710 27.886 1.00 60.62 287 THR A N 1
ATOM 2186 C CA . THR A 1 287 ? -0.591 11.850 28.723 1.00 60.62 287 THR A CA 1
ATOM 2187 C C . THR A 1 287 ? -0.370 11.438 30.183 1.00 60.62 287 THR A C 1
ATOM 2189 O O . THR A 1 287 ? 0.601 11.877 30.798 1.00 60.62 287 THR A O 1
ATOM 2192 N N . LYS A 1 288 ? -1.208 10.543 30.731 1.00 59.03 288 LYS A N 1
ATOM 2193 C CA . LYS A 1 288 ? -1.029 10.006 32.093 1.00 59.03 288 LYS A CA 1
ATOM 2194 C C . LYS A 1 288 ? 0.273 9.213 32.235 1.00 59.03 288 LYS A C 1
ATOM 2196 O O . LYS A 1 288 ? 0.995 9.440 33.200 1.00 59.03 288 LYS A O 1
ATOM 2201 N N . VAL A 1 289 ? 0.602 8.372 31.250 1.00 58.00 289 VAL A N 1
ATOM 2202 C CA . VAL A 1 289 ? 1.855 7.593 31.233 1.00 58.00 289 VAL A CA 1
ATOM 2203 C C . VAL A 1 289 ? 3.084 8.510 31.160 1.00 58.00 289 VAL A C 1
ATOM 2205 O O . VAL A 1 289 ? 4.059 8.281 31.869 1.00 58.00 289 VAL A O 1
ATOM 2208 N N . SER A 1 290 ? 3.024 9.595 30.372 1.00 50.97 290 SER A N 1
ATOM 2209 C CA . SER A 1 290 ? 4.137 10.558 30.261 1.00 50.97 290 SER A CA 1
ATOM 2210 C C . SER A 1 290 ? 4.368 11.384 31.538 1.00 50.97 290 SER A C 1
ATOM 2212 O O . SER A 1 290 ? 5.515 11.692 31.855 1.00 50.97 290 SER A O 1
ATOM 2214 N N . HIS A 1 291 ? 3.312 11.747 32.278 1.00 49.16 291 HIS A N 1
ATOM 2215 C CA . HIS A 1 291 ? 3.438 12.520 33.523 1.00 49.16 291 HIS A CA 1
ATOM 2216 C C . HIS A 1 291 ? 3.827 11.660 34.734 1.00 49.16 291 HIS A C 1
ATOM 2218 O O . HIS A 1 291 ? 4.562 12.134 35.595 1.00 49.16 291 HIS A O 1
ATOM 2224 N N . SER A 1 292 ? 3.429 10.382 34.785 1.00 46.38 292 SER A N 1
ATOM 2225 C CA . SER A 1 292 ? 3.847 9.477 35.869 1.00 46.38 292 SER A CA 1
ATOM 2226 C C . SER A 1 292 ? 5.345 9.146 35.865 1.00 46.38 292 SER A C 1
ATOM 2228 O O . SER A 1 292 ? 5.862 8.646 36.857 1.00 46.38 292 SER A O 1
ATOM 2230 N N . SER A 1 293 ? 6.056 9.425 34.769 1.00 47.88 293 SER A N 1
ATOM 2231 C CA . SER A 1 293 ? 7.510 9.247 34.661 1.00 47.88 293 SER A CA 1
ATOM 2232 C C . SER A 1 293 ? 8.345 10.416 35.212 1.00 47.88 293 SER A C 1
ATOM 2234 O O . SER A 1 293 ? 9.569 10.351 35.132 1.00 47.88 293 SER A O 1
ATOM 2236 N N . THR A 1 294 ? 7.733 11.484 35.745 1.00 43.44 294 THR A N 1
ATOM 2237 C CA . THR A 1 294 ? 8.462 12.704 36.166 1.00 43.44 294 THR A CA 1
ATOM 2238 C C . THR A 1 294 ? 8.313 13.074 37.649 1.00 43.44 294 THR A C 1
ATOM 2240 O O . THR A 1 294 ? 8.980 14.008 38.085 1.00 43.44 294 THR A O 1
ATOM 2243 N N . ASP A 1 295 ? 7.536 12.333 38.449 1.00 38.00 295 ASP A N 1
ATOM 2244 C CA . ASP A 1 295 ? 7.439 12.559 39.902 1.00 38.00 295 ASP A CA 1
ATOM 2245 C C . ASP A 1 295 ? 8.381 11.616 40.686 1.00 38.00 295 ASP A C 1
ATOM 2247 O O . ASP A 1 295 ? 8.181 10.399 40.664 1.00 38.00 295 ASP A O 1
ATOM 2251 N N . PRO A 1 296 ? 9.398 12.128 41.416 1.00 44.22 296 PRO A N 1
ATOM 2252 C CA . PRO A 1 296 ? 10.368 11.305 42.140 1.00 44.22 296 PRO A CA 1
ATOM 2253 C C . PRO A 1 296 ? 9.918 10.886 43.552 1.00 44.22 296 PRO A C 1
ATOM 2255 O O . PRO A 1 296 ? 10.727 10.388 44.330 1.00 44.22 296 PRO A O 1
ATOM 2258 N N . THR A 1 297 ? 8.647 11.054 43.918 1.00 45.94 297 THR A N 1
ATOM 2259 C CA . THR A 1 297 ? 8.160 10.770 45.279 1.00 45.94 297 THR A CA 1
ATOM 2260 C C . THR A 1 297 ? 6.945 9.859 45.264 1.00 45.94 297 THR A C 1
ATOM 2262 O O . THR A 1 297 ? 5.816 10.330 45.351 1.00 45.94 297 THR A O 1
ATOM 2265 N N . SER A 1 298 ? 7.180 8.549 45.166 1.00 41.31 298 SER A N 1
ATOM 2266 C CA . SER A 1 298 ? 6.314 7.485 45.698 1.00 41.31 298 SER A CA 1
ATOM 2267 C C . SER A 1 298 ? 7.049 6.147 45.600 1.00 41.31 298 SER A C 1
ATOM 2269 O O . SER A 1 298 ? 7.167 5.568 44.521 1.00 41.31 298 SER A O 1
ATOM 2271 N N . GLU A 1 299 ? 7.547 5.652 46.732 1.00 47.53 299 GLU A N 1
ATOM 2272 C CA . GLU A 1 299 ? 8.042 4.284 46.873 1.00 47.53 299 GLU A CA 1
ATOM 2273 C C . GLU A 1 299 ? 6.933 3.280 46.516 1.00 47.53 299 GLU A C 1
ATOM 2275 O O . GLU A 1 299 ? 5.978 3.065 47.257 1.00 47.53 299 GLU A O 1
ATOM 2280 N N . SER A 1 300 ? 7.073 2.647 45.356 1.00 40.47 300 SER A N 1
ATOM 2281 C CA . SER A 1 300 ? 6.338 1.449 44.957 1.00 40.47 300 SER A CA 1
ATOM 2282 C C . SER A 1 300 ? 7.350 0.527 44.280 1.00 40.47 300 SER A C 1
ATOM 2284 O O . SER A 1 300 ? 7.585 0.617 43.076 1.00 40.47 300 SER A O 1
ATOM 2286 N N . LEU A 1 301 ? 7.975 -0.344 45.076 1.00 48.12 301 LEU A N 1
ATOM 2287 C CA . LEU A 1 301 ? 9.005 -1.326 44.699 1.00 48.12 301 LEU A CA 1
ATOM 2288 C C . LEU A 1 301 ? 8.466 -2.502 43.850 1.00 48.12 301 LEU A C 1
ATOM 2290 O O . LEU A 1 301 ? 8.849 -3.653 44.048 1.00 48.12 301 LEU A O 1
ATOM 2294 N N . LEU A 1 302 ? 7.595 -2.237 42.876 1.00 50.56 302 LEU A N 1
ATOM 2295 C CA . LEU A 1 302 ? 7.224 -3.201 41.838 1.00 50.56 302 LEU A CA 1
ATOM 2296 C C . LEU A 1 302 ? 7.538 -2.607 40.460 1.00 50.56 302 LEU A C 1
ATOM 2298 O O . LEU A 1 302 ? 7.264 -1.427 40.237 1.00 50.56 302 LEU A O 1
ATOM 2302 N N . PRO A 1 303 ? 8.083 -3.391 39.509 1.00 45.91 303 PRO A N 1
ATOM 2303 C CA . PRO A 1 303 ? 8.345 -2.926 38.152 1.00 45.91 303 PRO A CA 1
ATOM 2304 C C . PRO A 1 303 ? 7.019 -2.726 37.397 1.00 45.91 303 PRO A C 1
ATOM 2306 O O . PRO A 1 303 ? 6.614 -3.550 36.579 1.00 45.91 303 PRO A O 1
ATOM 2309 N N . ARG A 1 304 ? 6.334 -1.612 37.673 1.00 51.28 304 ARG A N 1
ATOM 2310 C CA . ARG A 1 304 ? 5.024 -1.243 37.116 1.00 51.28 304 ARG A CA 1
ATOM 2311 C C . ARG A 1 304 ? 5.032 -1.159 35.584 1.00 51.28 304 ARG A C 1
ATOM 2313 O O . ARG A 1 304 ? 4.068 -1.571 34.952 1.00 51.28 304 ARG A O 1
ATOM 2320 N N . GLY A 1 305 ? 6.164 -0.771 34.988 1.00 53.47 305 GLY A N 1
ATOM 2321 C CA . GLY A 1 305 ? 6.344 -0.747 33.531 1.00 53.47 305 GLY A CA 1
ATOM 2322 C C . GLY A 1 305 ? 6.381 -2.125 32.851 1.00 53.47 305 GLY A C 1
ATOM 2323 O O . GLY A 1 305 ? 6.102 -2.207 31.661 1.00 53.47 305 GLY A O 1
ATOM 2324 N N . LYS A 1 306 ? 6.686 -3.216 33.574 1.00 59.00 306 LYS A N 1
ATOM 2325 C CA . LYS A 1 306 ? 6.588 -4.580 33.014 1.00 59.00 306 LYS A CA 1
ATOM 2326 C C . LYS A 1 306 ? 5.146 -5.091 33.019 1.00 59.00 306 LYS A C 1
ATOM 2328 O O . LYS A 1 306 ? 4.744 -5.749 32.072 1.00 59.00 306 LYS A O 1
ATOM 2333 N N . SER A 1 307 ? 4.371 -4.749 34.051 1.00 63.47 307 SER A N 1
ATOM 2334 C CA . SER A 1 307 ? 2.981 -5.204 34.188 1.00 63.47 307 SER A CA 1
ATOM 2335 C C . SER A 1 307 ? 2.057 -4.603 33.123 1.00 63.47 307 SER A C 1
ATOM 2337 O O . SER A 1 307 ? 1.253 -5.329 32.554 1.00 63.47 307 SER A O 1
ATOM 2339 N N . GLU A 1 308 ? 2.190 -3.307 32.811 1.00 66.12 308 GLU A N 1
ATOM 2340 C CA . GLU A 1 308 ? 1.334 -2.639 31.811 1.00 66.12 308 GLU A CA 1
ATOM 2341 C C . GLU A 1 308 ? 1.648 -3.090 30.371 1.00 66.12 308 GLU A C 1
ATOM 2343 O O . GLU A 1 308 ? 0.733 -3.362 29.595 1.00 66.12 308 GLU A O 1
ATOM 2348 N N . ALA A 1 309 ? 2.931 -3.263 30.028 1.00 67.31 309 ALA A N 1
ATOM 2349 C CA . ALA A 1 309 ? 3.334 -3.801 28.726 1.00 67.31 309 ALA A CA 1
ATOM 2350 C C . ALA A 1 309 ? 2.888 -5.265 28.536 1.00 67.31 309 ALA A C 1
ATOM 2352 O O . ALA A 1 309 ? 2.487 -5.659 27.437 1.00 67.31 309 ALA A O 1
ATOM 2353 N N . ASP A 1 310 ? 2.921 -6.065 29.609 1.00 76.81 310 ASP A N 1
ATOM 2354 C CA . ASP A 1 310 ? 2.404 -7.434 29.601 1.00 76.81 310 ASP A CA 1
ATOM 2355 C C . ASP A 1 310 ? 0.880 -7.466 29.401 1.00 76.81 310 ASP A C 1
ATOM 2357 O O . ASP A 1 310 ? 0.383 -8.335 28.681 1.00 76.81 310 ASP A O 1
ATOM 2361 N N . ASP A 1 311 ? 0.131 -6.530 29.991 1.00 79.25 311 ASP A N 1
ATOM 2362 C CA . ASP A 1 311 ? -1.325 -6.432 29.828 1.00 79.25 311 ASP A CA 1
ATOM 2363 C C . ASP A 1 311 ? -1.723 -6.023 28.402 1.00 79.25 311 ASP A C 1
ATOM 2365 O O . ASP A 1 311 ? -2.616 -6.635 27.802 1.00 79.25 311 ASP A O 1
ATOM 2369 N N . ASP A 1 312 ? -1.009 -5.069 27.805 1.00 76.62 312 ASP A N 1
ATOM 2370 C CA . ASP A 1 312 ? -1.238 -4.646 26.422 1.00 76.62 312 ASP A CA 1
ATOM 2371 C C . ASP A 1 312 ? -0.887 -5.747 25.415 1.00 76.62 312 ASP A C 1
ATOM 2373 O O . ASP A 1 312 ? -1.659 -6.018 24.488 1.00 76.62 312 ASP A O 1
ATOM 2377 N N . TRP A 1 313 ? 0.219 -6.465 25.634 1.00 81.50 313 TRP A N 1
ATOM 2378 C CA . TRP A 1 313 ? 0.547 -7.658 24.853 1.00 81.50 313 TRP A CA 1
ATOM 2379 C C . TRP A 1 313 ? -0.530 -8.739 24.990 1.00 81.50 313 TRP A C 1
ATOM 2381 O O . TRP A 1 313 ? -0.955 -9.324 23.990 1.00 81.50 313 TRP A O 1
ATOM 2391 N N . ARG A 1 314 ? -1.027 -8.994 26.208 1.00 86.00 314 ARG A N 1
ATOM 2392 C CA . ARG A 1 314 ? -2.120 -9.953 26.441 1.00 86.00 314 ARG A CA 1
ATOM 2393 C C . ARG A 1 314 ? -3.385 -9.548 25.693 1.00 86.00 314 ARG A C 1
ATOM 2395 O O . ARG A 1 314 ? -4.022 -10.425 25.105 1.00 86.00 314 ARG A O 1
ATOM 2402 N N . GLN A 1 315 ? -3.739 -8.263 25.665 1.00 84.62 315 GLN A N 1
ATOM 2403 C CA . GLN A 1 315 ? -4.895 -7.778 24.907 1.00 84.62 315 GLN A CA 1
ATOM 2404 C C . GLN A 1 315 ? -4.679 -7.907 23.395 1.00 84.62 315 GLN A C 1
ATOM 2406 O O . GLN A 1 315 ? -5.562 -8.425 22.709 1.00 84.62 315 GLN A O 1
ATOM 2411 N N . ALA A 1 316 ? -3.511 -7.518 22.876 1.00 86.06 316 ALA A N 1
ATOM 2412 C CA . ALA A 1 316 ? -3.175 -7.674 21.462 1.00 86.06 316 ALA A CA 1
ATOM 2413 C C . ALA A 1 316 ? -3.236 -9.149 21.033 1.00 86.06 316 ALA A C 1
ATOM 2415 O O . ALA A 1 316 ? -3.874 -9.482 20.035 1.00 86.06 316 ALA A O 1
ATOM 2416 N N . VAL A 1 317 ? -2.672 -10.063 21.830 1.00 88.50 317 VAL A N 1
ATOM 2417 C CA . VAL A 1 317 ? -2.733 -11.515 21.587 1.00 88.50 317 VAL A CA 1
ATOM 2418 C C . VAL A 1 317 ? -4.161 -12.045 21.696 1.00 88.50 317 VAL A C 1
ATOM 2420 O O . VAL A 1 317 ? -4.566 -12.894 20.899 1.00 88.50 317 VAL A O 1
ATOM 2423 N N . ARG A 1 318 ? -4.948 -11.565 22.664 1.00 91.25 318 ARG A N 1
ATOM 2424 C CA . ARG A 1 318 ? -6.364 -11.924 22.807 1.00 91.25 318 ARG A CA 1
ATOM 2425 C C . ARG A 1 318 ? -7.146 -11.543 21.553 1.00 91.25 318 ARG A C 1
ATOM 2427 O O . ARG A 1 318 ? -7.871 -12.384 21.025 1.00 91.25 318 ARG A O 1
ATOM 2434 N N . LEU A 1 319 ? -6.975 -10.316 21.063 1.00 90.06 319 LEU A N 1
ATOM 2435 C CA . LEU A 1 319 ? -7.654 -9.817 19.868 1.00 90.06 319 LEU A CA 1
ATOM 2436 C C . LEU A 1 319 ? -7.163 -10.513 18.600 1.00 90.06 319 LEU A C 1
ATOM 2438 O O . LEU A 1 319 ? -7.991 -10.922 17.791 1.00 90.06 319 LEU A O 1
ATOM 2442 N N . ALA A 1 320 ? -5.858 -10.763 18.472 1.00 90.81 320 ALA A N 1
ATOM 2443 C CA . ALA A 1 320 ? -5.296 -11.552 17.378 1.00 90.81 320 ALA A CA 1
ATOM 2444 C C . ALA A 1 320 ? -5.904 -12.963 17.326 1.00 90.81 320 ALA A C 1
ATOM 2446 O O . ALA A 1 320 ? -6.292 -13.439 16.262 1.00 90.81 320 ALA A O 1
ATOM 2447 N N . LYS A 1 321 ? -6.059 -13.627 18.481 1.00 91.81 321 LYS A N 1
ATOM 2448 C CA . LYS A 1 321 ? -6.715 -14.942 18.569 1.00 91.81 321 LYS A CA 1
ATOM 2449 C C . LYS A 1 321 ? -8.205 -14.865 18.244 1.00 91.81 321 LYS A C 1
ATOM 2451 O O . LYS A 1 321 ? -8.718 -15.720 17.526 1.00 91.81 321 LYS A O 1
ATOM 2456 N N . ALA A 1 322 ? -8.900 -13.850 18.747 1.00 89.94 322 ALA A N 1
ATOM 2457 C CA . ALA A 1 322 ? -10.332 -13.679 18.523 1.00 89.94 322 ALA A CA 1
ATOM 2458 C C . ALA A 1 322 ? -10.656 -13.369 17.047 1.00 89.94 322 ALA A C 1
ATOM 2460 O O . ALA A 1 322 ? -11.634 -13.885 16.495 1.00 89.94 322 ALA A O 1
ATOM 2461 N N . ASN A 1 323 ? -9.800 -12.582 16.392 1.00 93.88 323 ASN A N 1
ATOM 2462 C CA . ASN A 1 323 ? -9.939 -12.158 15.000 1.00 93.88 323 ASN A CA 1
ATOM 2463 C C . ASN A 1 323 ? -9.118 -12.986 14.016 1.00 93.88 323 ASN A C 1
ATOM 2465 O O . ASN A 1 323 ? -9.113 -12.661 12.833 1.00 93.88 323 ASN A O 1
ATOM 2469 N N . VAL A 1 324 ? -8.516 -14.097 14.453 1.00 95.19 324 VAL A N 1
ATOM 2470 C CA . VAL A 1 324 ? -7.571 -14.906 13.663 1.00 95.19 324 VAL A CA 1
ATOM 2471 C C . VAL A 1 324 ? -8.071 -15.244 12.255 1.00 95.19 324 VAL A C 1
ATOM 2473 O O . VAL A 1 324 ? -7.291 -15.309 11.314 1.00 95.19 324 VAL A O 1
ATOM 2476 N N . THR A 1 325 ? -9.384 -15.412 12.070 1.00 95.25 325 THR A N 1
ATOM 2477 C CA . THR A 1 325 ? -9.981 -15.633 10.745 1.00 95.25 325 THR A CA 1
ATOM 2478 C C . THR A 1 325 ? -9.782 -14.445 9.799 1.00 95.25 325 THR A C 1
ATOM 2480 O O . THR A 1 325 ? -9.443 -14.661 8.641 1.00 95.25 325 THR A O 1
ATOM 2483 N N . TYR A 1 326 ? -9.989 -13.210 10.267 1.00 95.38 326 TYR A N 1
ATOM 2484 C CA . TYR A 1 326 ? -9.732 -12.001 9.480 1.00 95.38 326 TYR A CA 1
ATOM 2485 C C . TYR A 1 326 ? -8.233 -11.791 9.267 1.00 95.38 326 TYR A C 1
ATOM 2487 O O . TYR A 1 326 ? -7.830 -11.505 8.143 1.00 95.38 326 TYR A O 1
ATOM 2495 N N . GLU A 1 327 ? -7.428 -12.007 10.312 1.00 95.69 327 GLU A N 1
ATOM 2496 C CA . GLU A 1 327 ? -5.965 -11.877 10.271 1.00 95.69 327 GLU A CA 1
ATOM 2497 C C . GLU A 1 327 ? -5.342 -12.803 9.218 1.00 95.69 327 GLU A C 1
ATOM 2499 O O . GLU A 1 327 ? -4.586 -12.366 8.351 1.00 95.69 327 GLU A O 1
ATOM 2504 N N . ILE A 1 328 ? -5.724 -14.084 9.232 1.00 96.88 328 ILE A N 1
ATOM 2505 C CA . ILE A 1 328 ? -5.287 -15.059 8.229 1.00 96.88 328 ILE A CA 1
ATOM 2506 C C . ILE A 1 328 ? -5.832 -14.678 6.854 1.00 96.88 328 ILE A C 1
ATOM 2508 O O . ILE A 1 328 ? -5.088 -14.733 5.882 1.00 96.88 328 ILE A O 1
ATOM 2512 N N . ALA A 1 329 ? -7.101 -14.271 6.745 1.00 97.38 329 ALA A N 1
ATOM 2513 C CA . ALA A 1 329 ? -7.694 -13.924 5.456 1.00 97.38 329 ALA A CA 1
ATOM 2514 C C . ALA A 1 329 ? -6.974 -12.748 4.774 1.00 97.38 329 ALA A C 1
ATOM 2516 O O . ALA A 1 329 ? -6.691 -12.846 3.580 1.00 97.38 329 ALA A O 1
ATOM 2517 N N . VAL A 1 330 ? -6.656 -11.671 5.504 1.00 97.00 330 VAL A N 1
ATOM 2518 C CA . VAL A 1 330 ? -5.933 -10.514 4.947 1.00 97.00 330 VAL A CA 1
ATOM 2519 C C . VAL A 1 330 ? -4.472 -10.845 4.672 1.00 97.00 330 VAL A C 1
ATOM 25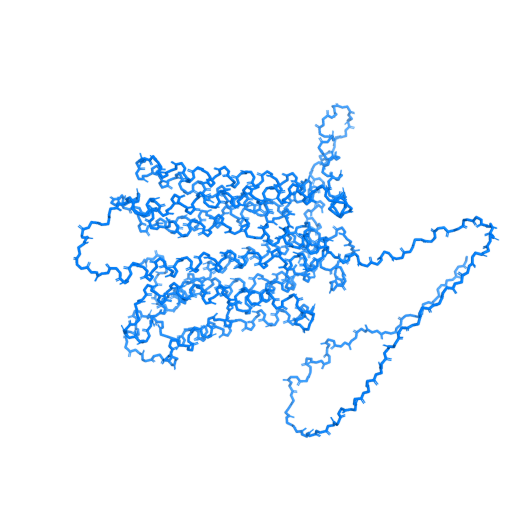21 O O . VAL A 1 330 ? -3.967 -10.518 3.601 1.00 97.00 330 VAL A O 1
ATOM 2524 N N . SER A 1 331 ? -3.806 -11.555 5.586 1.00 97.25 331 SER A N 1
ATOM 2525 C CA . SER A 1 331 ? -2.417 -11.975 5.403 1.00 97.25 331 SER A CA 1
ATOM 2526 C C . SER A 1 331 ? -2.280 -12.853 4.157 1.00 97.25 331 SER A C 1
ATOM 2528 O O . SER A 1 331 ? -1.446 -12.594 3.291 1.00 97.25 331 SER A O 1
ATOM 2530 N N . TYR A 1 332 ? -3.177 -13.828 3.992 1.00 97.50 332 TYR A N 1
ATOM 2531 C CA . TYR A 1 332 ? -3.158 -14.767 2.875 1.00 97.50 332 TYR A CA 1
ATOM 2532 C C . TYR A 1 332 ? -3.409 -14.106 1.515 1.00 97.50 332 TYR A C 1
ATOM 2534 O O . TYR A 1 332 ? -2.817 -14.521 0.518 1.00 97.50 332 TYR A O 1
ATOM 2542 N N . VAL A 1 333 ? -4.235 -13.050 1.462 1.00 97.81 333 VAL A N 1
ATOM 2543 C CA . VAL A 1 333 ? -4.409 -12.238 0.243 1.00 97.81 333 VAL A CA 1
ATOM 2544 C C . VAL A 1 333 ? -3.053 -11.746 -0.250 1.00 97.81 333 VAL A C 1
ATOM 2546 O O . VAL A 1 333 ? -2.725 -11.980 -1.412 1.00 97.81 333 VAL A O 1
ATOM 2549 N N . PHE A 1 334 ? -2.249 -11.153 0.636 1.00 96.19 334 PHE A N 1
ATOM 2550 C CA . PHE A 1 334 ? -0.928 -10.627 0.295 1.00 96.19 334 PHE A CA 1
ATOM 2551 C C . PHE A 1 334 ? 0.139 -11.707 0.107 1.00 96.19 334 PHE A C 1
ATOM 2553 O O . PHE A 1 334 ? 1.014 -11.519 -0.736 1.00 96.19 334 PHE A O 1
ATOM 2560 N N . VAL A 1 335 ? 0.032 -12.851 0.795 1.00 96.44 335 VAL A N 1
ATOM 2561 C CA . VAL A 1 335 ? 0.893 -14.016 0.530 1.00 96.44 335 VAL A CA 1
ATOM 2562 C C . VAL A 1 335 ? 0.748 -14.458 -0.922 1.00 96.44 335 VAL A C 1
ATOM 2564 O O . VAL A 1 335 ? 1.744 -14.549 -1.632 1.00 96.44 335 VAL A O 1
ATOM 2567 N N . VAL A 1 336 ? -0.486 -14.686 -1.387 1.00 95.75 336 VAL A N 1
ATOM 2568 C CA . VAL A 1 336 ? -0.736 -15.091 -2.778 1.00 95.75 336 VAL A CA 1
ATOM 2569 C C . VAL A 1 336 ? -0.359 -13.973 -3.750 1.00 95.75 336 VAL A C 1
ATOM 2571 O O . VAL A 1 336 ? 0.237 -14.251 -4.787 1.00 95.75 336 VAL A O 1
ATOM 2574 N N . THR A 1 337 ? -0.667 -12.714 -3.421 1.00 96.38 337 THR A N 1
ATOM 2575 C CA . THR A 1 337 ? -0.304 -11.564 -4.261 1.00 96.38 337 THR A CA 1
ATOM 2576 C C . THR A 1 337 ? 1.193 -11.486 -4.491 1.00 96.38 337 THR A C 1
ATOM 2578 O O . THR A 1 337 ? 1.606 -11.533 -5.643 1.00 96.38 337 THR A O 1
ATOM 2581 N N . LEU A 1 338 ? 2.009 -11.426 -3.436 1.00 93.19 338 LEU A N 1
ATOM 2582 C CA . LEU A 1 338 ? 3.454 -11.257 -3.590 1.00 93.19 338 LEU A CA 1
ATOM 2583 C C . LEU A 1 338 ? 4.190 -12.531 -4.007 1.00 93.19 338 LEU A C 1
ATOM 2585 O O . LEU A 1 338 ? 5.278 -12.437 -4.569 1.00 93.19 338 LEU A O 1
ATOM 2589 N N . ALA A 1 339 ? 3.592 -13.711 -3.818 1.00 91.38 339 ALA A N 1
ATOM 2590 C CA . ALA A 1 339 ? 4.144 -14.948 -4.365 1.00 91.38 339 ALA A CA 1
ATOM 2591 C C . ALA A 1 339 ? 4.176 -14.951 -5.905 1.00 91.38 339 ALA A C 1
ATOM 2593 O O . ALA A 1 339 ? 5.034 -15.612 -6.489 1.00 91.38 339 ALA A O 1
ATOM 2594 N N . ILE A 1 340 ? 3.256 -14.226 -6.558 1.00 91.19 340 ILE A N 1
ATOM 2595 C CA . ILE A 1 340 ? 3.108 -14.214 -8.022 1.00 91.19 340 ILE A CA 1
ATOM 2596 C C . ILE A 1 340 ? 3.455 -12.843 -8.627 1.00 91.19 340 ILE A C 1
ATOM 2598 O O . ILE A 1 340 ? 4.146 -12.778 -9.642 1.00 91.19 340 ILE A O 1
ATOM 2602 N N . PHE A 1 341 ? 2.995 -11.746 -8.022 1.00 91.69 341 PHE A N 1
ATOM 2603 C CA . PHE A 1 341 ? 3.155 -10.379 -8.517 1.00 91.69 341 PHE A CA 1
ATOM 2604 C C . PHE A 1 341 ? 4.185 -9.583 -7.696 1.00 91.69 341 PHE A C 1
ATOM 2606 O O . PHE A 1 341 ? 4.037 -9.481 -6.478 1.00 91.69 341 PHE A O 1
ATOM 2613 N N . PRO A 1 342 ? 5.177 -8.930 -8.331 1.00 87.38 342 PRO A N 1
ATOM 2614 C CA . PRO A 1 342 ? 5.563 -9.057 -9.739 1.00 87.38 342 PRO A CA 1
ATOM 2615 C C . PRO A 1 342 ? 6.415 -10.281 -10.163 1.00 87.38 342 PRO A C 1
ATOM 2617 O O . PRO A 1 342 ? 6.512 -10.460 -11.375 1.00 87.38 342 PRO A O 1
ATOM 2620 N N . PRO A 1 343 ? 7.058 -11.113 -9.305 1.00 83.62 343 PRO A N 1
ATOM 2621 C CA . PRO A 1 343 ? 8.129 -12.019 -9.760 1.00 83.62 343 PRO A CA 1
ATOM 2622 C C . PRO A 1 343 ? 7.801 -12.982 -10.910 1.00 83.62 343 PRO A C 1
ATOM 2624 O O . PRO A 1 343 ? 8.697 -13.323 -11.678 1.00 83.62 343 PRO A O 1
ATOM 2627 N N . ILE A 1 344 ? 6.551 -13.433 -11.021 1.00 85.44 344 ILE A N 1
ATOM 2628 C CA . ILE A 1 344 ? 6.090 -14.357 -12.068 1.00 85.44 344 ILE A CA 1
ATOM 2629 C C . ILE A 1 344 ? 5.305 -13.604 -13.134 1.00 85.44 344 ILE A C 1
ATOM 2631 O O . ILE A 1 344 ? 5.498 -13.827 -14.321 1.00 85.44 344 ILE A O 1
ATOM 2635 N N . THR A 1 345 ? 4.405 -12.705 -12.742 1.00 90.38 345 THR A N 1
ATOM 2636 C CA . THR A 1 345 ? 3.564 -12.005 -13.720 1.00 90.38 345 THR A CA 1
ATOM 2637 C C . THR A 1 345 ? 4.362 -11.034 -14.590 1.00 90.38 345 THR A C 1
ATOM 2639 O O . THR A 1 345 ? 4.037 -10.880 -15.762 1.00 90.38 345 THR A O 1
ATOM 2642 N N . ALA A 1 346 ? 5.440 -10.437 -14.071 1.00 86.38 346 ALA A N 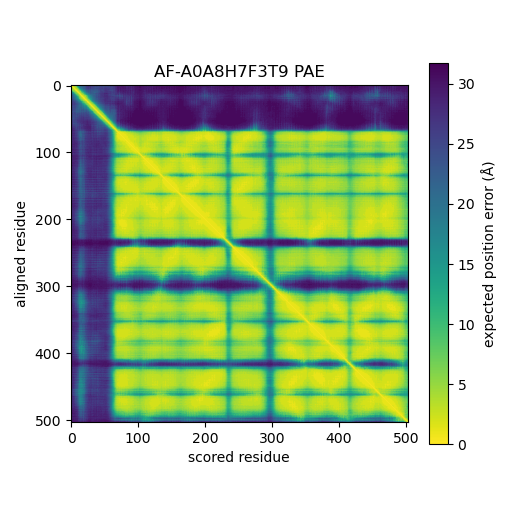1
ATOM 2643 C CA . ALA A 1 346 ? 6.318 -9.560 -14.847 1.00 86.38 346 ALA A CA 1
ATOM 2644 C C . ALA A 1 346 ? 7.307 -10.319 -15.756 1.00 86.38 346 ALA A C 1
ATOM 2646 O O . ALA A 1 346 ? 7.980 -9.682 -16.562 1.00 86.38 346 ALA A O 1
ATOM 2647 N N . SER A 1 347 ? 7.413 -11.652 -15.647 1.00 84.50 347 SER A N 1
ATOM 2648 C CA . SER A 1 347 ? 8.199 -12.475 -16.584 1.00 84.50 347 SER A CA 1
ATOM 2649 C C . SER A 1 347 ? 7.386 -12.970 -17.785 1.00 84.50 347 SER A C 1
ATOM 2651 O O . SER A 1 347 ? 7.930 -13.631 -18.673 1.00 84.50 347 SER A O 1
ATOM 2653 N N . VAL A 1 348 ? 6.088 -12.651 -17.829 1.00 85.62 348 VAL A N 1
ATOM 2654 C CA . VAL A 1 348 ? 5.235 -12.902 -18.991 1.00 85.62 348 VAL A CA 1
ATOM 2655 C C . VAL A 1 348 ? 5.588 -11.906 -20.090 1.00 85.62 348 VAL A C 1
ATOM 2657 O O . VAL A 1 348 ? 5.557 -10.697 -19.867 1.00 85.62 348 VAL A O 1
ATOM 2660 N N . LEU A 1 349 ? 5.908 -12.414 -21.280 1.00 84.12 349 LEU A N 1
ATOM 2661 C CA . LEU A 1 349 ? 6.166 -11.583 -22.456 1.00 84.12 349 LEU A CA 1
ATOM 2662 C C . LEU A 1 349 ? 4.923 -11.458 -23.341 1.00 84.12 349 LEU A C 1
ATOM 2664 O O . LEU A 1 349 ? 4.128 -12.406 -23.395 1.00 84.12 349 LEU A O 1
ATOM 2668 N N . PRO A 1 350 ? 4.784 -10.332 -24.069 1.00 86.44 350 PRO A N 1
ATOM 2669 C CA . PRO A 1 350 ? 3.708 -10.175 -25.032 1.00 86.44 350 PRO A CA 1
ATOM 2670 C C . PRO A 1 350 ? 3.776 -11.272 -26.096 1.00 86.44 350 PRO A C 1
ATOM 2672 O O . PRO A 1 350 ? 4.850 -11.650 -26.569 1.00 86.44 350 PRO A O 1
ATOM 2675 N N . VAL A 1 351 ? 2.609 -11.779 -26.465 1.00 84.44 351 VAL A N 1
ATOM 2676 C CA . VAL A 1 351 ? 2.412 -12.680 -27.598 1.00 84.44 351 VAL A CA 1
ATOM 2677 C C . VAL A 1 351 ? 2.572 -11.909 -28.904 1.00 84.44 351 VAL A C 1
ATOM 2679 O O . VAL A 1 351 ? 3.139 -12.440 -29.858 1.00 84.44 351 VAL A O 1
ATOM 2682 N N . ASN A 1 352 ? 2.077 -10.667 -28.963 1.00 82.94 352 ASN A N 1
ATOM 2683 C CA . ASN A 1 352 ? 2.229 -9.837 -30.151 1.00 82.94 352 ASN A CA 1
ATOM 2684 C C . ASN A 1 352 ? 3.667 -9.274 -30.242 1.00 82.94 352 ASN A C 1
ATOM 2686 O O . ASN A 1 352 ? 4.035 -8.443 -29.404 1.00 82.94 352 ASN A O 1
ATOM 2690 N N . PRO A 1 353 ? 4.459 -9.642 -31.271 1.00 79.62 353 PRO A N 1
ATOM 2691 C CA . PRO A 1 353 ? 5.836 -9.172 -31.429 1.00 79.62 353 PRO A CA 1
ATOM 2692 C C . PRO A 1 353 ? 5.956 -7.660 -31.678 1.00 79.62 353 PRO A C 1
ATOM 2694 O O . PRO A 1 353 ? 7.030 -7.101 -31.473 1.00 79.62 353 PRO A O 1
ATOM 2697 N N . GLU A 1 354 ? 4.880 -6.981 -32.087 1.00 83.19 354 GLU A N 1
ATOM 2698 C CA . GLU A 1 354 ? 4.870 -5.521 -32.257 1.00 83.19 354 GLU A CA 1
ATOM 2699 C C . GLU A 1 354 ? 4.841 -4.766 -30.918 1.00 83.19 354 GLU A C 1
ATOM 2701 O O . GLU A 1 354 ? 5.151 -3.576 -30.857 1.00 83.19 354 GLU A O 1
ATOM 2706 N N . THR A 1 355 ? 4.471 -5.440 -29.824 1.00 84.44 355 THR A N 1
ATOM 2707 C CA . THR A 1 355 ? 4.385 -4.806 -28.507 1.00 84.44 355 THR A CA 1
ATOM 2708 C C . THR A 1 355 ? 5.749 -4.797 -27.831 1.00 84.44 355 THR A C 1
ATOM 2710 O O . THR A 1 355 ? 6.319 -5.841 -27.520 1.00 84.44 355 THR A O 1
ATOM 2713 N N . HIS A 1 356 ? 6.262 -3.603 -27.531 1.00 87.69 356 HIS A N 1
ATOM 2714 C CA . HIS A 1 356 ? 7.536 -3.471 -26.835 1.00 87.69 356 HIS A CA 1
ATOM 2715 C C . HIS A 1 356 ? 7.444 -4.035 -25.395 1.00 87.69 356 HIS A C 1
ATOM 2717 O O . HIS A 1 356 ? 6.594 -3.573 -24.623 1.00 87.69 356 HIS A O 1
ATOM 2723 N N . PRO A 1 357 ? 8.337 -4.957 -24.971 1.00 87.12 357 PRO A N 1
ATOM 2724 C CA . PRO A 1 357 ? 8.266 -5.605 -23.655 1.00 87.12 357 PRO A CA 1
ATOM 2725 C C . PRO A 1 357 ? 8.247 -4.635 -22.468 1.00 87.12 357 PRO A C 1
ATOM 2727 O O . PRO A 1 357 ? 7.535 -4.862 -21.497 1.00 87.12 357 PRO A O 1
ATOM 2730 N N . LEU A 1 358 ? 8.976 -3.513 -22.555 1.00 87.06 358 LEU A N 1
ATOM 2731 C CA . LEU A 1 358 ? 8.962 -2.482 -21.507 1.00 87.06 358 LEU A CA 1
ATOM 2732 C C . LEU A 1 358 ? 7.566 -1.871 -21.313 1.00 87.06 358 LEU A C 1
ATOM 2734 O O . LEU A 1 358 ? 7.101 -1.747 -20.184 1.00 87.06 358 LEU A O 1
ATOM 2738 N N . ILE A 1 359 ? 6.885 -1.524 -22.413 1.00 90.56 359 ILE A N 1
ATOM 2739 C CA . ILE A 1 359 ? 5.540 -0.938 -22.369 1.00 90.56 359 ILE A CA 1
ATOM 2740 C C . ILE A 1 359 ? 4.562 -1.970 -21.809 1.00 90.56 359 ILE A C 1
ATOM 2742 O O . ILE A 1 359 ? 3.753 -1.640 -20.946 1.00 90.56 359 ILE A O 1
ATOM 2746 N N . PHE A 1 360 ? 4.679 -3.228 -22.246 1.00 91.88 360 PHE A N 1
ATOM 2747 C CA . PHE A 1 360 ? 3.863 -4.329 -21.741 1.00 91.88 360 PHE A CA 1
ATOM 2748 C C . PHE A 1 360 ? 3.997 -4.491 -20.220 1.00 91.88 360 PHE A C 1
ATOM 2750 O O . PHE A 1 360 ? 2.988 -4.521 -19.516 1.00 91.88 360 PHE A O 1
ATOM 2757 N N . THR A 1 361 ? 5.226 -4.503 -19.697 1.00 90.81 361 THR A N 1
ATOM 2758 C CA . THR A 1 361 ? 5.495 -4.602 -18.255 1.00 90.81 361 THR A CA 1
ATOM 2759 C C . THR A 1 361 ? 4.952 -3.400 -17.476 1.00 90.81 361 THR A C 1
ATOM 2761 O O . THR A 1 361 ? 4.345 -3.579 -16.417 1.00 90.81 361 THR A O 1
ATOM 2764 N N . CYS A 1 362 ? 5.104 -2.176 -17.991 1.00 91.44 362 CYS A N 1
ATOM 2765 C CA . CYS A 1 362 ? 4.541 -0.980 -17.357 1.00 91.44 362 CYS A CA 1
ATOM 2766 C C . CYS A 1 362 ? 3.002 -1.005 -17.345 1.00 91.44 362 CYS A C 1
ATOM 2768 O O . CYS A 1 362 ? 2.393 -0.717 -16.313 1.00 91.44 362 CYS A O 1
ATOM 2770 N N . ILE A 1 363 ? 2.365 -1.410 -18.451 1.00 94.75 363 ILE A N 1
ATOM 2771 C CA . ILE A 1 363 ? 0.907 -1.592 -18.525 1.00 94.75 363 ILE A CA 1
ATOM 2772 C C . ILE A 1 363 ? 0.455 -2.680 -17.548 1.00 94.75 363 ILE A C 1
ATOM 2774 O O . ILE A 1 363 ? -0.551 -2.495 -16.872 1.00 94.75 363 ILE A O 1
ATOM 2778 N N . HIS A 1 364 ? 1.208 -3.772 -17.402 1.00 94.50 364 HIS A N 1
ATOM 2779 C CA . HIS A 1 364 ? 0.938 -4.818 -16.414 1.00 94.50 364 HIS A CA 1
ATOM 2780 C C . HIS A 1 364 ? 0.846 -4.245 -14.985 1.00 94.50 364 HIS A C 1
ATOM 2782 O O . HIS A 1 364 ? -0.136 -4.494 -14.281 1.00 94.50 364 HIS A O 1
ATOM 2788 N N . PHE A 1 365 ? 1.809 -3.415 -14.560 1.00 94.56 365 PHE A N 1
ATOM 2789 C CA . PHE A 1 365 ? 1.747 -2.773 -13.240 1.00 94.56 365 PHE A CA 1
ATOM 2790 C C . PHE A 1 365 ? 0.526 -1.856 -13.108 1.00 94.56 365 PHE A C 1
ATOM 2792 O O . PHE A 1 365 ? -0.157 -1.882 -12.082 1.00 94.56 365 PHE A O 1
ATOM 2799 N N . LEU A 1 366 ? 0.214 -1.085 -14.154 1.00 96.56 366 LEU A N 1
ATOM 2800 C CA . LEU A 1 366 ? -0.949 -0.200 -14.174 1.00 96.56 366 LEU A CA 1
ATOM 2801 C C . LEU A 1 366 ? -2.271 -0.976 -14.078 1.00 96.56 366 LEU A C 1
ATOM 2803 O O . LEU A 1 366 ? -3.127 -0.623 -13.272 1.00 96.56 366 LEU A O 1
ATOM 2807 N N . VAL A 1 367 ? -2.433 -2.054 -14.846 1.00 97.94 367 VAL A N 1
ATOM 2808 C CA . VAL A 1 367 ? -3.642 -2.891 -14.855 1.00 97.94 367 VAL A CA 1
ATOM 2809 C C . VAL A 1 367 ? -3.879 -3.532 -13.490 1.00 97.94 367 VAL A C 1
ATOM 2811 O O . VAL A 1 367 ? -5.004 -3.489 -12.988 1.00 97.94 367 VAL A O 1
ATOM 2814 N N . PHE A 1 368 ? -2.833 -4.066 -12.849 1.00 97.69 368 PHE A N 1
ATOM 2815 C CA . PHE A 1 368 ? -2.948 -4.597 -11.490 1.00 97.69 368 PHE A CA 1
ATOM 2816 C C . PHE A 1 368 ? -3.407 -3.517 -10.499 1.00 97.69 368 PHE A C 1
ATOM 2818 O O . PHE A 1 368 ? -4.348 -3.745 -9.737 1.00 97.69 368 PHE A O 1
ATOM 2825 N N . ASN A 1 369 ? -2.790 -2.330 -10.536 1.00 97.56 369 ASN A N 1
ATOM 2826 C CA . ASN A 1 369 ? -3.123 -1.230 -9.628 1.00 97.56 369 ASN A CA 1
ATOM 2827 C C . ASN A 1 369 ? -4.531 -0.662 -9.876 1.00 97.56 369 ASN A C 1
ATOM 2829 O O . ASN A 1 369 ? -5.224 -0.326 -8.917 1.00 97.56 369 ASN A O 1
ATOM 2833 N N . ILE A 1 370 ? -4.987 -0.589 -11.133 1.00 98.38 370 ILE A N 1
ATOM 2834 C CA . ILE A 1 370 ? -6.371 -0.216 -11.469 1.00 98.38 370 ILE A CA 1
ATOM 2835 C C . ILE A 1 370 ? -7.335 -1.255 -10.901 1.00 98.38 370 ILE A C 1
ATOM 2837 O O . ILE A 1 370 ? -8.326 -0.886 -10.273 1.00 98.38 370 ILE A O 1
ATOM 2841 N N . GLY A 1 371 ? -7.033 -2.544 -11.079 1.00 98.19 371 GLY A N 1
ATOM 2842 C CA . GLY A 1 371 ? -7.792 -3.628 -10.467 1.00 98.19 371 GLY A CA 1
ATOM 2843 C C . GLY A 1 371 ? -7.897 -3.435 -8.958 1.00 98.19 371 GLY A C 1
ATOM 2844 O O . GLY A 1 371 ? -9.007 -3.355 -8.435 1.00 98.19 371 GLY A O 1
ATOM 2845 N N . ASP A 1 372 ? -6.761 -3.282 -8.270 1.00 98.25 372 ASP A N 1
ATOM 2846 C CA . ASP A 1 372 ? -6.710 -3.046 -6.822 1.00 98.25 372 ASP A CA 1
ATOM 2847 C C . ASP A 1 372 ? -7.595 -1.864 -6.419 1.00 98.25 372 ASP A C 1
ATOM 2849 O O . ASP A 1 372 ? -8.483 -2.024 -5.581 1.00 98.25 372 ASP A O 1
ATOM 2853 N N . LEU A 1 373 ? -7.451 -0.718 -7.089 1.00 98.19 373 LEU A N 1
ATOM 2854 C CA . LEU A 1 373 ? -8.263 0.470 -6.837 1.00 98.19 373 LEU A CA 1
ATOM 2855 C C . LEU A 1 373 ? -9.765 0.202 -7.000 1.00 98.19 373 LEU A C 1
ATOM 2857 O O . LEU A 1 373 ? -10.540 0.577 -6.119 1.00 98.19 373 LEU A O 1
ATOM 2861 N N . LEU A 1 374 ? -10.183 -0.473 -8.075 1.00 98.12 374 LEU A N 1
ATOM 2862 C CA . LEU A 1 374 ? -11.585 -0.842 -8.296 1.00 98.12 374 LEU A CA 1
ATOM 2863 C C . LEU A 1 374 ? -12.107 -1.753 -7.178 1.00 98.12 374 LEU A C 1
ATOM 2865 O O . LEU A 1 374 ? -13.222 -1.566 -6.694 1.00 98.12 374 LEU A O 1
ATOM 2869 N N . GLY A 1 375 ? -11.296 -2.706 -6.718 1.00 97.69 375 GLY A N 1
ATOM 2870 C CA . GLY A 1 375 ? -11.644 -3.577 -5.597 1.00 97.69 375 GLY A CA 1
ATOM 2871 C C . GLY A 1 375 ? -11.878 -2.800 -4.300 1.00 97.69 375 GLY A C 1
ATOM 2872 O O . GLY A 1 375 ? -12.887 -3.002 -3.618 1.00 97.69 375 GLY A O 1
ATOM 2873 N N . ARG A 1 376 ? -10.984 -1.856 -3.979 1.00 97.19 376 ARG A N 1
ATOM 2874 C CA . ARG A 1 376 ? -11.127 -0.989 -2.796 1.00 97.19 376 ARG A CA 1
ATOM 2875 C C . ARG A 1 376 ? -12.315 -0.042 -2.924 1.00 97.19 376 ARG A C 1
ATOM 2877 O O . ARG A 1 376 ? -13.016 0.187 -1.941 1.00 97.19 376 ARG A O 1
ATOM 2884 N N . TYR A 1 377 ? -12.560 0.491 -4.120 1.00 95.06 377 TYR A N 1
ATOM 2885 C CA . TYR A 1 377 ? -13.685 1.379 -4.411 1.00 95.06 377 TYR A CA 1
ATOM 2886 C C . TYR A 1 377 ? -15.035 0.661 -4.311 1.00 95.06 377 TYR A C 1
ATOM 2888 O O . TYR A 1 377 ? -15.993 1.221 -3.784 1.00 95.06 377 TYR A O 1
ATOM 2896 N N . ASN A 1 378 ? -15.107 -0.614 -4.704 1.00 95.44 378 ASN A N 1
ATOM 2897 C CA . ASN A 1 378 ? -16.321 -1.415 -4.544 1.00 95.44 378 ASN A CA 1
ATOM 2898 C C . ASN A 1 378 ? -16.779 -1.509 -3.080 1.00 95.44 378 ASN A C 1
ATOM 2900 O O . ASN A 1 378 ? -17.979 -1.562 -2.819 1.00 95.44 378 ASN A O 1
ATOM 2904 N N . CYS A 1 379 ? -15.847 -1.446 -2.125 1.00 94.44 379 CYS A N 1
ATOM 2905 C CA . CYS A 1 379 ? -16.151 -1.433 -0.693 1.00 94.44 379 CYS A CA 1
ATOM 2906 C C . CYS A 1 379 ? -16.820 -0.125 -0.218 1.00 94.44 379 CYS A C 1
ATOM 2908 O O . CYS A 1 379 ? -17.255 -0.040 0.927 1.00 94.44 379 CYS A O 1
ATOM 2910 N N . SER A 1 380 ? -16.925 0.908 -1.062 1.00 91.44 380 SER A N 1
ATOM 2911 C CA . SER A 1 380 ? -17.715 2.109 -0.760 1.00 91.44 380 SER A CA 1
ATOM 2912 C C . SER A 1 380 ? -19.221 1.894 -0.960 1.00 91.44 380 SER A C 1
ATOM 2914 O O . SER A 1 380 ? -20.017 2.665 -0.421 1.00 91.44 380 SER A O 1
ATOM 2916 N N . PHE A 1 381 ? -19.634 0.867 -1.714 1.00 91.75 381 PHE A N 1
ATOM 2917 C CA . PHE A 1 381 ? -21.043 0.595 -1.998 1.00 91.75 381 PHE A CA 1
ATOM 2918 C C . PHE A 1 381 ? -21.605 -0.481 -1.058 1.00 91.75 381 PHE A C 1
ATOM 2920 O O . PHE A 1 381 ? -21.085 -1.598 -1.040 1.00 91.75 381 PHE A O 1
ATOM 2927 N N . PRO A 1 382 ? -22.724 -0.219 -0.353 1.00 87.56 382 PRO A N 1
ATOM 2928 C CA . PRO A 1 382 ? -23.312 -1.167 0.599 1.00 87.56 382 PRO A CA 1
ATOM 2929 C C . PRO A 1 382 ? -23.644 -2.539 0.002 1.00 87.56 382 PRO A C 1
ATOM 2931 O O . PRO A 1 382 ? -23.536 -3.554 0.683 1.00 87.56 382 PRO A O 1
ATOM 2934 N N . PHE A 1 383 ? -24.022 -2.575 -1.280 1.00 89.31 383 PHE A N 1
ATOM 2935 C CA . PHE A 1 383 ? -24.399 -3.798 -1.991 1.00 89.31 383 PHE A CA 1
ATOM 2936 C C . PHE A 1 383 ? -23.260 -4.824 -2.083 1.00 89.31 383 PHE A C 1
ATOM 2938 O O . PHE A 1 383 ? -23.509 -6.026 -2.053 1.00 89.31 383 PHE A O 1
ATOM 2945 N N . PHE A 1 384 ? -22.011 -4.361 -2.164 1.00 91.19 384 PHE A N 1
ATOM 2946 C CA . PHE A 1 384 ? -20.845 -5.230 -2.300 1.00 91.19 384 PHE A CA 1
ATOM 2947 C C . PHE A 1 384 ? -20.206 -5.588 -0.952 1.00 91.19 384 PHE A C 1
ATOM 2949 O O . PHE A 1 384 ? -19.133 -6.179 -0.946 1.00 91.19 384 PHE A O 1
ATOM 2956 N N . LEU A 1 385 ? -20.801 -5.262 0.198 1.00 93.06 385 LEU A N 1
ATOM 2957 C CA . LEU A 1 385 ? -20.175 -5.526 1.498 1.00 93.06 385 LEU A CA 1
ATOM 2958 C C . LEU A 1 385 ? -20.426 -6.961 1.983 1.00 93.06 385 LEU A C 1
ATOM 2960 O O . LEU A 1 385 ? -21.564 -7.399 2.149 1.00 93.06 385 LEU A O 1
ATOM 2964 N N . ILE A 1 386 ? -19.341 -7.691 2.267 1.00 92.75 386 ILE A N 1
ATOM 2965 C CA . ILE A 1 386 ? -19.373 -9.045 2.840 1.00 92.75 386 ILE A CA 1
ATOM 2966 C C . ILE A 1 386 ? -18.762 -9.038 4.244 1.00 92.75 386 ILE A C 1
ATOM 2968 O O . ILE A 1 386 ? -17.553 -9.134 4.414 1.00 92.75 386 ILE A O 1
ATOM 2972 N N . TRP A 1 387 ? -19.608 -9.023 5.268 1.00 92.31 387 TRP A N 1
ATOM 2973 C CA . TRP A 1 387 ? -19.170 -9.011 6.673 1.00 92.31 387 TRP A CA 1
ATOM 2974 C C . TRP A 1 387 ? -18.857 -10.401 7.251 1.00 92.31 387 TRP A C 1
ATOM 2976 O O . TRP A 1 387 ? -18.377 -10.541 8.371 1.00 92.31 387 TRP A O 1
ATOM 2986 N N . CYS A 1 388 ? -19.150 -11.476 6.515 1.00 92.69 388 CYS A N 1
ATOM 2987 C CA . CYS A 1 388 ? -18.977 -12.834 7.025 1.00 92.69 388 CYS A CA 1
ATOM 2988 C C . CYS A 1 388 ? -17.507 -13.279 6.967 1.00 92.69 388 CYS A C 1
ATOM 2990 O O . CYS A 1 388 ? -17.001 -13.621 5.895 1.00 92.69 388 CYS A O 1
ATOM 2992 N N . ARG A 1 389 ? -16.861 -13.405 8.136 1.00 92.88 389 ARG A N 1
ATOM 2993 C CA . ARG A 1 389 ? -15.460 -13.853 8.273 1.00 92.88 389 ARG A CA 1
ATOM 2994 C C . ARG A 1 389 ? -15.115 -15.146 7.523 1.00 92.88 389 ARG A C 1
ATOM 2996 O O . ARG A 1 389 ? -14.064 -15.231 6.899 1.00 92.88 389 ARG A O 1
ATOM 3003 N N . LYS A 1 390 ? -16.013 -16.145 7.530 1.00 93.81 390 LYS A N 1
ATOM 3004 C CA . LYS A 1 390 ? -15.799 -17.421 6.818 1.00 93.81 390 LYS A CA 1
ATOM 3005 C C . LYS A 1 390 ? -15.791 -17.226 5.300 1.00 93.81 390 LYS A C 1
ATOM 3007 O O . LYS A 1 390 ? -14.962 -17.821 4.625 1.00 93.81 390 LYS A O 1
ATOM 3012 N N . ARG A 1 391 ? -16.691 -16.388 4.767 1.00 95.62 391 ARG A N 1
ATOM 3013 C CA . ARG A 1 391 ? -16.748 -16.096 3.326 1.00 95.62 391 ARG A CA 1
ATOM 3014 C C . ARG A 1 391 ? -15.505 -15.343 2.872 1.00 95.62 391 ARG A C 1
ATOM 3016 O O . ARG A 1 391 ? -14.934 -15.723 1.860 1.00 95.62 391 ARG A O 1
ATOM 3023 N N . LEU A 1 392 ? -15.063 -14.344 3.640 1.00 96.00 392 LEU A N 1
ATOM 3024 C CA . LEU A 1 392 ? -13.821 -13.627 3.344 1.00 96.00 392 LEU A CA 1
ATOM 3025 C C . LEU A 1 392 ? -12.621 -14.578 3.327 1.00 96.00 392 LEU A C 1
ATOM 3027 O O . LEU A 1 392 ? -11.876 -14.568 2.358 1.00 96.00 392 LEU A O 1
ATOM 3031 N N . LEU A 1 393 ? -12.490 -15.469 4.318 1.00 96.94 393 LEU A N 1
ATOM 3032 C CA . LEU A 1 393 ? -11.419 -16.469 4.326 1.00 96.94 393 LEU A CA 1
ATOM 3033 C C . LEU A 1 393 ? -11.484 -17.405 3.110 1.00 96.94 393 LEU A C 1
ATOM 3035 O O . LEU A 1 393 ? -10.465 -17.626 2.466 1.00 96.94 393 LEU A O 1
ATOM 3039 N N . VAL A 1 394 ? -12.661 -17.940 2.773 1.00 97.44 394 VAL A N 1
ATOM 3040 C CA . VAL A 1 394 ? -12.822 -18.826 1.606 1.00 97.44 394 VAL A CA 1
ATOM 3041 C C . VAL A 1 394 ? -12.456 -18.104 0.308 1.00 97.44 394 VAL A C 1
ATOM 3043 O O . VAL A 1 394 ? -11.745 -18.674 -0.513 1.00 97.44 394 VAL A O 1
ATOM 3046 N N . LEU A 1 395 ? -12.878 -16.848 0.133 1.00 96.94 395 LEU A N 1
ATOM 3047 C CA . LEU A 1 395 ? -12.516 -16.046 -1.038 1.00 96.94 395 LEU A CA 1
ATOM 3048 C C . LEU A 1 395 ? -11.015 -15.721 -1.072 1.00 96.94 395 LEU A C 1
ATOM 3050 O O . LEU A 1 395 ? -10.409 -15.791 -2.139 1.00 96.94 395 LEU A O 1
ATOM 3054 N N . SER A 1 396 ? -10.394 -15.435 0.078 1.00 97.06 396 SER A N 1
ATOM 3055 C CA . SER A 1 396 ? -8.940 -15.271 0.187 1.00 97.06 396 SER A CA 1
ATOM 3056 C C . SER A 1 396 ? -8.201 -16.547 -0.215 1.00 97.06 396 SER A C 1
ATOM 3058 O O . SER A 1 396 ? -7.257 -16.477 -0.995 1.00 97.06 396 SER A O 1
ATOM 3060 N N . LEU A 1 397 ? -8.650 -17.716 0.254 1.00 97.06 397 LEU A N 1
ATOM 3061 C CA . LEU A 1 397 ? -8.068 -19.013 -0.106 1.00 97.06 397 LEU A CA 1
ATOM 3062 C C . LEU A 1 397 ? -8.267 -19.341 -1.590 1.00 97.06 397 LEU A C 1
ATOM 3064 O O . LEU A 1 397 ? -7.347 -19.841 -2.236 1.00 97.06 397 LEU A O 1
ATOM 3068 N N . ALA A 1 398 ? -9.423 -18.996 -2.159 1.00 97.19 398 ALA A N 1
ATOM 3069 C CA . ALA A 1 398 ? -9.714 -19.183 -3.579 1.00 97.19 398 ALA A CA 1
ATOM 3070 C C . ALA A 1 398 ? -8.762 -18.395 -4.497 1.00 97.19 398 ALA A C 1
ATOM 3072 O O . ALA A 1 398 ? -8.586 -18.778 -5.652 1.00 97.19 398 ALA A O 1
ATOM 3073 N N . ARG A 1 399 ? -8.071 -17.356 -3.995 1.00 97.25 399 ARG A N 1
ATOM 3074 C CA . ARG A 1 399 ? -7.023 -16.656 -4.762 1.00 97.25 399 ARG A CA 1
ATOM 3075 C C . ARG A 1 399 ? -5.887 -17.584 -5.198 1.00 97.25 399 ARG A C 1
ATOM 3077 O O . ARG A 1 399 ? -5.219 -17.281 -6.179 1.00 97.25 399 ARG A O 1
ATOM 3084 N N . THR A 1 400 ? -5.672 -18.717 -4.527 1.00 94.38 400 THR A N 1
ATOM 3085 C CA . THR A 1 400 ? -4.685 -19.725 -4.964 1.00 94.38 400 THR A CA 1
ATOM 3086 C C . THR A 1 400 ? -4.906 -20.207 -6.388 1.00 94.38 400 THR A C 1
ATOM 3088 O O . THR A 1 400 ? -3.936 -20.545 -7.058 1.00 94.38 400 THR A O 1
ATOM 3091 N N . LEU A 1 401 ? -6.148 -20.174 -6.881 1.00 94.12 401 LEU A N 1
ATOM 3092 C CA . LEU A 1 401 ? -6.491 -20.544 -8.252 1.00 94.12 401 LEU A CA 1
ATOM 3093 C C . LEU A 1 401 ? -5.835 -19.622 -9.294 1.00 94.12 401 LEU A C 1
ATOM 3095 O O . LEU A 1 401 ? -5.641 -20.042 -10.431 1.00 94.12 401 LEU A O 1
ATOM 3099 N N . PHE A 1 402 ? -5.424 -18.404 -8.920 1.00 94.06 402 PHE A N 1
ATOM 3100 C CA . PHE A 1 402 ? -4.661 -17.527 -9.811 1.00 94.06 402 PHE A CA 1
ATOM 3101 C C . PHE A 1 402 ? -3.245 -18.048 -10.092 1.00 94.06 402 PHE A C 1
ATOM 3103 O O . PHE A 1 402 ? -2.723 -17.776 -11.169 1.00 94.06 402 PHE A O 1
ATOM 3110 N N . ILE A 1 403 ? -2.637 -18.829 -9.186 1.00 89.56 403 ILE A N 1
ATOM 3111 C CA . ILE A 1 403 ? -1.293 -19.399 -9.389 1.00 89.56 403 ILE A CA 1
ATOM 3112 C C . ILE A 1 403 ? -1.250 -20.262 -10.660 1.00 89.56 403 ILE A C 1
ATOM 3114 O O . ILE A 1 403 ? -0.503 -19.910 -11.574 1.00 89.56 403 ILE A O 1
ATOM 3118 N N . PRO A 1 404 ? -2.040 -21.349 -10.792 1.00 88.56 404 PRO A N 1
ATOM 3119 C CA . PRO A 1 404 ? -2.024 -22.144 -12.014 1.00 88.56 404 PRO A CA 1
ATOM 3120 C C . PRO A 1 404 ? -2.475 -21.335 -13.238 1.00 88.56 404 PRO A C 1
ATOM 3122 O O . PRO A 1 404 ? -1.882 -21.507 -14.297 1.00 88.56 404 PRO A O 1
ATOM 3125 N N . LEU A 1 405 ? -3.435 -20.408 -13.106 1.00 89.88 405 LEU A N 1
ATOM 3126 C CA . LEU A 1 405 ? -3.886 -19.563 -14.223 1.00 89.88 405 LEU A CA 1
ATOM 3127 C C . LEU A 1 405 ? -2.752 -18.715 -14.823 1.00 89.88 405 LEU A C 1
ATOM 3129 O O . LEU A 1 405 ? -2.587 -18.695 -16.043 1.00 89.88 405 LEU A O 1
ATOM 3133 N N . PHE A 1 406 ? -1.932 -18.058 -13.996 1.00 88.94 406 PHE A N 1
ATOM 3134 C CA . PHE A 1 406 ? -0.779 -17.299 -14.493 1.00 88.94 406 PHE A CA 1
ATOM 3135 C C . PHE A 1 406 ? 0.319 -18.208 -15.054 1.00 88.94 406 PHE A C 1
ATOM 3137 O O . PHE A 1 406 ? 0.942 -17.859 -16.051 1.00 88.94 406 PHE A O 1
ATOM 3144 N N . LEU A 1 407 ? 0.522 -19.403 -14.488 1.00 84.00 407 LEU A N 1
ATOM 3145 C CA . LEU A 1 407 ? 1.491 -20.372 -15.019 1.00 84.00 407 LEU A CA 1
ATOM 3146 C C . LEU A 1 407 ? 1.085 -20.975 -16.376 1.00 84.00 407 LEU A C 1
ATOM 3148 O O . LEU A 1 407 ? 1.950 -21.504 -17.077 1.00 84.00 407 LEU A O 1
ATOM 3152 N N . MET A 1 408 ? -0.200 -20.900 -16.740 1.00 84.31 408 MET A N 1
ATOM 3153 C CA . MET A 1 408 ? -0.736 -21.282 -18.056 1.00 84.31 408 MET A CA 1
ATOM 3154 C C . MET A 1 408 ? -0.594 -20.174 -19.118 1.00 84.31 408 MET A C 1
ATOM 3156 O O . MET A 1 408 ? -0.839 -20.435 -20.300 1.00 84.31 408 MET A O 1
ATOM 3160 N N . CYS A 1 409 ? -0.211 -18.956 -18.715 1.00 84.19 409 CYS A N 1
ATOM 3161 C CA . CYS A 1 409 ? 0.111 -17.848 -19.618 1.00 84.19 409 CYS A CA 1
ATOM 3162 C C . CYS A 1 409 ? 1.527 -18.000 -20.209 1.00 84.19 409 CYS A C 1
ATOM 3164 O O . CYS A 1 409 ? 2.239 -18.960 -19.910 1.00 84.19 409 CYS A O 1
ATOM 3166 N N . ASN A 1 410 ? 1.942 -17.042 -21.045 1.00 80.69 410 ASN A N 1
ATOM 3167 C CA . ASN A 1 410 ? 3.246 -17.011 -21.721 1.00 80.69 410 ASN A CA 1
ATOM 3168 C C . ASN A 1 410 ? 4.428 -16.699 -20.775 1.00 80.69 410 ASN A C 1
ATOM 3170 O O . ASN A 1 410 ? 5.150 -15.719 -20.950 1.00 80.69 410 ASN A O 1
ATOM 3174 N N . VAL A 1 411 ? 4.600 -17.511 -19.729 1.00 76.19 411 VAL A N 1
ATOM 3175 C CA . VAL A 1 411 ? 5.715 -17.417 -18.780 1.00 76.19 411 VAL A CA 1
ATOM 3176 C C . VAL A 1 411 ? 6.956 -18.023 -19.422 1.00 76.19 411 VAL A C 1
ATOM 3178 O O . VAL A 1 411 ? 6.979 -19.221 -19.719 1.00 76.19 411 VAL A O 1
ATOM 3181 N N . GLN A 1 412 ? 8.015 -17.231 -19.582 1.00 65.25 412 GLN A N 1
ATOM 3182 C CA . GLN A 1 412 ? 9.286 -17.758 -20.068 1.00 65.25 412 GLN A CA 1
ATOM 3183 C C . GLN A 1 412 ? 9.922 -18.680 -19.024 1.00 65.25 412 GLN A C 1
ATOM 3185 O O . GLN A 1 412 ? 10.332 -18.242 -17.949 1.00 65.25 412 GLN A O 1
ATOM 3190 N N . ARG A 1 413 ? 10.008 -19.975 -19.345 1.00 65.38 413 ARG A N 1
ATOM 3191 C CA . ARG A 1 413 ? 10.751 -20.962 -18.552 1.00 65.38 413 ARG A CA 1
ATOM 3192 C C . ARG A 1 413 ? 12.009 -21.356 -19.322 1.00 65.38 413 ARG A C 1
ATOM 3194 O O . ARG A 1 413 ? 11.869 -21.742 -20.485 1.00 65.38 413 ARG A O 1
ATOM 3201 N N . PRO A 1 414 ? 13.197 -21.364 -18.691 1.00 56.03 414 PRO A N 1
ATOM 3202 C CA . PRO A 1 414 ? 14.434 -21.800 -19.343 1.00 56.03 414 PRO A CA 1
ATOM 3203 C C . PRO A 1 414 ? 14.324 -23.196 -19.982 1.00 56.03 414 PRO A C 1
ATOM 3205 O O . PRO A 1 414 ? 14.922 -23.449 -21.020 1.00 56.03 414 PRO A O 1
ATOM 3208 N N . SER A 1 415 ? 13.512 -24.090 -19.400 1.00 52.91 415 SER A N 1
ATOM 3209 C CA . SER A 1 415 ? 13.304 -25.461 -19.889 1.00 52.91 415 SER A CA 1
ATOM 3210 C C . SER A 1 415 ? 12.195 -25.629 -20.938 1.00 52.91 415 SER A C 1
ATOM 3212 O O . SER A 1 415 ? 12.132 -26.675 -21.575 1.00 52.91 415 SER A O 1
ATOM 3214 N N . MET A 1 416 ? 11.314 -24.638 -21.140 1.00 53.34 416 MET A N 1
ATOM 3215 C CA . MET A 1 416 ? 10.150 -24.736 -22.043 1.00 53.34 416 MET A CA 1
ATOM 3216 C C . MET A 1 416 ? 10.105 -23.608 -23.075 1.00 53.34 416 MET A C 1
ATOM 3218 O O . MET A 1 416 ? 9.039 -23.121 -23.442 1.00 53.34 416 MET A O 1
ATOM 3222 N N . MET A 1 417 ? 11.276 -23.237 -23.591 1.00 48.88 417 MET A N 1
ATOM 3223 C CA . MET A 1 417 ? 11.486 -22.161 -24.567 1.00 48.88 417 MET A CA 1
ATOM 3224 C C . MET A 1 417 ? 10.703 -22.332 -25.896 1.00 48.88 417 MET A C 1
ATOM 3226 O O . MET A 1 417 ? 10.696 -21.418 -26.709 1.00 48.88 417 MET A O 1
ATOM 3230 N N . HIS A 1 418 ? 10.024 -23.472 -26.115 1.00 50.16 418 HIS A N 1
ATOM 3231 C CA . HIS A 1 418 ? 9.257 -23.801 -27.332 1.00 50.16 418 HIS A CA 1
ATOM 3232 C C . HIS A 1 418 ? 7.825 -24.328 -27.078 1.00 50.16 418 HIS A C 1
ATOM 3234 O O . HIS A 1 418 ? 7.221 -24.916 -27.972 1.00 50.16 418 HIS A O 1
ATOM 3240 N N . SER A 1 419 ? 7.256 -24.166 -25.877 1.00 54.06 419 SER A N 1
ATOM 3241 C CA . SER A 1 419 ? 5.868 -24.595 -25.620 1.00 54.06 419 SER A CA 1
ATOM 3242 C C . SER A 1 419 ? 4.876 -23.469 -25.899 1.00 54.06 419 SER A C 1
ATOM 3244 O O . SER A 1 419 ? 4.982 -22.391 -25.320 1.00 54.06 419 SER A O 1
ATOM 3246 N N . THR A 1 420 ? 3.881 -23.720 -26.754 1.00 60.69 420 THR A N 1
ATOM 3247 C CA . THR A 1 420 ? 2.763 -22.790 -26.956 1.00 60.69 420 THR A CA 1
ATOM 3248 C C . THR A 1 420 ? 1.992 -22.626 -25.642 1.00 60.69 420 THR A C 1
ATOM 3250 O O . THR A 1 420 ? 1.543 -23.639 -25.092 1.00 60.69 420 THR A O 1
ATOM 3253 N N . PRO A 1 421 ? 1.818 -21.398 -25.119 1.00 71.44 421 PRO A N 1
ATOM 3254 C CA . PRO A 1 421 ? 1.057 -21.188 -23.895 1.00 71.44 421 PRO A CA 1
ATOM 3255 C C . PRO A 1 421 ? -0.409 -21.573 -24.114 1.00 71.44 421 PRO A C 1
ATOM 3257 O O . PRO A 1 421 ? -0.960 -21.360 -25.194 1.00 71.44 421 PRO A O 1
ATOM 3260 N N . ILE A 1 422 ? -1.052 -22.123 -23.080 1.00 78.38 422 ILE A N 1
ATOM 3261 C CA . ILE A 1 422 ? -2.477 -22.493 -23.144 1.00 78.38 422 ILE A CA 1
ATOM 3262 C C . ILE A 1 422 ? -3.325 -21.225 -23.291 1.00 78.38 422 ILE A C 1
ATOM 3264 O O . ILE A 1 422 ? -4.286 -21.194 -24.056 1.00 78.38 422 ILE A O 1
ATOM 3268 N N . ILE A 1 423 ? -2.938 -20.158 -22.586 1.00 81.00 423 ILE A N 1
ATOM 3269 C CA . ILE A 1 423 ? -3.520 -18.826 -22.740 1.00 81.00 423 ILE A CA 1
ATOM 3270 C C . ILE A 1 423 ? -2.613 -18.013 -23.668 1.00 81.00 423 ILE A C 1
ATOM 3272 O O . ILE A 1 423 ? -1.653 -17.381 -23.229 1.00 81.00 423 ILE A O 1
ATOM 3276 N N . ASN A 1 424 ? -2.924 -18.047 -24.963 1.00 82.75 424 ASN A N 1
ATOM 3277 C CA . ASN A 1 424 ? -2.185 -17.360 -26.026 1.00 82.75 424 ASN A CA 1
ATOM 3278 C C . ASN A 1 424 ? -2.874 -16.036 -26.416 1.00 82.75 424 ASN A C 1
ATOM 3280 O O . ASN A 1 424 ? -3.318 -15.841 -27.544 1.00 82.75 424 ASN A O 1
ATOM 3284 N N . SER A 1 425 ? -3.089 -15.155 -25.434 1.00 88.50 425 SER A N 1
ATOM 3285 C CA . SER A 1 425 ? -3.699 -13.841 -25.658 1.00 88.50 425 SER A CA 1
ATOM 3286 C C . SER A 1 425 ? -3.264 -12.843 -24.589 1.00 88.50 425 SER A C 1
ATOM 3288 O O . SER A 1 425 ? -3.560 -13.024 -23.405 1.00 88.50 425 SER A O 1
ATOM 3290 N N . ASP A 1 426 ? -2.637 -11.752 -25.029 1.00 89.25 426 ASP A N 1
ATOM 3291 C CA . ASP A 1 426 ? -2.217 -10.640 -24.168 1.00 89.25 426 ASP A CA 1
ATOM 3292 C C . ASP A 1 426 ? -3.408 -9.997 -23.447 1.00 89.25 426 ASP A C 1
ATOM 3294 O O . ASP A 1 426 ? -3.328 -9.662 -22.265 1.00 89.25 426 ASP A O 1
ATOM 3298 N N . PHE A 1 427 ? -4.554 -9.900 -24.130 1.00 91.75 427 PHE A N 1
ATOM 3299 C CA . PHE A 1 427 ? -5.793 -9.403 -23.536 1.00 91.75 427 PHE A CA 1
ATOM 3300 C C . PHE A 1 427 ? -6.269 -10.294 -22.386 1.00 91.75 427 PHE A C 1
ATOM 3302 O O . PHE A 1 427 ? -6.626 -9.787 -21.324 1.00 91.75 427 PHE A O 1
ATOM 3309 N N . MET A 1 428 ? -6.249 -11.619 -22.568 1.00 92.00 428 MET A N 1
ATOM 3310 C CA . MET A 1 428 ? -6.671 -12.554 -21.523 1.00 92.00 428 MET A CA 1
ATOM 3311 C C . MET A 1 428 ? -5.743 -12.480 -20.306 1.00 92.00 428 MET A C 1
ATOM 3313 O O . MET A 1 428 ? -6.225 -12.449 -19.175 1.00 92.00 428 MET A O 1
ATOM 3317 N N . PHE A 1 429 ? -4.428 -12.384 -20.525 1.00 93.19 429 PHE A N 1
ATOM 3318 C CA . PHE A 1 429 ? -3.463 -12.170 -19.446 1.00 93.19 429 PHE A CA 1
ATOM 3319 C C . PHE A 1 429 ? -3.761 -10.880 -18.664 1.00 93.19 429 PHE A C 1
ATOM 3321 O O . PHE A 1 429 ? -3.888 -10.923 -17.438 1.00 93.19 429 PHE A O 1
ATOM 3328 N N . MET A 1 430 ? -3.953 -9.753 -19.359 1.00 95.31 430 MET A N 1
ATOM 3329 C CA . MET A 1 430 ? -4.279 -8.470 -18.723 1.00 95.31 430 MET A CA 1
ATOM 3330 C C . MET A 1 430 ? -5.629 -8.508 -17.996 1.00 95.31 430 MET A C 1
ATOM 3332 O O . MET A 1 430 ? -5.764 -7.949 -16.911 1.00 95.31 430 MET A O 1
ATOM 3336 N N . PHE A 1 431 ? -6.627 -9.208 -18.537 1.00 96.25 431 PHE A N 1
ATOM 3337 C CA . PHE A 1 431 ? -7.924 -9.370 -17.884 1.00 96.25 431 PHE A CA 1
ATOM 3338 C C . PHE A 1 431 ? -7.830 -10.209 -16.599 1.00 96.25 431 PHE A C 1
ATOM 3340 O O . PHE A 1 431 ? -8.374 -9.820 -15.565 1.00 96.25 431 PHE A O 1
ATOM 3347 N N . ILE A 1 432 ? -7.091 -11.325 -16.620 1.00 96.06 432 ILE A N 1
ATOM 3348 C CA . ILE A 1 432 ? -6.829 -12.136 -15.420 1.00 96.06 432 ILE A CA 1
ATOM 3349 C C . ILE A 1 432 ? -6.075 -11.306 -14.375 1.00 96.06 432 ILE A C 1
ATOM 3351 O O . ILE A 1 432 ? -6.417 -11.347 -13.192 1.00 96.06 432 ILE A O 1
ATOM 3355 N N . LEU A 1 433 ? -5.097 -10.505 -14.804 1.00 96.75 433 LEU A N 1
ATOM 3356 C CA . LEU A 1 433 ? -4.354 -9.593 -13.938 1.00 96.75 433 LEU A CA 1
ATOM 3357 C C . LEU A 1 433 ? -5.248 -8.521 -13.305 1.00 96.75 433 LEU A C 1
ATOM 3359 O O . LEU A 1 433 ? -5.128 -8.252 -12.108 1.00 96.75 433 LEU A O 1
ATOM 3363 N N . LEU A 1 434 ? -6.187 -7.962 -14.070 1.00 98.06 434 LEU A N 1
ATOM 3364 C CA . LEU A 1 434 ? -7.178 -7.017 -13.564 1.00 98.06 434 LEU A CA 1
ATOM 3365 C C . LEU A 1 434 ? -8.052 -7.660 -12.479 1.00 98.06 434 LEU A C 1
ATOM 3367 O O . LEU A 1 434 ? -8.255 -7.060 -11.426 1.00 98.06 434 LEU A O 1
ATOM 3371 N N . LEU A 1 435 ? -8.530 -8.893 -12.690 1.00 98.00 435 LEU A N 1
ATOM 3372 C CA . LEU A 1 435 ? -9.307 -9.642 -11.692 1.00 98.00 435 LEU A CA 1
ATOM 3373 C C . LEU A 1 435 ? -8.478 -9.999 -10.449 1.00 98.00 435 LEU A C 1
ATOM 3375 O O . LEU A 1 435 ? -8.991 -9.994 -9.323 1.00 98.00 435 LEU A O 1
ATOM 3379 N N . PHE A 1 436 ? -7.193 -10.290 -10.634 1.00 98.00 436 PHE A N 1
ATOM 3380 C CA . PHE A 1 436 ? -6.265 -10.571 -9.545 1.00 98.00 436 PHE A CA 1
ATOM 3381 C C . PHE A 1 436 ? -6.029 -9.343 -8.656 1.00 98.00 436 PHE A C 1
ATOM 3383 O O . PHE A 1 436 ? -6.094 -9.452 -7.425 1.00 98.00 436 PHE A O 1
ATOM 3390 N N . GLY A 1 437 ? -5.833 -8.174 -9.278 1.00 98.06 437 GLY A N 1
ATOM 3391 C CA . GLY A 1 437 ? -5.782 -6.879 -8.600 1.00 98.06 437 GLY A CA 1
ATOM 3392 C C . GLY A 1 437 ? -7.114 -6.541 -7.930 1.00 98.06 437 GLY A C 1
ATOM 3393 O O . GLY A 1 437 ? -7.154 -6.249 -6.739 1.00 98.06 437 GLY A O 1
ATOM 3394 N N . TRP A 1 438 ? -8.233 -6.691 -8.640 1.00 98.38 438 TRP A N 1
ATOM 3395 C CA . TRP A 1 438 ? -9.575 -6.419 -8.113 1.00 98.38 438 TRP A CA 1
ATOM 3396 C C . TRP A 1 438 ? -9.897 -7.213 -6.853 1.00 98.38 438 TRP A C 1
ATOM 3398 O O . TRP A 1 438 ? -10.285 -6.651 -5.827 1.00 98.38 438 TRP A O 1
ATOM 3408 N N . SER A 1 439 ? -9.659 -8.520 -6.890 1.00 98.12 439 SER A N 1
ATOM 3409 C CA . SER A 1 439 ? -9.841 -9.366 -5.715 1.00 98.12 439 SER A CA 1
ATOM 3410 C C . SER A 1 439 ? -8.863 -9.017 -4.583 1.00 98.12 439 SER A C 1
ATOM 3412 O O . SER A 1 439 ? -9.195 -9.259 -3.423 1.00 98.12 439 SER A O 1
ATOM 3414 N N . ASN A 1 440 ? -7.683 -8.449 -4.880 1.00 97.88 440 ASN A N 1
ATOM 3415 C CA . ASN A 1 440 ? -6.702 -8.045 -3.864 1.00 97.88 440 ASN A CA 1
ATOM 3416 C C . ASN A 1 440 ? -7.238 -6.858 -3.069 1.00 97.88 440 ASN A C 1
ATOM 3418 O O . ASN A 1 440 ? -7.363 -6.934 -1.845 1.00 97.88 440 ASN A O 1
ATOM 3422 N N . GLY A 1 441 ? -7.623 -5.796 -3.775 1.00 97.50 441 GLY A N 1
ATOM 3423 C CA . GLY A 1 441 ? -8.125 -4.572 -3.161 1.00 97.50 441 GLY A CA 1
ATOM 3424 C C . GLY A 1 441 ? -9.438 -4.796 -2.426 1.00 97.50 441 GLY A C 1
ATOM 3425 O O . GLY A 1 441 ? -9.615 -4.308 -1.309 1.00 97.50 441 GLY A O 1
ATOM 3426 N N . TYR A 1 442 ? -10.331 -5.594 -3.012 1.00 98.06 442 TYR A N 1
ATOM 3427 C CA . TYR A 1 442 ? -11.627 -5.903 -2.420 1.00 98.06 442 TYR A CA 1
ATOM 3428 C C . TYR A 1 442 ? -11.493 -6.707 -1.120 1.00 98.06 442 TYR A C 1
ATOM 3430 O O . TYR A 1 442 ? -11.968 -6.270 -0.073 1.00 98.06 442 TYR A O 1
ATOM 3438 N N . LEU A 1 443 ? -10.804 -7.855 -1.145 1.00 98.00 443 LEU A N 1
ATOM 3439 C CA . LEU A 1 443 ? -10.698 -8.718 0.037 1.00 98.00 443 LEU A CA 1
ATOM 3440 C C . LEU A 1 443 ? -9.863 -8.076 1.148 1.00 98.00 443 LEU A C 1
ATOM 3442 O O . LEU A 1 443 ? -10.254 -8.151 2.312 1.00 98.00 443 LEU A O 1
ATOM 3446 N N . SER A 1 444 ? -8.758 -7.403 0.805 1.00 97.25 444 SER A N 1
ATOM 3447 C CA . SER A 1 444 ? -7.939 -6.704 1.802 1.00 97.25 444 SER A CA 1
ATOM 3448 C C . SER A 1 444 ? -8.717 -5.583 2.493 1.00 97.25 444 SER A C 1
ATOM 3450 O O . SER A 1 444 ? -8.744 -5.540 3.724 1.00 97.25 444 SER A O 1
ATOM 3452 N N . SER A 1 445 ? -9.425 -4.739 1.733 1.00 97.25 445 SER A N 1
ATOM 3453 C CA . SER A 1 445 ? -10.241 -3.658 2.300 1.00 97.25 445 SER A CA 1
ATOM 3454 C C . SER A 1 445 ? -11.376 -4.205 3.156 1.00 97.25 445 SER A C 1
ATOM 3456 O O . SER A 1 445 ? -11.561 -3.744 4.279 1.00 97.25 445 SER A O 1
ATOM 3458 N N . MET A 1 446 ? -12.089 -5.234 2.688 1.00 96.81 446 MET A N 1
ATOM 3459 C CA . MET A 1 446 ? -13.166 -5.852 3.463 1.00 96.81 446 MET A CA 1
ATOM 3460 C C . MET A 1 446 ? -12.670 -6.433 4.789 1.00 96.81 446 MET A C 1
ATOM 3462 O O . MET A 1 446 ? -13.321 -6.232 5.815 1.00 96.81 446 MET A O 1
ATOM 3466 N N . CYS A 1 447 ? -11.519 -7.112 4.808 1.00 96.75 447 CYS A N 1
ATOM 3467 C CA . CYS A 1 447 ? -10.928 -7.609 6.050 1.00 96.75 447 CYS A CA 1
ATOM 3468 C C . CYS A 1 447 ? -10.533 -6.464 6.993 1.00 96.75 447 CYS A C 1
ATOM 3470 O O . CYS A 1 447 ? -10.904 -6.498 8.165 1.00 96.75 447 CYS A O 1
ATOM 3472 N N . MET A 1 448 ? -9.855 -5.432 6.480 1.00 96.38 448 MET A N 1
ATOM 3473 C CA . MET A 1 448 ? -9.408 -4.277 7.270 1.00 96.38 448 MET A CA 1
ATOM 3474 C C . MET A 1 448 ? -10.571 -3.431 7.807 1.00 96.38 448 MET A C 1
ATOM 3476 O O . MET A 1 448 ? -10.465 -2.847 8.880 1.00 96.38 448 MET A O 1
ATOM 3480 N N . MET A 1 449 ? -11.698 -3.391 7.096 1.00 96.31 449 MET A N 1
ATOM 3481 C CA . MET A 1 449 ? -12.938 -2.751 7.540 1.00 96.31 449 MET A CA 1
ATOM 3482 C C . MET A 1 449 ? -13.697 -3.588 8.574 1.00 96.31 449 MET A C 1
ATOM 3484 O O . MET A 1 449 ? -14.273 -3.033 9.508 1.00 96.31 449 MET A O 1
ATOM 3488 N N . SER A 1 450 ? -13.730 -4.912 8.396 1.00 95.06 450 SER A N 1
ATOM 3489 C CA . SER A 1 450 ? -14.532 -5.822 9.226 1.00 95.06 450 SER A CA 1
ATOM 3490 C C . SER A 1 450 ? -13.863 -6.145 10.559 1.00 95.06 450 SER A C 1
ATOM 3492 O O . SER A 1 450 ? -14.552 -6.230 11.572 1.00 95.06 450 SER A O 1
ATOM 3494 N N . ALA A 1 451 ? -12.537 -6.318 10.581 1.00 94.50 451 ALA A N 1
ATOM 3495 C CA . ALA A 1 451 ? -11.802 -6.715 11.782 1.00 94.50 451 ALA A CA 1
ATOM 3496 C C . ALA A 1 451 ? -12.012 -5.757 12.978 1.00 94.50 451 ALA A C 1
ATOM 3498 O O . ALA A 1 451 ? -12.307 -6.256 14.067 1.00 94.50 451 ALA A O 1
ATOM 3499 N N . PRO A 1 452 ? -11.961 -4.420 12.811 1.00 94.31 452 PRO A N 1
ATOM 3500 C CA . PRO A 1 452 ? -12.198 -3.481 13.906 1.00 94.31 452 PRO A CA 1
ATOM 3501 C C . PRO A 1 452 ? -13.653 -2.978 14.011 1.00 94.31 452 PRO A C 1
ATOM 3503 O O . PRO A 1 452 ? -13.935 -2.071 14.787 1.00 94.31 452 PRO A O 1
ATOM 3506 N N . SER A 1 453 ? -14.610 -3.516 13.244 1.00 92.31 453 SER A N 1
ATOM 3507 C CA . SER A 1 453 ? -15.996 -3.023 13.276 1.00 92.31 453 SER A CA 1
ATOM 3508 C C . SER A 1 453 ? -16.797 -3.643 14.424 1.00 92.31 453 SER A C 1
ATOM 3510 O O . SER A 1 453 ? -17.169 -4.807 14.342 1.00 92.31 453 SER A O 1
ATOM 3512 N N . VAL A 1 454 ? -17.141 -2.864 15.456 1.00 88.44 454 VAL A N 1
ATOM 3513 C CA . VAL A 1 454 ? -17.964 -3.337 16.598 1.00 88.44 454 VAL A CA 1
ATOM 3514 C C . VAL A 1 454 ? -19.336 -3.854 16.151 1.00 88.44 454 VAL A C 1
ATOM 3516 O O . VAL A 1 454 ? -19.832 -4.843 16.676 1.00 88.44 454 VAL A O 1
ATOM 3519 N N . GLU A 1 455 ? -19.939 -3.213 15.149 1.00 87.06 455 GLU A N 1
ATOM 3520 C CA . GLU A 1 455 ? -21.262 -3.584 14.631 1.00 87.06 455 GLU A CA 1
ATOM 3521 C C . GLU A 1 455 ? -21.255 -4.941 13.908 1.00 87.06 455 GLU A C 1
ATOM 3523 O O . GLU A 1 455 ? -22.214 -5.706 13.999 1.00 87.06 455 GLU A O 1
ATOM 3528 N N . HIS A 1 456 ? -20.163 -5.262 13.211 1.00 86.75 456 HIS A N 1
ATOM 3529 C CA . HIS A 1 456 ? -20.088 -6.428 12.325 1.00 86.75 456 HIS A CA 1
ATOM 3530 C C . HIS A 1 456 ? -19.191 -7.550 12.865 1.00 86.75 456 HIS A C 1
ATOM 3532 O O . HIS A 1 456 ? -19.233 -8.676 12.360 1.00 86.75 456 HIS A O 1
ATOM 3538 N N . ASN A 1 457 ? -18.386 -7.274 13.894 1.00 90.19 457 ASN A N 1
ATOM 3539 C CA . ASN A 1 457 ? -17.492 -8.230 14.527 1.00 90.19 457 ASN A CA 1
ATOM 3540 C C . ASN A 1 457 ? -17.932 -8.533 15.971 1.00 90.19 457 ASN A C 1
ATOM 3542 O O . ASN A 1 457 ? -17.564 -7.805 16.894 1.00 90.19 457 ASN A O 1
ATOM 3546 N N . PRO A 1 458 ? -18.634 -9.658 16.205 1.00 85.12 458 PRO A N 1
ATOM 3547 C CA . PRO A 1 458 ? -19.125 -10.021 17.534 1.00 85.12 458 PRO A CA 1
ATOM 3548 C C . PRO A 1 458 ? -18.011 -10.415 18.515 1.00 85.12 458 PRO A C 1
ATOM 3550 O O . PRO A 1 458 ? -18.285 -10.649 19.686 1.00 85.12 458 PRO A O 1
ATOM 3553 N N . ASN A 1 459 ? -16.766 -10.548 18.046 1.00 86.81 459 ASN A N 1
ATOM 3554 C CA . ASN A 1 459 ? -15.632 -10.906 18.893 1.00 86.81 459 ASN A CA 1
ATOM 3555 C C . ASN A 1 459 ? -15.067 -9.711 19.687 1.00 86.81 459 ASN A C 1
ATOM 3557 O O . ASN A 1 459 ? -14.232 -9.924 20.566 1.00 86.81 459 ASN A O 1
ATOM 3561 N N . LEU A 1 460 ? -15.464 -8.476 19.358 1.00 87.94 460 LEU A N 1
ATOM 3562 C CA . LEU A 1 460 ? -15.003 -7.267 20.045 1.00 87.94 460 LEU A CA 1
ATOM 3563 C C . LEU A 1 460 ? -15.862 -7.010 21.286 1.00 87.94 460 LEU A C 1
ATOM 3565 O O . LEU A 1 460 ? -17.086 -7.111 21.223 1.00 87.94 460 LEU A O 1
ATOM 3569 N N . GLN A 1 461 ? -15.230 -6.671 22.414 1.00 81.75 461 GLN A N 1
ATOM 3570 C CA . GLN A 1 461 ? -15.938 -6.471 23.686 1.00 81.75 461 GLN A CA 1
ATOM 3571 C C . GLN A 1 461 ? -16.375 -5.018 23.912 1.00 81.75 461 GLN A C 1
ATOM 3573 O O . GLN A 1 461 ? -17.142 -4.741 24.831 1.00 81.75 461 GLN A O 1
ATOM 3578 N N . GLY A 1 462 ? -15.923 -4.092 23.067 1.00 82.88 462 GLY A N 1
ATOM 3579 C CA . GLY A 1 462 ? -16.305 -2.688 23.122 1.00 82.88 462 GLY A CA 1
ATOM 3580 C C . GLY A 1 462 ? -15.463 -1.817 22.197 1.00 82.88 462 GLY A C 1
ATOM 3581 O O . GLY A 1 462 ? -14.643 -2.309 21.422 1.00 82.88 462 GLY A O 1
ATOM 3582 N N . HIS A 1 463 ? -15.655 -0.501 22.305 1.00 82.06 463 HIS A N 1
ATOM 3583 C CA . HIS A 1 463 ? -14.902 0.488 21.528 1.00 82.06 463 HIS A CA 1
ATOM 3584 C C . HIS A 1 463 ? -13.404 0.538 21.873 1.00 82.06 463 HIS A C 1
ATOM 3586 O O . HIS A 1 463 ? -12.619 0.967 21.037 1.00 82.06 463 HIS A O 1
ATOM 3592 N N . GLU A 1 464 ? -13.004 0.063 23.055 1.00 81.94 464 GLU A N 1
ATOM 3593 C CA . GLU A 1 464 ? -11.601 0.011 23.504 1.00 81.94 464 GLU A CA 1
ATOM 3594 C C . GLU A 1 464 ? -10.760 -1.056 22.784 1.00 81.94 464 GLU A C 1
ATOM 3596 O O . GLU A 1 464 ? -9.536 -1.040 22.867 1.00 81.94 464 GLU A O 1
ATOM 3601 N N . ASP A 1 465 ? -11.403 -2.006 22.098 1.00 88.56 465 ASP A N 1
ATOM 3602 C CA . ASP A 1 465 ? -10.715 -3.049 21.331 1.00 88.56 465 ASP A CA 1
ATOM 3603 C C . ASP A 1 465 ? -10.509 -2.665 19.855 1.00 88.56 465 ASP A C 1
ATOM 3605 O O . ASP A 1 465 ? -9.802 -3.364 19.130 1.00 88.56 465 ASP A O 1
ATOM 3609 N N . VAL A 1 466 ? -11.149 -1.592 19.380 1.00 91.44 466 VAL A N 1
ATOM 3610 C CA . VAL A 1 466 ? -11.278 -1.257 17.950 1.00 91.44 466 VAL A CA 1
ATOM 3611 C C . VAL A 1 466 ? -9.942 -0.862 17.330 1.00 91.44 466 VAL A C 1
ATOM 3613 O O . VAL A 1 466 ? -9.550 -1.411 16.300 1.00 91.44 466 VAL A O 1
ATOM 3616 N N . ASP A 1 467 ? -9.224 0.061 17.961 1.00 90.44 467 ASP A N 1
ATOM 3617 C CA . ASP A 1 467 ? -7.929 0.547 17.493 1.00 90.44 467 ASP A CA 1
ATOM 3618 C C . ASP A 1 467 ? -6.851 -0.541 17.596 1.00 90.44 467 ASP A C 1
ATOM 3620 O O . ASP A 1 467 ? -6.064 -0.728 16.663 1.00 90.44 467 ASP A O 1
ATOM 3624 N N . VAL A 1 468 ? -6.862 -1.333 18.673 1.00 91.06 468 VAL A N 1
ATOM 3625 C CA . VAL A 1 468 ? -5.945 -2.469 18.828 1.00 91.06 468 VAL A CA 1
ATOM 3626 C C . VAL A 1 468 ? -6.236 -3.540 17.772 1.00 91.06 468 VAL A C 1
ATOM 3628 O O . VAL A 1 468 ? -5.317 -4.008 17.105 1.00 91.06 468 VAL A O 1
ATOM 3631 N N . ALA A 1 469 ? -7.504 -3.883 17.529 1.00 93.75 469 ALA A N 1
ATOM 3632 C CA . ALA A 1 469 ? -7.874 -4.815 16.464 1.00 93.75 469 ALA A CA 1
ATOM 3633 C C . ALA A 1 469 ? -7.441 -4.307 15.078 1.00 93.75 469 ALA A C 1
ATOM 3635 O O . ALA A 1 469 ? -6.960 -5.092 14.265 1.00 93.75 469 ALA A O 1
ATOM 3636 N N . ALA A 1 470 ? -7.560 -3.004 14.810 1.00 94.38 470 ALA A N 1
ATOM 3637 C CA . ALA A 1 470 ? -7.136 -2.407 13.546 1.00 94.38 470 ALA A CA 1
ATOM 3638 C C . ALA A 1 470 ? -5.612 -2.439 13.356 1.00 94.38 470 ALA A C 1
ATOM 3640 O O . ALA A 1 470 ? -5.126 -2.713 12.256 1.00 94.38 470 ALA A O 1
ATOM 3641 N N . THR A 1 471 ? -4.848 -2.164 14.415 1.00 94.00 471 THR A N 1
ATOM 3642 C CA . THR A 1 471 ? -3.378 -2.211 14.369 1.00 94.00 471 THR A CA 1
ATOM 3643 C C . THR A 1 471 ? -2.854 -3.641 14.247 1.00 94.00 471 THR A C 1
ATOM 3645 O O . THR A 1 471 ? -1.942 -3.872 13.456 1.00 94.00 471 THR A O 1
ATOM 3648 N N . VAL A 1 472 ? -3.482 -4.613 14.920 1.00 94.06 472 VAL A N 1
ATOM 3649 C CA . VAL A 1 472 ? -3.197 -6.049 14.748 1.00 94.06 472 VAL A CA 1
ATOM 3650 C C . VAL A 1 472 ? -3.522 -6.511 13.321 1.00 94.06 472 VAL A C 1
ATOM 3652 O O . VAL A 1 472 ? -2.663 -7.120 12.687 1.00 94.06 472 VAL A O 1
ATOM 3655 N N . ALA A 1 473 ? -4.681 -6.129 12.772 1.00 95.38 473 ALA A N 1
ATOM 3656 C CA . ALA A 1 473 ? -5.045 -6.393 11.374 1.00 95.38 473 ALA A CA 1
ATOM 3657 C C . ALA A 1 473 ? -4.013 -5.839 10.386 1.00 95.38 473 ALA A C 1
ATOM 3659 O O . ALA A 1 473 ? -3.586 -6.523 9.450 1.00 95.38 473 ALA A O 1
ATOM 3660 N N . ASN A 1 474 ? -3.553 -4.610 10.627 1.00 95.19 474 ASN A N 1
ATOM 3661 C CA . ASN A 1 474 ? -2.513 -3.984 9.823 1.00 95.19 474 ASN A CA 1
ATOM 3662 C C . ASN A 1 474 ? -1.163 -4.714 9.946 1.00 95.19 474 ASN A C 1
ATOM 3664 O O . ASN A 1 474 ? -0.459 -4.882 8.950 1.00 95.19 474 ASN A O 1
ATOM 3668 N N . PHE A 1 475 ? -0.805 -5.178 11.144 1.00 94.75 475 PHE A N 1
ATOM 3669 C CA . PHE A 1 475 ? 0.393 -5.985 11.356 1.00 94.75 475 PHE A CA 1
ATOM 3670 C C . PHE A 1 475 ? 0.324 -7.319 10.598 1.00 94.75 475 PHE A C 1
ATOM 3672 O O . PHE A 1 475 ? 1.267 -7.661 9.885 1.00 94.75 475 PHE A O 1
ATOM 3679 N N . SER A 1 476 ? -0.801 -8.038 10.662 1.00 95.56 476 SER A N 1
ATOM 3680 C CA . SER A 1 476 ? -0.999 -9.301 9.933 1.00 95.56 476 SER A CA 1
ATOM 3681 C C . SER A 1 476 ? -0.972 -9.126 8.416 1.00 95.56 476 SER A C 1
ATOM 3683 O O . SER A 1 476 ? -0.434 -9.979 7.704 1.00 95.56 476 SER A O 1
ATOM 3685 N N . LEU A 1 477 ? -1.508 -8.008 7.915 1.00 95.31 477 LEU A N 1
ATOM 3686 C CA . LEU A 1 477 ? -1.418 -7.620 6.509 1.00 95.31 477 LEU A CA 1
ATOM 3687 C C . LEU A 1 477 ? 0.047 -7.535 6.063 1.00 95.31 477 LEU A C 1
ATOM 3689 O O . LEU A 1 477 ? 0.432 -8.165 5.077 1.00 95.31 477 LEU A O 1
ATOM 3693 N N . VAL A 1 478 ? 0.881 -6.807 6.809 1.00 93.50 478 VAL A N 1
ATOM 3694 C CA . VAL A 1 478 ? 2.309 -6.661 6.487 1.00 93.50 478 VAL A CA 1
ATOM 3695 C C . VAL A 1 478 ? 3.086 -7.955 6.723 1.00 93.50 478 VAL A C 1
ATOM 3697 O O . VAL A 1 478 ? 3.980 -8.272 5.940 1.00 93.50 478 VAL A O 1
ATOM 3700 N N . GLY A 1 479 ? 2.704 -8.763 7.712 1.00 93.88 479 GLY A N 1
ATOM 3701 C CA . GLY A 1 479 ? 3.195 -10.136 7.842 1.00 93.88 479 GLY A CA 1
ATOM 3702 C C . GLY A 1 479 ? 2.920 -10.964 6.583 1.00 93.88 479 GLY A C 1
ATOM 3703 O O . GLY A 1 479 ? 3.797 -11.685 6.116 1.00 93.88 479 GLY A O 1
ATOM 3704 N N . GLY A 1 480 ? 1.747 -10.785 5.968 1.00 94.62 480 GLY A N 1
ATOM 3705 C CA . GLY A 1 480 ? 1.406 -11.384 4.676 1.00 94.62 480 GLY A CA 1
ATOM 3706 C C . GLY A 1 480 ? 2.306 -10.916 3.533 1.00 94.62 480 GLY A C 1
ATOM 3707 O O . GLY A 1 480 ? 2.697 -11.732 2.702 1.00 94.62 480 GLY A O 1
ATOM 3708 N N . LEU A 1 481 ? 2.702 -9.636 3.519 1.00 91.94 481 LEU A N 1
ATOM 3709 C CA . LEU A 1 481 ? 3.677 -9.123 2.549 1.00 91.94 481 LEU A CA 1
ATOM 3710 C C . LEU A 1 481 ? 5.039 -9.818 2.713 1.00 91.94 481 LEU A C 1
ATOM 3712 O O . LEU A 1 481 ? 5.610 -10.302 1.742 1.00 91.94 481 LEU A O 1
ATOM 3716 N N . VAL A 1 482 ? 5.555 -9.920 3.941 1.00 91.81 482 VAL A N 1
ATOM 3717 C CA . VAL A 1 482 ? 6.851 -10.573 4.206 1.00 91.81 482 VAL A CA 1
ATOM 3718 C C . VAL A 1 482 ? 6.816 -12.050 3.808 1.00 91.81 482 VAL A C 1
ATOM 3720 O O . VAL A 1 482 ? 7.703 -12.524 3.097 1.00 91.81 482 VAL A O 1
ATOM 3723 N N . LEU A 1 483 ? 5.770 -12.769 4.225 1.00 93.12 483 LEU A N 1
ATOM 3724 C CA . LEU A 1 483 ? 5.589 -14.182 3.899 1.00 93.12 483 LEU A CA 1
ATOM 3725 C C . LEU A 1 483 ? 5.400 -14.406 2.394 1.00 93.12 483 LEU A C 1
ATOM 3727 O O . LEU A 1 483 ? 5.961 -15.352 1.851 1.00 93.12 483 LEU A O 1
ATOM 3731 N N . GLY A 1 484 ? 4.660 -13.532 1.709 1.00 91.44 484 GLY A N 1
ATOM 3732 C CA . GLY A 1 484 ? 4.484 -13.582 0.259 1.00 91.44 484 GLY A CA 1
ATOM 3733 C C . GLY A 1 484 ? 5.781 -13.327 -0.504 1.00 91.44 484 GLY A C 1
ATOM 3734 O O . GLY A 1 484 ? 6.112 -14.083 -1.415 1.00 91.44 484 GLY A O 1
ATOM 3735 N N . SER A 1 485 ? 6.569 -12.334 -0.083 1.00 87.94 485 SER A N 1
ATOM 3736 C CA . SER A 1 485 ? 7.903 -12.078 -0.639 1.00 87.94 485 SER A CA 1
ATOM 3737 C C . SER A 1 485 ? 8.826 -13.285 -0.466 1.00 87.94 485 SER A C 1
ATOM 3739 O O . SER A 1 485 ? 9.485 -13.685 -1.423 1.00 87.94 485 SER A O 1
ATOM 3741 N N . ALA A 1 486 ? 8.835 -13.923 0.709 1.00 87.38 486 ALA A N 1
ATOM 3742 C CA . ALA A 1 486 ? 9.594 -15.155 0.933 1.00 87.38 486 ALA A CA 1
ATOM 3743 C C . ALA A 1 486 ? 9.082 -16.318 0.059 1.00 87.38 486 ALA A C 1
ATOM 3745 O O . ALA A 1 486 ? 9.872 -17.026 -0.568 1.00 87.38 486 ALA A O 1
ATOM 3746 N N . ALA A 1 487 ? 7.759 -16.483 -0.039 1.00 86.44 487 ALA A N 1
ATOM 3747 C CA . ALA A 1 487 ? 7.128 -17.505 -0.869 1.00 86.44 487 ALA A CA 1
ATOM 3748 C C . ALA A 1 487 ? 7.437 -17.319 -2.361 1.00 86.44 487 ALA A C 1
ATOM 3750 O O . ALA A 1 487 ? 7.580 -18.310 -3.074 1.00 86.44 487 ALA A O 1
ATOM 3751 N N . SER A 1 488 ? 7.608 -16.082 -2.833 1.00 85.00 488 SER A N 1
ATOM 3752 C CA . SER A 1 488 ? 7.932 -15.798 -4.235 1.00 85.00 488 SER A CA 1
ATOM 3753 C C . SER A 1 488 ? 9.219 -16.487 -4.708 1.00 85.00 488 SER A C 1
ATOM 3755 O O . SER A 1 488 ? 9.264 -16.995 -5.828 1.00 85.00 488 SER A O 1
ATOM 3757 N N . PHE A 1 489 ? 10.229 -16.617 -3.837 1.00 81.19 489 PHE A N 1
ATOM 3758 C CA . PHE A 1 489 ? 11.455 -17.362 -4.138 1.00 81.19 489 PHE A CA 1
ATOM 3759 C C . PHE A 1 489 ? 11.185 -18.861 -4.296 1.00 81.19 489 PHE A C 1
ATOM 3761 O O . PHE A 1 489 ? 11.721 -19.491 -5.207 1.00 81.19 489 PHE A O 1
ATOM 3768 N N . ALA A 1 490 ? 10.328 -19.432 -3.445 1.00 79.31 490 ALA A N 1
ATOM 3769 C CA . ALA A 1 490 ? 9.946 -20.839 -3.525 1.00 79.31 490 ALA A CA 1
ATOM 3770 C C . ALA A 1 490 ? 9.138 -21.131 -4.797 1.00 79.31 490 ALA A C 1
ATOM 3772 O O . ALA A 1 490 ? 9.417 -22.111 -5.495 1.00 79.31 490 ALA A O 1
ATOM 3773 N N . VAL A 1 491 ? 8.180 -20.263 -5.144 1.00 75.50 491 VAL A N 1
ATOM 3774 C CA . VAL A 1 491 ? 7.405 -20.422 -6.381 1.00 75.50 491 VAL A CA 1
ATOM 3775 C C . VAL A 1 491 ? 8.315 -20.250 -7.597 1.00 75.50 491 VAL A C 1
ATOM 3777 O O . VAL A 1 491 ? 8.291 -21.099 -8.483 1.00 75.50 491 VAL A O 1
ATOM 3780 N N . LYS A 1 492 ? 9.192 -19.239 -7.617 1.00 73.06 492 LYS A N 1
ATOM 3781 C CA . LYS A 1 492 ? 10.168 -19.043 -8.701 1.00 73.06 492 LYS A CA 1
ATOM 3782 C C . LYS A 1 492 ? 11.090 -20.253 -8.874 1.00 73.06 492 LYS A C 1
ATOM 3784 O O . LYS A 1 492 ? 11.255 -20.723 -9.995 1.00 73.06 492 LYS A O 1
ATOM 3789 N N . SER A 1 493 ? 11.628 -20.796 -7.781 1.00 75.50 493 SER A N 1
ATOM 3790 C CA . SER A 1 493 ? 12.442 -22.022 -7.793 1.00 75.50 493 SER A CA 1
ATOM 3791 C C . SER A 1 493 ? 11.684 -23.200 -8.408 1.00 75.50 493 SER A C 1
ATOM 3793 O O . SER A 1 493 ? 12.183 -23.879 -9.302 1.00 75.50 493 SER A O 1
ATOM 3795 N N . THR A 1 494 ? 10.429 -23.391 -7.995 1.00 74.12 494 THR A N 1
ATOM 3796 C CA . THR A 1 494 ? 9.579 -24.486 -8.483 1.00 74.12 494 THR A CA 1
ATOM 3797 C C . THR A 1 494 ? 9.253 -24.337 -9.972 1.00 74.12 494 THR A C 1
ATOM 3799 O O . THR A 1 494 ? 9.235 -25.322 -10.706 1.00 74.12 494 THR A O 1
ATOM 3802 N N . VAL A 1 495 ? 9.007 -23.108 -10.434 1.00 68.69 495 VAL A N 1
ATOM 3803 C CA . VAL A 1 495 ? 8.618 -22.811 -11.822 1.00 68.69 495 VAL A CA 1
ATOM 3804 C C . VAL A 1 495 ? 9.810 -22.871 -12.774 1.00 68.69 495 VAL A C 1
ATOM 3806 O O . VAL A 1 495 ? 9.678 -23.393 -13.882 1.00 68.69 495 VAL A O 1
ATOM 3809 N N . CYS A 1 496 ? 10.965 -22.354 -12.356 1.00 65.94 496 CYS A N 1
ATOM 3810 C CA . CYS A 1 496 ? 12.160 -22.286 -13.191 1.00 65.94 496 CYS A CA 1
ATOM 3811 C C . CYS A 1 496 ? 13.077 -23.512 -13.055 1.00 65.94 496 CYS A C 1
ATOM 3813 O O . CYS A 1 496 ? 14.002 -23.639 -13.852 1.00 65.94 496 CYS A O 1
ATOM 3815 N N . GLN A 1 497 ? 12.854 -24.385 -12.059 1.00 65.88 497 GLN A N 1
ATOM 3816 C CA . GLN A 1 497 ? 13.783 -25.455 -11.651 1.00 65.88 497 GLN A CA 1
ATOM 3817 C C . GLN A 1 497 ? 15.232 -24.959 -11.482 1.00 65.88 497 GLN A C 1
ATOM 3819 O O . GLN A 1 497 ? 16.191 -25.693 -11.711 1.00 65.88 497 GLN A O 1
ATOM 3824 N N . CYS A 1 498 ? 15.396 -23.695 -11.096 1.00 63.16 498 CYS A N 1
ATOM 3825 C CA . CYS A 1 498 ? 16.689 -23.056 -10.912 1.00 63.16 498 CYS A CA 1
ATOM 3826 C C . CYS A 1 498 ? 16.848 -22.594 -9.465 1.00 63.16 498 CYS A C 1
ATOM 3828 O O . CYS A 1 498 ? 15.869 -22.435 -8.731 1.00 63.16 498 CYS A O 1
ATOM 3830 N N . ASN A 1 499 ? 18.092 -22.367 -9.047 1.00 64.31 499 ASN A N 1
ATOM 3831 C CA . ASN A 1 499 ? 18.347 -21.764 -7.750 1.00 64.31 499 ASN A CA 1
ATOM 3832 C C . ASN A 1 499 ? 17.808 -20.317 -7.771 1.00 64.31 499 ASN A C 1
ATOM 3834 O O . ASN A 1 499 ? 18.309 -19.493 -8.535 1.00 64.31 499 ASN A O 1
ATOM 3838 N N . PRO A 1 500 ? 16.804 -19.978 -6.939 1.00 57.19 500 PRO A N 1
ATOM 3839 C CA . PRO A 1 500 ? 16.147 -18.674 -6.982 1.00 57.19 500 PRO A CA 1
ATOM 3840 C C . PRO A 1 500 ? 17.059 -17.526 -6.513 1.00 57.19 500 PRO A C 1
ATOM 3842 O O . PRO A 1 500 ? 16.684 -16.364 -6.667 1.00 57.19 500 PRO A O 1
ATOM 3845 N N . PHE A 1 501 ? 18.231 -17.845 -5.946 1.00 55.25 501 PHE A N 1
ATOM 3846 C CA . PHE A 1 501 ? 19.224 -16.898 -5.436 1.00 55.25 501 PHE A CA 1
ATOM 3847 C C . PHE A 1 501 ? 20.392 -16.641 -6.394 1.00 55.25 501 PHE A C 1
ATOM 3849 O O . PHE A 1 501 ? 21.199 -15.752 -6.135 1.00 55.25 501 PHE A O 1
ATOM 3856 N N . THR A 1 502 ? 20.495 -17.389 -7.492 1.00 45.41 502 THR A N 1
ATOM 3857 C CA . THR A 1 502 ? 21.493 -17.160 -8.542 1.00 45.41 502 THR A CA 1
ATOM 3858 C C . THR A 1 502 ? 20.744 -16.778 -9.809 1.00 45.41 502 THR A C 1
ATOM 3860 O O . THR A 1 502 ? 19.975 -17.590 -10.323 1.00 45.41 502 THR A O 1
ATOM 3863 N N . ALA A 1 503 ? 20.897 -15.519 -10.225 1.00 37.81 503 ALA A N 1
ATOM 3864 C CA . ALA A 1 503 ? 20.314 -15.000 -11.460 1.00 37.81 503 ALA A CA 1
ATOM 3865 C C . ALA A 1 503 ? 20.860 -15.739 -12.684 1.00 37.81 503 ALA A C 1
ATOM 3867 O O . ALA A 1 503 ? 22.081 -16.023 -12.687 1.00 37.81 503 ALA A O 1
#

pLDDT: mean 78.52, std 23.76, range [22.2, 98.38]

Organism: NCBI:txid192524

Sequence (503 aa):
MNEWTSAKYGWQRPCDFLLRLSIGLTGLSGIYWRTSQTHVRPLLSTLTFTHGSHDDVEGSQPKTPTLVDFKIRWVHLLLGCTILLPWNVMITAMPYFFERVAGSGIEHTFASYLSISCTTSNFMFLAHATLTSKHASPARRARGAIISIGILTFLLVLSTFFTMPPRLFFLFVLVNAAAQSAAGSYLQTAVIAVASLLGPATVQALMAGQAVIAVAVSGVQVVSAVASTWGKSESSSASDGTAEERSAFFFFTLSTLFVLASAVAHHWLINTSTYKAVAAPLEQHSTKVSHSSTDPTSESLLPRGKSEADDDWRQAVRLAKANVTYEIAVSYVFVVTLAIFPPITASVLPVNPETHPLIFTCIHFLVFNIGDLLGRYNCSFPFFLIWCRKRLLVLSLARTLFIPLFLMCNVQRPSMMHSTPIINSDFMFMFILLLFGWSNGYLSSMCMMSAPSVEHNPNLQGHEDVDVAATVANFSLVGGLVLGSAASFAVKSTVCQCNPFTA

Secondary structure (DSSP, 8-state):
-------------STTTTTSTTS--------PPPP----------------------------------HHHHHHHHHHHHHHHHHHHHHHHTHHHHHHHTTTSS-HHHHHHHHHHHHHHHHHHHHHHHHHTTTTS-HHHHHHHHHHHHHHHHHHHHHHTT----HHHHHHHHHHHHHHHHHHHHHHHHHHHHHHHHH-HHHHHHHHHHHHHHHHHHHHHHHHHHHHHHHT-SS---S--THHHHHHHHHHHHHHHHHHHHHHHHHHHHHHSHHHHHHHHHHHHHHHHHHHHTS-------S-HHHHHHHHHHHHHHHHHHHTHHHHHHHHHHHHHHHHHTTTTGGGBPPSSTTS-HHHHHHHHHHHHHHHHHHHHHHTTSGGG----HHHHHHHHHHGGGHHHHHHTSSB--TT-TTPPPSS--HHHHHHHHHHHHHHHHHHHHHHHHHTT-TTT-TT--SGGGHHHHHHHHHHHHHHHHHHHHHHHHHHHHHHH-S-TT--

Nearest PDB structures (foldseek):
  6ob6-assembly1_A  TM=9.101E-01  e=6.282E-17  Homo sapiens
  6ob6-assembly2_B  TM=9.116E-01  e=6.820E-17  Homo sapiens
  6ob7-assembly1_A  TM=9.069E-01  e=1.619E-16  Homo sapiens
  6rw3-assembly2_B  TM=5.311E-01  e=7.561E-06  Plasmodium falciparum
  4jr9-assembly1_A  TM=5.801E-01  e=5.250E-03  Escherichia coli K-12